Protein AF-0000000083541085 (afdb_homodimer)

Structure (mmCIF, N/CA/C/O backbone):
data_AF-0000000083541085-model_v1
#
loop_
_entity.id
_entity.type
_entity.pdbx_description
1 polymer 'Alpha/beta hydrolase fold-3 domain-containing protein'
#
loop_
_atom_site.group_PDB
_atom_site.id
_atom_site.type_symbol
_atom_site.label_atom_id
_atom_site.label_alt_id
_atom_site.label_comp_id
_atom_site.label_asym_id
_atom_site.label_entity_id
_atom_site.label_seq_id
_atom_site.pdbx_PDB_ins_code
_atom_site.Cartn_x
_atom_site.Cartn_y
_atom_site.Cartn_z
_atom_site.occupancy
_atom_site.B_iso_or_equiv
_atom_site.auth_seq_id
_atom_site.auth_comp_id
_atom_site.auth_asym_id
_atom_site.auth_atom_id
_atom_site.pdbx_PDB_model_num
ATOM 1 N N . MET A 1 1 ? -13.891 -35.125 28.703 1 17.34 1 MET A N 1
ATOM 2 C CA . MET A 1 1 ? -14.336 -33.781 28.344 1 17.34 1 MET A CA 1
ATOM 3 C C . MET A 1 1 ? -13.164 -32.938 27.859 1 17.34 1 MET A C 1
ATOM 5 O O . MET A 1 1 ? -12.391 -32.438 28.672 1 17.34 1 MET A O 1
ATOM 9 N N . ILE A 1 2 ? -12.5 -33.25 26.844 1 19.81 2 ILE A N 1
ATOM 10 C CA . ILE A 1 2 ? -11.094 -33.062 26.484 1 19.81 2 ILE A CA 1
ATOM 11 C C . ILE A 1 2 ? -10.859 -31.641 26.031 1 19.81 2 ILE A C 1
ATOM 13 O O . ILE A 1 2 ? -11.484 -31.188 25.062 1 19.81 2 ILE A O 1
ATOM 17 N N . GLN A 1 3 ? -10.734 -30.719 27 1 18.05 3 GLN A N 1
ATOM 18 C CA . GLN A 1 3 ? -10.609 -29.266 26.891 1 18.05 3 GLN A CA 1
ATOM 19 C C . GLN A 1 3 ? -9.516 -28.891 25.891 1 18.05 3 GLN A C 1
ATOM 21 O O . GLN A 1 3 ? -8.328 -29.031 26.188 1 18.05 3 GLN A O 1
ATOM 26 N N . GLU A 1 4 ? -9.602 -29.312 24.719 1 18.52 4 GLU A N 1
ATOM 27 C CA . GLU A 1 4 ? -8.531 -29.281 23.734 1 18.52 4 GLU A CA 1
ATOM 28 C C . GLU A 1 4 ? -8.094 -27.844 23.438 1 18.52 4 GLU A C 1
ATOM 30 O O . GLU A 1 4 ? -8.93 -27 23.109 1 18.52 4 GLU A O 1
ATOM 35 N N . SER A 1 5 ? -7.203 -27.391 24.281 1 18.72 5 SER A N 1
ATOM 36 C CA . SER A 1 5 ? -6.629 -26.047 24.359 1 18.72 5 SER A CA 1
ATOM 37 C C . SER A 1 5 ? -6.066 -25.609 23.016 1 18.72 5 SER A C 1
ATOM 39 O O . SER A 1 5 ? -5.273 -26.328 22.406 1 18.72 5 SER A O 1
ATOM 41 N N . PHE A 1 6 ? -6.887 -25.156 22.234 1 18.64 6 PHE A N 1
ATOM 42 C CA . PHE A 1 6 ? -6.629 -24.656 20.891 1 18.64 6 PHE A CA 1
ATOM 43 C C . PHE A 1 6 ? -5.449 -23.688 20.891 1 18.64 6 PHE A C 1
ATOM 45 O O . PHE A 1 6 ? -5.402 -22.75 21.688 1 18.64 6 PHE A O 1
ATOM 52 N N . SER A 1 7 ? -4.371 -24.391 20.734 1 18.97 7 SER A N 1
ATOM 53 C CA . SER A 1 7 ? -3.104 -23.672 20.844 1 18.97 7 SER A CA 1
ATOM 54 C C . SER A 1 7 ? -3.082 -22.453 19.922 1 18.97 7 SER A C 1
ATOM 56 O O . SER A 1 7 ? -3.572 -22.516 18.781 1 18.97 7 SER A O 1
ATOM 58 N N . PRO A 1 8 ? -3.066 -21.359 20.484 1 20.25 8 PRO A N 1
ATOM 59 C CA . PRO A 1 8 ? -3.211 -20.031 19.859 1 20.25 8 PRO A CA 1
ATOM 60 C C . PRO A 1 8 ? -2.258 -19.828 18.688 1 20.25 8 PRO A C 1
ATOM 62 O O . PRO A 1 8 ? -1.129 -20.328 18.703 1 20.25 8 PRO A O 1
ATOM 65 N N . VAL A 1 9 ? -2.736 -20.25 17.594 1 19.66 9 VAL A N 1
ATOM 66 C CA . VAL A 1 9 ? -1.996 -20.125 16.344 1 19.66 9 VAL A CA 1
ATOM 67 C C . VAL A 1 9 ? -1.29 -18.766 16.297 1 19.66 9 VAL A C 1
ATOM 69 O O . VAL A 1 9 ? -1.914 -17.719 16.516 1 19.66 9 VAL A O 1
ATOM 72 N N . ASN A 1 10 ? -0.115 -18.781 16.812 1 21.42 10 ASN A N 1
ATOM 73 C CA . ASN A 1 10 ? 0.763 -17.625 16.875 1 21.42 10 ASN A CA 1
ATOM 74 C C . ASN A 1 10 ? 0.983 -17.016 15.492 1 21.42 10 ASN A C 1
ATOM 76 O O . ASN A 1 10 ? 1.406 -17.703 14.562 1 21.42 10 ASN A O 1
ATOM 80 N N . VAL A 1 11 ? 0.049 -16.484 15.008 1 18.8 11 VAL A N 1
ATOM 81 C CA . VAL A 1 11 ? 0.308 -15.68 13.82 1 18.8 11 VAL A CA 1
ATOM 82 C C . VAL A 1 11 ? 1.625 -14.922 13.984 1 18.8 11 VAL A C 1
ATOM 84 O O . VAL A 1 11 ? 1.751 -14.062 14.859 1 18.8 11 VAL A O 1
ATOM 87 N N . ARG A 1 12 ? 2.66 -15.711 13.922 1 19.42 12 ARG A N 1
ATOM 88 C CA . ARG A 1 12 ? 4.02 -15.305 14.258 1 19.42 12 ARG A CA 1
ATOM 89 C C . ARG A 1 12 ? 4.512 -14.211 13.328 1 19.42 12 ARG A C 1
ATOM 91 O O . ARG A 1 12 ? 4.449 -14.352 12.102 1 19.42 12 ARG A O 1
ATOM 98 N N . CYS A 1 13 ? 4.34 -12.938 13.609 1 20.34 13 CYS A N 1
ATOM 99 C CA . CYS A 1 13 ? 5.48 -12.125 13.195 1 20.34 13 CYS A CA 1
ATOM 100 C C . CYS A 1 13 ? 6.793 -12.781 13.594 1 20.34 13 CYS A C 1
ATOM 102 O O . CYS A 1 13 ? 6.961 -13.203 14.742 1 20.34 13 CYS A O 1
ATOM 104 N N . CYS A 1 14 ? 7.461 -13.523 12.766 1 22.31 14 CYS A N 1
ATOM 105 C CA . CYS A 1 14 ? 8.32 -14.664 13.07 1 22.31 14 CYS A CA 1
ATOM 106 C C . CYS A 1 14 ? 9.203 -14.375 14.273 1 22.31 14 CYS A C 1
ATOM 108 O O . CYS A 1 14 ? 10.227 -15.031 14.461 1 22.31 14 CYS A O 1
ATOM 110 N N . ARG A 1 15 ? 9.055 -13.391 15.242 1 21.97 15 ARG A N 1
ATOM 111 C CA . ARG A 1 15 ? 10.016 -13.609 16.312 1 21.97 15 ARG A CA 1
ATOM 112 C C . ARG A 1 15 ? 9.641 -14.836 17.141 1 21.97 15 ARG A C 1
ATOM 114 O O . ARG A 1 15 ? 8.461 -15.188 17.25 1 21.97 15 ARG A O 1
ATOM 121 N N . GLU A 1 16 ? 10.445 -15.922 17.562 1 22.19 16 GLU A N 1
ATOM 122 C CA . GLU A 1 16 ? 10.234 -17.188 18.25 1 22.19 16 GLU A CA 1
ATOM 123 C C . GLU A 1 16 ? 9.172 -17.047 19.344 1 22.19 16 GLU A C 1
ATOM 125 O O . GLU A 1 16 ? 8.305 -17.922 19.484 1 22.19 16 GLU A O 1
ATOM 130 N N . ASP A 1 17 ? 9.406 -16.547 20.562 1 23.3 17 ASP A N 1
ATOM 131 C CA . ASP A 1 17 ? 8.844 -17.016 21.828 1 23.3 17 ASP A CA 1
ATOM 132 C C . ASP A 1 17 ? 7.359 -16.688 21.938 1 23.3 17 ASP A C 1
ATOM 134 O O . ASP A 1 17 ? 6.539 -17.562 22.219 1 23.3 17 ASP A O 1
ATOM 138 N N . GLY A 1 18 ? 7 -15.68 22.797 1 20.7 18 GLY A N 1
ATOM 139 C CA . GLY A 1 18 ? 5.902 -15.516 23.75 1 20.7 18 GLY A CA 1
ATOM 140 C C . GLY A 1 18 ? 4.566 -15.289 23.062 1 20.7 18 GLY A C 1
ATOM 141 O O . GLY A 1 18 ? 4.488 -14.594 22.047 1 20.7 18 GLY A O 1
ATOM 142 N N . ILE A 1 19 ? 3.711 -16.266 23.125 1 20.47 19 ILE A N 1
ATOM 143 C CA . ILE A 1 19 ? 2.312 -16.422 22.75 1 20.47 19 ILE A CA 1
ATOM 144 C C . ILE A 1 19 ? 1.516 -15.195 23.203 1 20.47 19 ILE A C 1
ATOM 146 O O . ILE A 1 19 ? 1.457 -14.891 24.391 1 20.47 19 ILE A O 1
ATOM 150 N N . LEU A 1 20 ? 1.649 -14.102 22.531 1 19.83 20 LEU A N 1
ATOM 151 C CA . LEU A 1 20 ? 0.754 -13.055 23.016 1 19.83 20 LEU A CA 1
ATOM 152 C C . LEU A 1 20 ? -0.697 -13.523 22.984 1 19.83 20 LEU A C 1
ATOM 154 O O . LEU A 1 20 ? -1.221 -13.859 21.922 1 19.83 20 LEU A O 1
ATOM 158 N N . ASN A 1 21 ? -1.055 -14.359 23.891 1 20.27 21 ASN A N 1
ATOM 159 C CA . ASN A 1 21 ? -2.443 -14.758 24.109 1 20.27 21 ASN A CA 1
ATOM 160 C C . ASN A 1 21 ? -3.375 -13.547 24.109 1 20.27 21 ASN A C 1
ATOM 162 O O . ASN A 1 21 ? -3.279 -12.68 24.984 1 20.27 21 ASN A O 1
ATOM 166 N N . MET A 1 22 ? -3.527 -12.961 23.031 1 20.11 22 MET A N 1
ATOM 167 C CA . MET A 1 22 ? -4.477 -11.859 22.938 1 20.11 22 MET A CA 1
ATOM 168 C C . MET A 1 22 ? -5.875 -12.312 23.344 1 20.11 22 MET A C 1
ATOM 170 O O . MET A 1 22 ? -6.398 -13.281 22.797 1 20.11 22 MET A O 1
ATOM 174 N N . GLU A 1 23 ? -6.172 -12.242 24.516 1 21.72 23 GLU A N 1
ATOM 175 C CA . GLU A 1 23 ? -7.547 -12.492 24.938 1 21.72 23 GLU A CA 1
ATOM 176 C C . GLU A 1 23 ? -8.539 -11.812 24 1 21.72 23 GLU A C 1
ATOM 178 O O . GLU A 1 23 ? -8.289 -10.703 23.516 1 21.72 23 GLU A O 1
ATOM 183 N N . THR A 1 24 ? -9.414 -12.523 23.375 1 20.44 24 THR A N 1
ATOM 184 C CA . THR A 1 24 ? -10.555 -12.445 22.484 1 20.44 24 THR A CA 1
ATOM 185 C C . THR A 1 24 ? -11.555 -11.398 22.969 1 20.44 24 THR A C 1
ATOM 187 O O . THR A 1 24 ? -12.344 -11.672 23.875 1 20.44 24 THR A O 1
ATOM 190 N N . GLU A 1 25 ? -11.141 -10.25 23.516 1 22.39 25 GLU A N 1
ATOM 191 C CA . GLU A 1 25 ? -12.336 -9.508 23.922 1 22.39 25 GLU A CA 1
ATOM 192 C C . GLU A 1 25 ? -13.258 -9.266 22.734 1 22.39 25 GLU A C 1
ATOM 194 O O . GLU A 1 25 ? -12.797 -9.172 21.594 1 22.39 25 GLU A O 1
ATOM 199 N N . GLN A 1 26 ? -14.539 -9.5 22.906 1 20.27 26 GLN A N 1
ATOM 200 C CA . GLN A 1 26 ? -15.766 -9.438 22.125 1 20.27 26 GLN A CA 1
ATOM 201 C C . GLN A 1 26 ? -15.883 -8.102 21.391 1 20.27 26 GLN A C 1
ATOM 203 O O . GLN A 1 26 ? -15.922 -7.043 22.016 1 20.27 26 GLN A O 1
ATOM 208 N N . ILE A 1 27 ? -15.273 -8.039 20.422 1 21.59 27 ILE A N 1
ATOM 209 C CA . ILE A 1 27 ? -15.383 -6.832 19.609 1 21.59 27 ILE A CA 1
ATOM 210 C C . ILE A 1 27 ? -16.844 -6.617 19.188 1 21.59 27 ILE A C 1
ATOM 212 O O . ILE A 1 27 ? -17.406 -7.43 18.453 1 21.59 27 ILE A O 1
ATOM 216 N N . GLN A 1 28 ? -17.641 -6.105 20.125 1 22.05 28 GLN A N 1
ATOM 217 C CA . GLN A 1 28 ? -19.031 -5.746 19.828 1 22.05 28 GLN A CA 1
ATOM 218 C C . GLN A 1 28 ? -19.109 -4.809 18.625 1 22.05 28 GLN A C 1
ATOM 220 O O . GLN A 1 28 ? -18.359 -3.834 18.547 1 22.05 28 GLN A O 1
ATOM 225 N N . MET A 1 29 ? -19.625 -5.332 17.625 1 21.52 29 MET A N 1
ATOM 226 C CA . MET A 1 29 ? -19.984 -4.773 16.328 1 21.52 29 MET A CA 1
ATOM 227 C C . MET A 1 29 ? -20.906 -3.566 16.5 1 21.52 29 MET A C 1
ATOM 229 O O . MET A 1 29 ? -22.047 -3.709 16.938 1 21.52 29 MET A O 1
ATOM 233 N N . TYR A 1 30 ? -20.422 -2.447 17.109 1 23.97 30 TYR A N 1
ATOM 234 C CA . TYR A 1 30 ? -21.406 -1.396 17.328 1 23.97 30 TYR A CA 1
ATOM 235 C C . TYR A 1 30 ? -21.828 -0.752 16 1 23.97 30 TYR A C 1
ATOM 237 O O . TYR A 1 30 ? -21.062 -0.764 15.039 1 23.97 30 TYR A O 1
ATOM 245 N N . SER A 1 31 ? -23.125 -0.451 15.883 1 22.8 31 SER A N 1
ATOM 246 C CA . SER A 1 31 ? -23.812 0.315 14.844 1 22.8 31 SER A CA 1
ATOM 247 C C . SER A 1 31 ? -23.078 1.615 14.539 1 22.8 31 SER A C 1
ATOM 249 O O . SER A 1 31 ? -22.297 2.102 15.352 1 22.8 31 SER A O 1
ATOM 251 N N . SER A 1 32 ? -23.344 2.262 13.359 1 24.14 32 SER A N 1
ATOM 252 C CA . SER A 1 32 ? -22.688 3.416 12.742 1 24.14 32 SER A CA 1
ATOM 253 C C . SER A 1 32 ? -22.531 4.559 13.742 1 24.14 32 SER A C 1
ATOM 255 O O . SER A 1 32 ? -21.5 5.227 13.766 1 24.14 32 SER A O 1
ATOM 257 N N . LYS A 1 33 ? -23.641 5.035 14.5 1 27.3 33 LYS A N 1
ATOM 258 C CA . LYS A 1 33 ? -23.719 6.02 15.57 1 27.3 33 LYS A CA 1
ATOM 259 C C . LYS A 1 33 ? -22.844 5.621 16.75 1 27.3 33 LYS A C 1
ATOM 261 O O . LYS A 1 33 ? -22.203 6.469 17.375 1 27.3 33 LYS A O 1
ATOM 266 N N . ASP A 1 34 ? -22.875 4.289 17.172 1 27.17 34 ASP A N 1
ATOM 267 C CA . ASP A 1 34 ? -22.219 3.734 18.359 1 27.17 34 ASP A CA 1
ATOM 268 C C . ASP A 1 34 ? -20.719 3.566 18.125 1 27.17 34 ASP A C 1
ATOM 270 O O . ASP A 1 34 ? -19.953 3.416 19.078 1 27.17 34 ASP A O 1
ATOM 274 N N . LEU A 1 35 ? -20.312 3.324 16.953 1 25.73 35 LEU A N 1
ATOM 275 C CA . LEU A 1 35 ? -18.875 3.236 16.703 1 25.73 35 LEU A CA 1
ATOM 276 C C . LEU A 1 35 ? -18.203 4.57 16.969 1 25.73 35 LEU A C 1
ATOM 278 O O . LEU A 1 35 ? -17.109 4.602 17.547 1 25.73 35 LEU A O 1
ATOM 282 N N . LEU A 1 36 ? -18.812 5.699 16.688 1 24.56 36 LEU A N 1
ATOM 283 C CA . LEU A 1 36 ? -18.266 6.992 17.062 1 24.56 36 LEU A CA 1
ATOM 284 C C . LEU A 1 36 ? -18.078 7.09 18.562 1 24.56 36 LEU A C 1
ATOM 286 O O . LEU A 1 36 ? -17.031 7.547 19.047 1 24.56 36 LEU A O 1
ATOM 290 N N . GLU A 1 37 ? -19.109 6.789 19.344 1 26.28 37 GLU A N 1
ATOM 291 C CA . GLU A 1 37 ? -19.016 6.82 20.797 1 26.28 37 GLU A CA 1
ATOM 292 C C . GLU A 1 37 ? -18.016 5.793 21.312 1 26.28 37 GLU A C 1
ATOM 294 O O . GLU A 1 37 ? -17.297 6.051 22.281 1 26.28 37 GLU A O 1
ATOM 299 N N . ASN A 1 38 ? -18.016 4.656 20.781 1 27.22 38 ASN A N 1
ATOM 300 C CA . ASN A 1 38 ? -17.141 3.615 21.312 1 27.22 38 ASN A CA 1
ATOM 301 C C . ASN A 1 38 ? -15.68 3.855 20.938 1 27.22 38 ASN A C 1
ATOM 303 O O . ASN A 1 38 ? -14.773 3.383 21.625 1 27.22 38 ASN A O 1
ATOM 307 N N . VAL A 1 39 ? -15.43 4.242 19.75 1 26.88 39 VAL A N 1
ATOM 308 C CA . VAL A 1 39 ? -14.031 4.59 19.5 1 26.88 39 VAL A CA 1
ATOM 309 C C . VAL A 1 39 ? -13.594 5.691 20.469 1 26.88 39 VAL A C 1
ATOM 311 O O . VAL A 1 39 ? -12.414 5.777 20.828 1 26.88 39 VAL A O 1
ATOM 314 N N . LEU A 1 40 ? -14.547 6.602 20.906 1 24.44 40 LEU A N 1
ATOM 315 C CA . LEU A 1 40 ? -14.195 7.578 21.922 1 24.44 40 LEU A CA 1
ATOM 316 C C . LEU A 1 40 ? -13.922 6.898 23.266 1 24.44 40 LEU A C 1
ATOM 318 O O . LEU A 1 40 ? -13.102 7.371 24.047 1 24.44 40 LEU A O 1
ATOM 322 N N . ARG A 1 41 ? -14.75 5.969 23.641 1 22.73 41 ARG A N 1
ATOM 323 C CA . ARG A 1 41 ? -14.602 5.418 24.984 1 22.73 41 ARG A CA 1
ATOM 324 C C . ARG A 1 41 ? -13.414 4.461 25.062 1 22.73 41 ARG A C 1
ATOM 326 O O . ARG A 1 41 ? -13.102 3.938 26.141 1 22.73 41 ARG A O 1
ATOM 333 N N . LYS A 1 42 ? -13.242 3.768 24.031 1 27.06 42 LYS A N 1
ATOM 334 C CA . LYS A 1 42 ? -12.227 2.783 24.375 1 27.06 42 LYS A CA 1
ATOM 335 C C . LYS A 1 42 ? -10.922 3.467 24.797 1 27.06 42 LYS A C 1
ATOM 337 O O . LYS A 1 42 ? -10.359 4.254 24.031 1 27.06 42 LYS A O 1
ATOM 342 N N . GLU A 1 43 ? -10.719 3.592 26.141 1 22.06 43 GLU A N 1
ATOM 343 C CA . GLU A 1 43 ? -9.688 4.051 27.062 1 22.06 43 GLU A CA 1
ATOM 344 C C . GLU A 1 43 ? -8.328 3.465 26.703 1 22.06 43 GLU A C 1
ATOM 346 O O . GLU A 1 43 ? -8.125 2.252 26.797 1 22.06 43 GLU A O 1
ATOM 351 N N . LEU A 1 44 ? -7.863 3.795 25.625 1 21.75 44 LEU A N 1
ATOM 352 C CA . LEU A 1 44 ? -6.461 3.4 25.516 1 21.75 44 LEU A CA 1
ATOM 353 C C . LEU A 1 44 ? -5.703 3.748 26.797 1 21.75 44 LEU A C 1
ATOM 355 O O . LEU A 1 44 ? -5.637 4.914 27.188 1 21.75 44 LEU A O 1
ATOM 359 N N . LYS A 1 45 ? -5.711 2.9 27.703 1 22.39 45 LYS A N 1
ATOM 360 C CA . LYS A 1 45 ? -4.828 3.014 28.859 1 22.39 45 LYS A CA 1
ATOM 361 C C . LYS A 1 45 ? -3.389 3.277 28.438 1 22.39 45 LYS A C 1
ATOM 363 O O . LYS A 1 45 ? -2.691 2.363 27.984 1 22.39 45 LYS A O 1
ATOM 368 N N . VAL A 1 46 ? -3.191 4.324 27.734 1 22.2 46 VAL A N 1
ATOM 369 C CA . VAL A 1 46 ? -1.837 4.848 27.594 1 22.2 46 VAL A CA 1
ATOM 370 C C . VAL A 1 46 ? -1.112 4.773 28.938 1 22.2 46 VAL A C 1
ATOM 372 O O . VAL A 1 46 ? -1.593 5.309 29.938 1 22.2 46 VAL A O 1
ATOM 375 N N . HIS A 1 47 ? -0.444 3.701 29.125 1 22.81 47 HIS A N 1
ATOM 376 C CA . HIS A 1 47 ? 0.428 3.736 30.297 1 22.81 47 HIS A CA 1
ATOM 377 C C . HIS A 1 47 ? 1.13 5.082 30.422 1 22.81 47 HIS A C 1
ATOM 379 O O . HIS A 1 47 ? 1.388 5.75 29.422 1 22.81 47 HIS A O 1
ATOM 385 N N . ASP A 1 48 ? 1.042 5.672 31.516 1 22.23 48 ASP A N 1
ATOM 386 C CA . ASP A 1 48 ? 1.566 6.875 32.156 1 22.23 48 ASP A CA 1
ATOM 387 C C . ASP A 1 48 ? 3.059 7.039 31.875 1 22.23 48 ASP A C 1
ATOM 389 O O . ASP A 1 48 ? 3.893 6.445 32.562 1 22.23 48 ASP A O 1
ATOM 393 N N . ALA A 1 49 ? 3.545 6.895 30.719 1 26.02 49 ALA A N 1
ATOM 394 C CA . ALA A 1 49 ? 4.945 7.301 30.672 1 26.02 49 ALA A CA 1
ATOM 395 C C . ALA A 1 49 ? 5.121 8.742 31.141 1 26.02 49 ALA A C 1
ATOM 397 O O . ALA A 1 49 ? 4.965 9.68 30.359 1 26.02 49 ALA A O 1
ATOM 398 N N . ASN A 1 50 ? 4.562 9.203 32.156 1 25.08 50 ASN A N 1
ATOM 399 C CA . ASN A 1 50 ? 4.582 10.508 32.812 1 25.08 50 ASN A CA 1
ATOM 400 C C . ASN A 1 50 ? 5.969 11.148 32.75 1 25.08 50 ASN A C 1
ATOM 402 O O . ASN A 1 50 ? 6.098 12.344 32.5 1 25.08 50 ASN A O 1
ATOM 406 N N . ALA A 1 51 ? 7.082 10.711 33.5 1 23.7 51 ALA A N 1
ATOM 407 C CA . ALA A 1 51 ? 7.773 11.656 34.375 1 23.7 51 ALA A CA 1
ATOM 408 C C . ALA A 1 51 ? 8.672 12.586 33.594 1 23.7 51 ALA A C 1
ATOM 410 O O . ALA A 1 51 ? 8.57 13.812 33.688 1 23.7 51 ALA A O 1
ATOM 411 N N . ASP A 1 52 ? 10.172 12.266 33.5 1 25.34 52 ASP A N 1
ATOM 412 C CA . ASP A 1 52 ? 11.266 13.227 33.625 1 25.34 52 ASP A CA 1
ATOM 413 C C . ASP A 1 52 ? 11.734 13.695 32.25 1 25.34 52 ASP A C 1
ATOM 415 O O . ASP A 1 52 ? 12.828 13.344 31.797 1 25.34 52 ASP A O 1
ATOM 419 N N . TYR A 1 53 ? 11 13.586 31.312 1 24.92 53 TYR A N 1
ATOM 420 C CA . TYR A 1 53 ? 11.641 14.078 30.109 1 24.92 53 TYR A CA 1
ATOM 421 C C . TYR A 1 53 ? 11.883 15.578 30.172 1 24.92 53 TYR A C 1
ATOM 423 O O . TYR A 1 53 ? 10.93 16.375 30.141 1 24.92 53 TYR A O 1
ATOM 431 N N . LYS A 1 54 ? 12.875 15.93 30.953 1 27.78 54 LYS A N 1
ATOM 432 C CA . LYS A 1 54 ? 13.344 17.312 30.859 1 27.78 54 LYS A CA 1
ATOM 433 C C . LYS A 1 54 ? 13.891 17.625 29.469 1 27.78 54 LYS A C 1
ATOM 435 O O . LYS A 1 54 ? 14.82 16.953 29 1 27.78 54 LYS A O 1
ATOM 440 N N . PRO A 1 55 ? 13.258 18.141 28.641 1 26.09 55 PRO A N 1
ATOM 441 C CA . PRO A 1 55 ? 13.805 18.547 27.344 1 26.09 55 PRO A CA 1
ATOM 442 C C . PRO A 1 55 ? 15.164 19.234 27.469 1 26.09 55 PRO A C 1
ATOM 444 O O . PRO A 1 55 ? 15.312 20.188 28.219 1 26.09 55 PRO A O 1
ATOM 447 N N . ARG A 1 56 ? 16.172 18.578 27.516 1 30.8 56 ARG A N 1
ATOM 448 C CA . ARG A 1 56 ? 17.375 19.406 27.438 1 30.8 56 ARG A CA 1
ATOM 449 C C . ARG A 1 56 ? 17.344 20.297 26.203 1 30.8 56 ARG A C 1
ATOM 451 O O . ARG A 1 56 ? 17.609 19.844 25.094 1 30.8 56 ARG A O 1
ATOM 458 N N . THR A 1 57 ? 16.344 21.141 26.031 1 27.58 57 THR A N 1
ATOM 459 C CA . THR A 1 57 ? 16.156 22.078 24.938 1 27.58 57 THR A CA 1
ATOM 460 C C . THR A 1 57 ? 17.406 22.953 24.766 1 27.58 57 THR A C 1
ATOM 462 O O . THR A 1 57 ? 17.75 23.75 25.656 1 27.58 57 THR A O 1
ATOM 465 N N . LYS A 1 58 ? 18.547 22.422 24.453 1 29.61 58 LYS A N 1
ATOM 466 C CA . LYS A 1 58 ? 19.422 23.5 24.016 1 29.61 58 LYS A CA 1
ATOM 467 C C . LYS A 1 58 ? 18.672 24.469 23.109 1 29.61 58 LYS A C 1
ATOM 469 O O . LYS A 1 58 ? 18.094 24.062 22.094 1 29.61 58 LYS A O 1
ATOM 474 N N . PHE A 1 59 ? 18.172 25.531 23.594 1 28.33 59 PHE A N 1
ATOM 475 C CA . PHE A 1 59 ? 17.578 26.672 22.891 1 28.33 59 PHE A CA 1
ATOM 476 C C . PHE A 1 59 ? 18.422 27.062 21.688 1 28.33 59 PHE A C 1
ATOM 478 O O . PHE A 1 59 ? 19.562 27.516 21.844 1 28.33 59 PHE A O 1
ATOM 485 N N . LEU A 1 60 ? 18.469 26.266 20.625 1 31.72 60 LEU A N 1
ATOM 486 C CA . LEU A 1 60 ? 19.016 26.891 19.422 1 31.72 60 LEU A CA 1
ATOM 487 C C . LEU A 1 60 ? 18.422 28.281 19.219 1 31.72 60 LEU A C 1
ATOM 489 O O . LEU A 1 60 ? 17.297 28.547 19.656 1 31.72 60 LEU A O 1
ATOM 493 N N . SER A 1 61 ? 19.219 29.25 19 1 29.06 61 SER A N 1
ATOM 494 C CA . SER A 1 61 ? 18.891 30.625 18.656 1 29.06 61 SER A CA 1
ATOM 495 C C . SER A 1 61 ? 17.781 30.688 17.609 1 29.06 61 SER A C 1
ATOM 497 O O . SER A 1 61 ? 17.953 30.203 16.5 1 29.06 61 SER A O 1
ATOM 499 N N . VAL A 1 62 ? 16.562 30.391 18 1 33.75 62 VAL A N 1
ATOM 500 C CA . VAL A 1 62 ? 15.383 30.656 17.188 1 33.75 62 VAL A CA 1
ATOM 501 C C . VAL A 1 62 ? 15.453 32.062 16.641 1 33.75 62 VAL A C 1
ATOM 503 O O . VAL A 1 62 ? 15.531 33.031 17.406 1 33.75 62 VAL A O 1
ATOM 506 N N . THR A 1 63 ? 16.109 32.312 15.617 1 33.41 63 THR A N 1
ATOM 507 C CA . THR A 1 63 ? 15.891 33.625 14.992 1 33.41 63 THR A CA 1
ATOM 508 C C . THR A 1 63 ? 14.406 33.906 14.844 1 33.41 63 THR A C 1
ATOM 510 O O . THR A 1 63 ? 13.695 33.188 14.133 1 33.41 63 THR A O 1
ATOM 513 N N . LEU A 1 64 ? 13.844 34.438 15.844 1 34.41 64 LEU A N 1
ATOM 514 C CA . LEU A 1 64 ? 12.477 34.938 15.75 1 34.41 64 LEU A CA 1
ATOM 515 C C . LEU A 1 64 ? 12.281 35.75 14.461 1 34.41 64 LEU A C 1
ATOM 517 O O . LEU A 1 64 ? 12.891 36.812 14.281 1 34.41 64 LEU A O 1
ATOM 521 N N . ILE A 1 65 ? 12.188 35.125 13.398 1 34.84 65 ILE A N 1
ATOM 522 C CA . ILE A 1 65 ? 11.75 35.906 12.25 1 34.84 65 ILE A CA 1
ATOM 523 C C . ILE A 1 65 ? 10.547 36.781 12.633 1 34.84 65 ILE A C 1
ATOM 525 O O . ILE A 1 65 ? 9.477 36.25 12.93 1 34.84 65 ILE A O 1
ATOM 529 N N . THR A 1 66 ? 10.82 37.781 13.43 1 35.81 66 THR A N 1
ATOM 530 C CA . THR A 1 66 ? 9.844 38.812 13.734 1 35.81 66 THR A CA 1
ATOM 531 C C . THR A 1 66 ? 9.133 39.281 12.461 1 35.81 66 THR A C 1
ATOM 533 O O . THR A 1 66 ? 9.633 40.156 11.75 1 35.81 66 THR A O 1
ATOM 536 N N . GLY A 1 67 ? 8.828 38.469 11.531 1 36.19 67 GLY A N 1
ATOM 537 C CA . GLY A 1 67 ? 8.023 39.125 10.516 1 36.19 67 GLY A CA 1
ATOM 538 C C . GLY A 1 67 ? 6.973 40.031 11.102 1 36.19 67 GLY A C 1
ATOM 539 O O . GLY A 1 67 ? 6.785 40.094 12.32 1 36.19 67 GLY A O 1
ATOM 540 N N . SER A 1 68 ? 6.117 40.719 10.219 1 40.69 68 SER A N 1
ATOM 541 C CA . SER A 1 68 ? 5.059 41.688 10.438 1 40.69 68 SER A CA 1
ATOM 542 C C . SER A 1 68 ? 4.129 41.281 11.57 1 40.69 68 SER A C 1
ATOM 544 O O . SER A 1 68 ? 3.971 40.094 11.828 1 40.69 68 SER A O 1
ATOM 546 N N . MET A 1 69 ? 3.932 41.969 12.656 1 46.62 69 MET A N 1
ATOM 547 C CA . MET A 1 69 ? 2.84 41.844 13.617 1 46.62 69 MET A CA 1
ATOM 548 C C . MET A 1 69 ? 1.688 41.031 13.039 1 46.62 69 MET A C 1
ATOM 550 O O . MET A 1 69 ? 1.095 41.406 12.031 1 46.62 69 MET A O 1
ATOM 554 N N . SER A 1 70 ? 1.682 39.625 13.203 1 62.53 70 SER A N 1
ATOM 555 C CA . SER A 1 70 ? 0.773 38.625 12.672 1 62.53 70 SER A CA 1
ATOM 556 C C . SER A 1 70 ? -0.665 39.125 12.648 1 62.53 70 SER A C 1
ATOM 558 O O . SER A 1 70 ? -1.153 39.688 13.641 1 62.53 70 SER A O 1
ATOM 560 N N . SER A 1 71 ? -1.215 39.625 11.562 1 77.81 71 SER A N 1
ATOM 561 C CA . SER A 1 71 ? -2.543 40.125 11.219 1 77.81 71 SER A CA 1
ATOM 562 C C . SER A 1 71 ? -3.623 39.438 12.039 1 77.81 71 SER A C 1
ATOM 564 O O . SER A 1 71 ? -4.656 40.031 12.352 1 77.81 71 SER A O 1
ATOM 566 N N . TRP A 1 72 ? -3.25 38.281 12.664 1 86.5 72 TRP A N 1
ATOM 567 C CA . TRP A 1 72 ? -4.293 37.594 13.414 1 86.5 72 TRP A CA 1
ATOM 568 C C . TRP A 1 72 ? -4.504 38.219 14.781 1 86.5 72 TRP A C 1
ATOM 570 O O . TRP A 1 72 ? -5.59 38.156 15.352 1 86.5 72 TRP A O 1
ATOM 580 N N . LYS A 1 73 ? -3.492 38.906 15.336 1 87.44 73 LYS A N 1
ATOM 581 C CA . LYS A 1 73 ? -3.6 39.562 16.641 1 87.44 73 LYS A CA 1
ATOM 582 C C . LYS A 1 73 ? -4.609 40.719 16.609 1 87.44 73 LYS A C 1
ATOM 584 O O . LYS A 1 73 ? -5.133 41.125 17.656 1 87.44 73 LYS A O 1
ATOM 589 N N . LYS A 1 74 ? -4.867 41.219 15.414 1 87.75 74 LYS A N 1
ATOM 590 C CA . LYS A 1 74 ? -5.797 42.344 15.242 1 87.75 74 LYS A CA 1
ATOM 591 C C . LYS A 1 74 ? -7.223 41.844 15.039 1 87.75 74 LYS A C 1
ATOM 593 O O . LYS A 1 74 ? -8.172 42.625 15.047 1 87.75 74 LYS A O 1
ATOM 598 N N . MET A 1 75 ? -7.367 40.562 14.914 1 90.75 75 MET A N 1
ATOM 599 C CA . MET A 1 75 ? -8.688 40 14.672 1 90.75 75 MET A CA 1
ATOM 600 C C . MET A 1 75 ? -9.453 39.812 15.977 1 90.75 75 MET A C 1
ATOM 602 O O . MET A 1 75 ? -8.859 39.5 17.016 1 90.75 75 MET A O 1
ATOM 606 N N . ASN A 1 76 ? -10.773 40.062 15.93 1 91.81 76 ASN A N 1
ATOM 607 C CA . ASN A 1 76 ? -11.57 39.719 17.094 1 91.81 76 ASN A CA 1
ATOM 608 C C . ASN A 1 76 ? -11.695 38.219 17.266 1 91.81 76 ASN A C 1
ATOM 610 O O . ASN A 1 76 ? -11.398 37.469 16.344 1 91.81 76 ASN A O 1
ATOM 614 N N . LYS A 1 77 ? -12.133 37.844 18.375 1 91.38 77 LYS A N 1
ATOM 615 C CA . LYS A 1 77 ? -12.164 36.438 18.75 1 91.38 77 LYS A CA 1
ATOM 616 C C . LYS A 1 77 ? -13.055 35.625 17.812 1 91.38 77 LYS A C 1
ATOM 618 O O . LYS A 1 77 ? -12.711 34.5 17.422 1 91.38 77 LYS A O 1
ATOM 623 N N . GLU A 1 78 ? -14.18 36.156 17.422 1 92.56 78 GLU A N 1
ATOM 624 C CA . GLU A 1 78 ? -15.117 35.469 16.547 1 92.56 78 GLU A CA 1
ATOM 625 C C . GLU A 1 78 ? -14.531 35.25 15.164 1 92.56 78 GLU A C 1
ATOM 627 O O . GLU A 1 78 ? -14.648 34.156 14.594 1 92.56 78 GLU A O 1
ATOM 632 N N . GLU A 1 79 ? -13.938 36.312 14.68 1 94 79 GLU A N 1
ATOM 633 C CA . GLU A 1 79 ? -13.328 36.188 13.352 1 94 79 GLU A CA 1
ATOM 634 C C . GLU A 1 79 ? -12.141 35.219 13.375 1 94 79 GLU A C 1
ATOM 636 O O . GLU A 1 79 ? -11.969 34.438 12.438 1 94 79 GLU A O 1
ATOM 641 N N . LEU A 1 80 ? -11.336 35.281 14.453 1 94.5 80 LEU A N 1
ATOM 642 C CA . LEU A 1 80 ? -10.211 34.375 14.578 1 94.5 80 LEU A CA 1
ATOM 643 C C . LEU A 1 80 ? -10.688 32.906 14.633 1 94.5 80 LEU A C 1
ATOM 645 O O . LEU A 1 80 ? -10.125 32.062 13.961 1 94.5 80 LEU A O 1
ATOM 649 N N . GLU A 1 81 ? -11.766 32.688 15.359 1 93.69 81 GLU A N 1
ATOM 650 C CA . GLU A 1 81 ? -12.375 31.359 15.422 1 93.69 81 GLU A CA 1
ATOM 651 C C . GLU A 1 81 ? -12.82 30.891 14.039 1 93.69 81 GLU A C 1
ATOM 653 O O . GLU A 1 81 ? -12.562 29.734 13.664 1 93.69 81 GLU A O 1
ATOM 658 N N . LYS A 1 82 ? -13.461 31.766 13.336 1 93.69 82 LYS A N 1
ATOM 659 C CA . LYS A 1 82 ? -13.969 31.422 12.008 1 93.69 82 LYS A CA 1
ATOM 660 C C . LYS A 1 82 ? -12.82 31.078 11.055 1 93.69 82 LYS A C 1
ATOM 662 O O . LYS A 1 82 ? -12.906 30.109 10.305 1 93.69 82 LYS A O 1
ATOM 667 N N . GLN A 1 83 ? -11.742 31.812 11.109 1 94.25 83 GLN A N 1
ATOM 668 C CA . GLN A 1 83 ? -10.602 31.641 10.219 1 94.25 83 GLN A CA 1
ATOM 669 C C . GLN A 1 83 ? -9.906 30.297 10.461 1 94.25 83 GLN A C 1
ATOM 671 O O . GLN A 1 83 ? -9.328 29.719 9.539 1 94.25 83 GLN A O 1
ATOM 676 N N . TYR A 1 84 ? -10 29.766 11.602 1 95.12 84 TYR A N 1
ATOM 677 C CA . TYR A 1 84 ? -9.328 28.516 11.93 1 95.12 84 TYR A CA 1
ATOM 678 C C . TYR A 1 84 ? -10.336 27.391 12.133 1 95.12 84 TYR A C 1
ATOM 680 O O . TYR A 1 84 ? -10.047 26.406 12.82 1 95.12 84 TYR A O 1
ATOM 688 N N . SER A 1 85 ? -11.531 27.578 11.547 1 92.31 85 SER A N 1
ATOM 689 C CA . SER A 1 85 ? -12.539 26.547 11.438 1 92.31 85 SER A CA 1
ATOM 690 C C . SER A 1 85 ? -12.75 26.125 9.984 1 92.31 85 SER A C 1
ATOM 692 O O . SER A 1 85 ? -13.695 26.594 9.336 1 92.31 85 SER A O 1
ATOM 694 N N . PRO A 1 86 ? -11.961 25.281 9.484 1 92.44 86 PRO A N 1
ATOM 695 C CA . PRO A 1 86 ? -11.977 24.922 8.062 1 92.44 86 PRO A CA 1
ATOM 696 C C . PRO A 1 86 ? -13.367 24.547 7.559 1 92.44 86 PRO A C 1
ATOM 698 O O . PRO A 1 86 ? -13.727 24.859 6.418 1 92.44 86 PRO A O 1
ATOM 701 N N . SER A 1 87 ? -14.164 23.875 8.359 1 90.06 87 SER A N 1
ATOM 702 C CA . SER A 1 87 ? -15.477 23.406 7.922 1 90.06 87 SER A CA 1
ATOM 703 C C . SER A 1 87 ? -16.375 24.562 7.512 1 90.06 87 SER A C 1
ATOM 705 O O . SER A 1 87 ? -17.328 24.375 6.746 1 90.06 87 SER A O 1
ATOM 707 N N . ARG A 1 88 ? -16.141 25.766 8.008 1 93.5 88 ARG A N 1
ATOM 708 C CA . ARG A 1 88 ? -16.969 26.938 7.73 1 93.5 88 ARG A CA 1
ATOM 709 C C . ARG A 1 88 ? -16.656 27.516 6.359 1 93.5 88 ARG A C 1
ATOM 711 O O . ARG A 1 88 ? -17.344 28.438 5.902 1 93.5 88 ARG A O 1
ATOM 718 N N . TRP A 1 89 ? -15.688 27.031 5.684 1 92.81 89 TRP A N 1
ATOM 719 C CA . TRP A 1 89 ? -15.234 27.641 4.438 1 92.81 89 TRP A CA 1
ATOM 720 C C . TRP A 1 89 ? -15.438 26.703 3.26 1 92.81 89 TRP A C 1
ATOM 722 O O . TRP A 1 89 ? -15.016 27 2.139 1 92.81 89 TRP A O 1
ATOM 732 N N . SER A 1 90 ? -16.016 25.484 3.5 1 91.38 90 SER A N 1
ATOM 733 C CA . SER A 1 90 ? -16.328 24.562 2.406 1 91.38 90 SER A CA 1
ATOM 734 C C . SER A 1 90 ? -17.359 25.156 1.458 1 91.38 90 SER A C 1
ATOM 736 O O . SER A 1 90 ? -18.375 25.703 1.902 1 91.38 90 SER A O 1
ATOM 738 N N . HIS A 1 91 ? -17.125 25.141 0.18 1 91.94 91 HIS A N 1
ATOM 739 C CA . HIS A 1 91 ? -18.078 25.641 -0.814 1 91.94 91 HIS A CA 1
ATOM 740 C C . HIS A 1 91 ? -19.016 24.531 -1.283 1 91.94 91 HIS A C 1
ATOM 742 O O . HIS A 1 91 ? -19.984 24.797 -1.992 1 91.94 91 HIS A O 1
ATOM 748 N N . ARG A 1 92 ? -18.781 23.328 -0.936 1 90.88 92 ARG A N 1
ATOM 749 C CA . ARG A 1 92 ? -19.5 22.156 -1.447 1 90.88 92 ARG A CA 1
ATOM 750 C C . ARG A 1 92 ? -20.75 21.875 -0.608 1 90.88 92 ARG A C 1
ATOM 752 O O . ARG A 1 92 ? -21.781 21.469 -1.139 1 90.88 92 ARG A O 1
ATOM 759 N N . MET A 1 93 ? -20.641 22.062 0.714 1 90.38 93 MET A N 1
ATOM 760 C CA . MET A 1 93 ? -21.734 21.703 1.608 1 90.38 93 MET A CA 1
ATOM 761 C C . MET A 1 93 ? -21.609 22.422 2.945 1 90.38 93 MET A C 1
ATOM 763 O O . MET A 1 93 ? -20.641 23.141 3.182 1 90.38 93 MET A O 1
ATOM 767 N N . ASP A 1 94 ? -22.625 22.266 3.783 1 90.38 94 ASP A N 1
ATOM 768 C CA . ASP A 1 94 ? -22.641 22.922 5.086 1 90.38 94 ASP A CA 1
ATOM 769 C C . ASP A 1 94 ? -21.531 22.375 5.992 1 90.38 94 ASP A C 1
ATOM 771 O O . ASP A 1 94 ? -21.016 21.297 5.75 1 90.38 94 ASP A O 1
ATOM 775 N N . LYS A 1 95 ? -21.25 23.203 6.977 1 88.56 95 LYS A N 1
ATOM 776 C CA . LYS A 1 95 ? -20.109 22.953 7.848 1 88.56 95 LYS A CA 1
ATOM 777 C C . LYS A 1 95 ? -20.188 21.562 8.477 1 88.56 95 LYS A C 1
ATOM 779 O O . LYS A 1 95 ? -19.188 20.844 8.523 1 88.56 95 LYS A O 1
ATOM 784 N N . ASP A 1 96 ? -21.297 21.094 8.93 1 86.31 96 ASP A N 1
ATOM 785 C CA . ASP A 1 96 ? -21.422 19.797 9.57 1 86.31 96 ASP A CA 1
ATOM 786 C C . ASP A 1 96 ? -21.438 18.672 8.531 1 86.31 96 ASP A C 1
ATOM 788 O O . ASP A 1 96 ? -20.828 17.609 8.75 1 86.31 96 ASP A O 1
ATOM 792 N N . ALA A 1 97 ? -22.031 18.922 7.496 1 89.75 97 ALA A N 1
ATOM 793 C CA . ALA A 1 97 ? -22.156 17.922 6.434 1 89.75 97 ALA A CA 1
ATOM 794 C C . ALA A 1 97 ? -20.797 17.609 5.816 1 89.75 97 ALA A C 1
ATOM 796 O O . ALA A 1 97 ? -20.516 16.469 5.461 1 89.75 97 ALA A O 1
ATOM 797 N N . VAL A 1 98 ? -19.969 18.578 5.715 1 90.12 98 VAL A N 1
ATOM 798 C CA . VAL A 1 98 ? -18.672 18.375 5.074 1 90.12 98 VAL A CA 1
ATOM 799 C C . VAL A 1 98 ? -17.781 17.516 5.961 1 90.12 98 VAL A C 1
ATOM 801 O O . VAL A 1 98 ? -17 16.703 5.465 1 90.12 98 VAL A O 1
ATOM 804 N N . ILE A 1 99 ? -17.859 17.734 7.273 1 87.19 99 ILE A N 1
ATOM 805 C CA . ILE A 1 99 ? -17.094 16.922 8.211 1 87.19 99 ILE A CA 1
ATOM 806 C C . ILE A 1 99 ? -17.531 15.461 8.125 1 87.19 99 ILE A C 1
ATOM 808 O O . ILE A 1 99 ? -16.703 14.555 8.023 1 87.19 99 ILE A O 1
ATOM 812 N N . GLU A 1 100 ? -18.875 15.242 8.109 1 83.31 100 GLU A N 1
ATOM 813 C CA . GLU A 1 100 ? -19.422 13.891 8 1 83.31 100 GLU A CA 1
ATOM 814 C C . GLU A 1 100 ? -19.016 13.234 6.684 1 83.31 100 GLU A C 1
ATOM 816 O O . GLU A 1 100 ? -18.641 12.062 6.656 1 83.31 100 GLU A O 1
ATOM 821 N N . ALA A 1 101 ? -19.109 14 5.656 1 83.19 101 ALA A N 1
ATOM 822 C CA . ALA A 1 101 ? -18.734 13.5 4.344 1 83.19 101 ALA A CA 1
ATOM 823 C C . ALA A 1 101 ? -17.25 13.141 4.301 1 83.19 101 ALA A C 1
ATOM 825 O O . ALA A 1 101 ? -16.859 12.141 3.695 1 83.19 101 ALA A O 1
ATOM 826 N N . HIS A 1 102 ? -16.453 13.938 4.949 1 83.62 102 HIS A N 1
ATOM 827 C CA . HIS A 1 102 ? -15.016 13.688 5.004 1 83.62 102 HIS A CA 1
ATOM 828 C C . HIS A 1 102 ? -14.711 12.406 5.766 1 83.62 102 HIS A C 1
ATOM 830 O O . HIS A 1 102 ? -13.906 11.586 5.309 1 83.62 102 HIS A O 1
ATOM 836 N N . ILE A 1 103 ? -15.32 12.227 6.879 1 76.75 103 ILE A N 1
ATOM 837 C CA . ILE A 1 103 ? -15.125 11.031 7.691 1 76.75 103 ILE A CA 1
ATOM 838 C C . ILE A 1 103 ? -15.578 9.797 6.914 1 76.75 103 ILE A C 1
ATOM 840 O O . ILE A 1 103 ? -14.891 8.773 6.91 1 76.75 103 ILE A O 1
ATOM 844 N N . ARG A 1 104 ? -16.703 9.938 6.188 1 75.38 104 ARG A N 1
ATOM 845 C CA . ARG A 1 104 ? -17.203 8.844 5.367 1 75.38 104 ARG A CA 1
ATOM 846 C C . ARG A 1 104 ? -16.219 8.477 4.273 1 75.38 104 ARG A C 1
ATOM 848 O O . ARG A 1 104 ? -15.992 7.293 4 1 75.38 104 ARG A O 1
ATOM 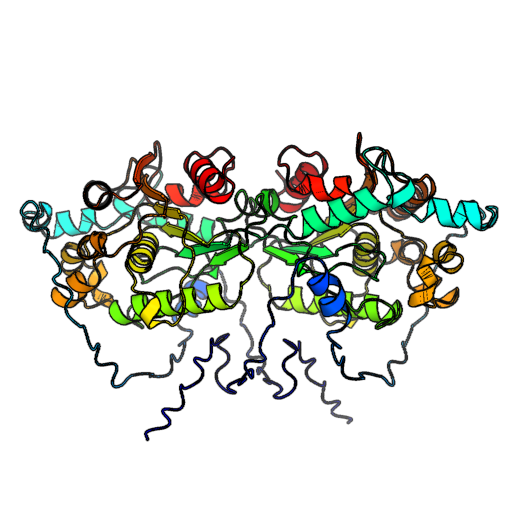855 N N . GLU A 1 105 ? -15.703 9.508 3.701 1 73.56 105 GLU A N 1
ATOM 856 C CA . GLU A 1 105 ? -14.734 9.273 2.635 1 73.56 105 GLU A CA 1
ATOM 857 C C . GLU A 1 105 ? -13.484 8.578 3.166 1 73.56 105 GLU A C 1
ATOM 859 O O . GLU A 1 105 ? -12.93 7.699 2.502 1 73.56 105 GLU A O 1
ATOM 864 N N . LEU A 1 106 ? -13.086 8.922 4.391 1 69.06 106 LEU A N 1
ATOM 865 C CA . LEU A 1 106 ? -11.852 8.391 4.965 1 69.06 106 LEU A CA 1
ATOM 866 C C . LEU A 1 106 ? -12.078 6.988 5.523 1 69.06 106 LEU A C 1
ATOM 868 O O . LEU A 1 106 ? -11.117 6.25 5.762 1 69.06 106 LEU A O 1
ATOM 872 N N . THR A 1 107 ? -13.344 6.633 5.801 1 64.81 107 THR A N 1
ATOM 873 C CA . THR A 1 107 ? -13.625 5.371 6.473 1 64.81 107 THR A CA 1
ATOM 874 C C . THR A 1 107 ? -14.109 4.324 5.473 1 64.81 107 THR A C 1
ATOM 876 O O . THR A 1 107 ? -14.578 3.254 5.863 1 64.81 107 THR A O 1
ATOM 879 N N . LYS A 1 108 ? -14.141 4.605 4.199 1 68.25 108 LYS A N 1
ATOM 880 C CA . LYS A 1 108 ? -14.523 3.584 3.232 1 68.25 108 LYS A CA 1
ATOM 881 C C . LYS A 1 108 ? -13.664 2.332 3.385 1 68.25 108 LYS A C 1
ATOM 883 O O . LYS A 1 108 ? -12.445 2.424 3.551 1 68.25 108 LYS A O 1
ATOM 888 N N . ALA A 1 109 ? -14.336 1.154 3.611 1 66.75 109 ALA A N 1
ATOM 889 C CA . ALA A 1 109 ? -13.641 -0.117 3.801 1 66.75 109 ALA A CA 1
ATOM 890 C C . ALA A 1 109 ? -12.719 -0.419 2.623 1 66.75 109 ALA A C 1
ATOM 892 O O . ALA A 1 109 ? -13.141 -0.368 1.466 1 66.75 109 ALA A O 1
ATOM 893 N N . PRO A 1 110 ? -11.492 -0.602 2.959 1 71.25 110 PRO A N 1
ATOM 894 C CA . PRO A 1 110 ? -10.562 -0.883 1.864 1 71.25 110 PRO A CA 1
ATOM 895 C C . PRO A 1 110 ? -10.711 -2.299 1.311 1 71.25 110 PRO A C 1
ATOM 897 O O . PRO A 1 110 ? -11.195 -3.191 2.012 1 71.25 110 PRO A O 1
ATOM 900 N N . ALA A 1 111 ? -10.484 -2.402 0.034 1 79.19 111 ALA A N 1
ATOM 901 C CA . ALA A 1 111 ? -10.281 -3.73 -0.538 1 79.19 111 ALA A CA 1
ATOM 902 C C . ALA A 1 111 ? -8.914 -4.289 -0.148 1 79.19 111 ALA A C 1
ATOM 904 O O . ALA A 1 111 ? -7.957 -3.537 0.027 1 79.19 111 ALA A O 1
ATOM 905 N N . LEU A 1 112 ? -8.852 -5.559 0.089 1 81.25 112 LEU A N 1
ATOM 906 C CA . LEU A 1 112 ? -7.598 -6.234 0.414 1 81.25 112 LEU A CA 1
ATOM 907 C C . LEU A 1 112 ? -7.121 -7.09 -0.755 1 81.25 112 LEU A C 1
ATOM 909 O O . LEU A 1 112 ? -7.871 -7.938 -1.255 1 81.25 112 LEU A O 1
ATOM 913 N N . LEU A 1 113 ? -5.938 -6.789 -1.239 1 84.38 113 LEU A N 1
ATOM 914 C CA . LEU A 1 113 ? -5.309 -7.629 -2.254 1 84.38 113 LEU A CA 1
ATOM 915 C C . LEU A 1 113 ? -4.188 -8.469 -1.649 1 84.38 113 LEU A C 1
ATOM 917 O O . LEU A 1 113 ? -3.236 -7.918 -1.083 1 84.38 113 LEU A O 1
ATOM 921 N N . ILE A 1 114 ? -4.328 -9.766 -1.692 1 85.69 114 ILE A N 1
ATOM 922 C CA . ILE A 1 114 ? -3.277 -10.688 -1.264 1 85.69 114 ILE A CA 1
ATOM 923 C C . ILE A 1 114 ? -2.492 -11.172 -2.479 1 85.69 114 ILE A C 1
ATOM 925 O O . ILE A 1 114 ? -3.074 -11.695 -3.434 1 85.69 114 ILE A O 1
ATOM 929 N N . TYR A 1 115 ? -1.154 -10.984 -2.414 1 86.94 115 TYR A N 1
ATOM 930 C CA . TYR A 1 115 ? -0.3 -11.336 -3.545 1 86.94 115 TYR A CA 1
ATOM 931 C C . TYR A 1 115 ? 0.571 -12.539 -3.217 1 86.94 115 TYR A C 1
ATOM 933 O O . TYR A 1 115 ? 1.18 -12.602 -2.145 1 86.94 115 TYR A O 1
ATOM 941 N N . PHE A 1 116 ? 0.634 -13.492 -4.172 1 89.81 116 PHE A N 1
ATOM 942 C CA . PHE A 1 116 ? 1.498 -14.664 -4.086 1 89.81 116 PHE A CA 1
ATOM 943 C C . PHE A 1 116 ? 2.568 -14.633 -5.172 1 89.81 116 PHE A C 1
ATOM 945 O O . PHE A 1 116 ? 2.256 -14.719 -6.359 1 89.81 116 PHE A O 1
ATOM 952 N N . HIS A 1 117 ? 3.787 -14.57 -4.762 1 86.31 117 HIS A N 1
ATOM 953 C CA . HIS A 1 117 ? 4.883 -14.414 -5.711 1 86.31 117 HIS A CA 1
ATOM 954 C C . HIS A 1 117 ? 5.203 -15.734 -6.402 1 86.31 117 HIS A C 1
ATOM 956 O O . HIS A 1 117 ? 4.898 -16.812 -5.871 1 86.31 117 HIS A O 1
ATOM 962 N N . GLY A 1 118 ? 5.832 -15.578 -7.5 1 90.75 118 GLY A N 1
ATOM 963 C CA . GLY A 1 118 ? 6.27 -16.734 -8.25 1 90.75 118 GLY A CA 1
ATOM 964 C C . GLY A 1 118 ? 7.621 -17.266 -7.801 1 90.75 118 GLY A C 1
ATOM 965 O O . GLY A 1 118 ? 7.965 -17.188 -6.621 1 90.75 118 GLY A O 1
ATOM 966 N N . GLY A 1 119 ? 8.258 -18.062 -8.727 1 88.81 119 GLY A N 1
ATOM 967 C CA . GLY A 1 119 ? 9.594 -18.547 -8.422 1 88.81 119 GLY A CA 1
ATOM 968 C C . GLY A 1 119 ? 9.656 -20.062 -8.281 1 88.81 119 GLY A C 1
ATOM 969 O O . GLY A 1 119 ? 10.547 -20.578 -7.602 1 88.81 119 GLY A O 1
ATOM 970 N N . TYR A 1 120 ? 8.672 -20.781 -8.812 1 90.44 120 TYR A N 1
ATOM 971 C CA . TYR A 1 120 ? 8.633 -22.234 -8.773 1 90.44 120 TYR A CA 1
ATOM 972 C C . TYR A 1 120 ? 8.773 -22.75 -7.344 1 90.44 120 TYR A C 1
ATOM 974 O O . TYR A 1 120 ? 9.516 -23.703 -7.086 1 90.44 120 TYR A O 1
ATOM 982 N N . TRP A 1 121 ? 8.148 -22.094 -6.414 1 92.25 121 TRP A N 1
ATOM 983 C CA . TRP A 1 121 ? 8.109 -22.438 -4.996 1 92.25 121 TRP A CA 1
ATOM 984 C C . TRP A 1 121 ? 9.523 -22.562 -4.43 1 92.25 121 TRP A C 1
ATOM 986 O O . TRP A 1 121 ? 9.734 -23.219 -3.412 1 92.25 121 TRP A O 1
ATOM 996 N N . GLN A 1 122 ? 10.492 -22.047 -5.141 1 82.44 122 GLN A N 1
ATOM 997 C CA . GLN A 1 122 ? 11.883 -22.281 -4.738 1 82.44 122 GLN A CA 1
ATOM 998 C C . GLN A 1 122 ? 12.617 -20.953 -4.547 1 82.44 122 GLN A C 1
ATOM 1000 O O . GLN A 1 122 ? 13.656 -20.906 -3.887 1 82.44 122 GLN A O 1
ATOM 1005 N N . LEU A 1 123 ? 12.039 -19.922 -5.289 1 76.31 123 LEU A N 1
ATOM 1006 C CA . LEU A 1 123 ? 12.758 -18.641 -5.25 1 76.31 123 LEU A CA 1
ATOM 1007 C C . LEU A 1 123 ? 11.812 -17.5 -4.941 1 76.31 123 LEU A C 1
ATOM 1009 O O . LEU A 1 123 ? 10.609 -17.703 -4.766 1 76.31 123 LEU A O 1
ATOM 1013 N N . LEU A 1 124 ? 12.391 -16.297 -4.742 1 71.31 124 LEU A N 1
ATOM 1014 C CA . LEU A 1 124 ? 11.711 -15.023 -4.512 1 71.31 124 LEU A CA 1
ATOM 1015 C C . LEU A 1 124 ? 11.141 -14.961 -3.1 1 71.31 124 LEU A C 1
ATOM 1017 O O . LEU A 1 124 ? 11.344 -15.875 -2.303 1 71.31 124 LEU A O 1
ATOM 1021 N N . SER A 1 125 ? 10.758 -13.836 -2.697 1 62.09 125 SER A N 1
ATOM 1022 C CA . SER A 1 125 ? 10.188 -13.531 -1.388 1 62.09 125 SER A CA 1
ATOM 1023 C C . SER A 1 125 ? 9.18 -12.398 -1.47 1 62.09 125 SER A C 1
ATOM 1025 O O . SER A 1 125 ? 9.094 -11.711 -2.488 1 62.09 125 SER A O 1
ATOM 1027 N N . LYS A 1 126 ? 8.469 -12.344 -0.419 1 56.28 126 LYS A N 1
ATOM 1028 C CA . LYS A 1 126 ? 7.492 -11.258 -0.32 1 56.28 126 LYS A CA 1
ATOM 1029 C C . LYS A 1 126 ? 8.164 -9.898 -0.481 1 56.28 126 LYS A C 1
ATOM 1031 O O . LYS A 1 126 ? 7.539 -8.938 -0.932 1 56.28 126 LYS A O 1
ATOM 1036 N N . ASP A 1 127 ? 9.375 -9.891 -0.076 1 52 127 ASP A N 1
ATOM 1037 C CA . ASP A 1 127 ? 10.094 -8.617 -0.1 1 52 127 ASP A CA 1
ATOM 1038 C C . ASP A 1 127 ? 10.383 -8.172 -1.533 1 52 127 ASP A C 1
ATOM 1040 O O . ASP A 1 127 ? 10.602 -6.988 -1.791 1 52 127 ASP A O 1
ATOM 1044 N N . LEU A 1 128 ? 10.352 -9.211 -2.441 1 47 128 LEU A N 1
ATOM 1045 C CA . LEU A 1 128 ? 10.633 -8.93 -3.844 1 47 128 LEU A CA 1
ATOM 1046 C C . LEU A 1 128 ? 9.336 -8.672 -4.613 1 47 128 LEU A C 1
ATOM 1048 O O . LEU A 1 128 ? 9.367 -8.414 -5.82 1 47 128 LEU A O 1
ATOM 1052 N N . SER A 1 129 ? 8.211 -8.641 -3.963 1 50.62 129 SER A N 1
ATOM 1053 C CA . SER A 1 129 ? 6.938 -8.492 -4.656 1 50.62 129 SER A CA 1
ATOM 1054 C C . SER A 1 129 ? 6.309 -7.133 -4.367 1 50.62 129 SER A C 1
ATOM 1056 O O . SER A 1 129 ? 5.117 -6.93 -4.617 1 50.62 129 SER A O 1
ATOM 1058 N N . GLY A 1 130 ? 6.949 -6.211 -3.898 1 49.22 130 GLY A N 1
ATOM 1059 C CA . GLY A 1 130 ? 6.418 -4.914 -3.514 1 49.22 130 GLY A CA 1
ATOM 1060 C C . GLY A 1 130 ? 5.945 -4.09 -4.695 1 49.22 130 GLY A C 1
ATOM 1061 O O . GLY A 1 130 ? 5.461 -2.969 -4.523 1 49.22 130 GLY A O 1
ATOM 1062 N N . PHE A 1 131 ? 5.977 -4.695 -5.973 1 45.56 131 PHE A N 1
ATOM 1063 C CA . PHE A 1 131 ? 5.773 -3.871 -7.156 1 45.56 131 PHE A CA 1
ATOM 1064 C C . PHE A 1 131 ? 4.289 -3.619 -7.395 1 45.56 131 PHE A C 1
ATOM 1066 O O . PHE A 1 131 ? 3.916 -2.625 -8.023 1 45.56 131 PHE A O 1
ATOM 1073 N N . MET A 1 132 ? 3.467 -4.562 -7.008 1 47.38 132 MET A N 1
ATOM 1074 C CA . MET A 1 132 ? 2.145 -4.648 -7.621 1 47.38 132 MET A CA 1
ATOM 1075 C C . MET A 1 132 ? 1.254 -3.5 -7.156 1 47.38 132 MET A C 1
ATOM 1077 O O . MET A 1 132 ? 0.178 -3.277 -7.715 1 47.38 132 MET A O 1
ATOM 1081 N N . VAL A 1 133 ? 1.703 -2.605 -6.594 1 49.53 133 VAL A N 1
ATOM 1082 C CA . VAL A 1 133 ? 0.698 -2.01 -5.719 1 49.53 133 VAL A CA 1
ATOM 1083 C C . VAL A 1 133 ? 0.277 -0.648 -6.266 1 49.53 133 VAL A C 1
ATOM 1085 O O . VAL A 1 133 ? -0.773 -0.119 -5.895 1 49.53 133 VAL A O 1
ATOM 1088 N N . PRO A 1 134 ? 0.862 -0.185 -7.453 1 47.03 134 PRO A N 1
ATOM 1089 C CA . PRO A 1 134 ? 0.589 1.253 -7.496 1 47.03 134 PRO A CA 1
ATOM 1090 C C . PRO A 1 134 ? -0.866 1.567 -7.836 1 47.03 134 PRO A C 1
ATOM 1092 O O . PRO A 1 134 ? -1.516 2.342 -7.129 1 47.03 134 PRO A O 1
ATOM 1095 N N . PRO A 1 135 ? -1.326 1.077 -8.992 1 46.44 135 PRO A N 1
ATOM 1096 C CA . PRO A 1 135 ? -2.693 1.444 -9.367 1 46.44 135 PRO A CA 1
ATOM 1097 C C . PRO A 1 135 ? -3.74 0.868 -8.422 1 46.44 135 PRO A C 1
ATOM 1099 O O . PRO A 1 135 ? -4.82 1.444 -8.258 1 46.44 135 PRO A O 1
ATOM 1102 N N . LEU A 1 136 ? -3.375 -0.177 -7.742 1 51.5 136 LEU A N 1
ATOM 1103 C CA . LEU A 1 136 ? -4.348 -0.854 -6.891 1 51.5 136 LEU A CA 1
ATOM 1104 C C . LEU A 1 136 ? -4.57 -0.08 -5.598 1 51.5 136 LEU A C 1
ATOM 1106 O O . LEU A 1 136 ? -5.688 -0.043 -5.078 1 51.5 136 LEU A O 1
ATOM 1110 N N . VAL A 1 137 ? -3.559 0.437 -5.188 1 49.03 137 VAL A N 1
ATOM 1111 C CA . VAL A 1 137 ? -3.645 1.162 -3.924 1 49.03 137 VAL A CA 1
ATOM 1112 C C . VAL A 1 137 ? -4.465 2.436 -4.113 1 49.03 137 VAL A C 1
ATOM 1114 O O . VAL A 1 137 ? -5.188 2.857 -3.207 1 49.03 137 VAL A O 1
ATOM 1117 N N . ASN A 1 138 ? -4.488 2.879 -5.434 1 46.66 138 ASN A N 1
ATOM 1118 C CA . ASN A 1 138 ? -5.32 4.023 -5.789 1 46.66 138 ASN A CA 1
ATOM 1119 C C . ASN A 1 138 ? -6.77 3.822 -5.355 1 46.66 138 ASN A C 1
ATOM 1121 O O . ASN A 1 138 ? -7.477 4.789 -5.07 1 46.66 138 ASN A O 1
ATOM 1125 N N . SER A 1 139 ? -7.027 2.654 -5.09 1 49.31 139 SER A N 1
ATOM 1126 C CA . SER A 1 139 ? -8.422 2.326 -4.809 1 49.31 139 SER A CA 1
ATOM 1127 C C . SER A 1 139 ? -8.664 2.164 -3.312 1 49.31 139 SER A C 1
ATOM 1129 O O . SER A 1 139 ? -9.781 1.869 -2.887 1 49.31 139 SER A O 1
ATOM 1131 N N . GLY A 1 140 ? -7.574 2.662 -2.443 1 57.75 140 GLY A N 1
ATOM 1132 C CA . GLY A 1 140 ? -7.711 2.43 -1.015 1 57.75 140 GLY A CA 1
ATOM 1133 C C . GLY A 1 140 ? -7.543 0.972 -0.629 1 57.75 140 GLY A C 1
ATOM 1134 O O . GLY A 1 140 ? -7.938 0.562 0.464 1 57.75 140 GLY A O 1
ATOM 1135 N N . ALA A 1 141 ? -6.883 0.328 -1.544 1 65.5 141 ALA A N 1
ATOM 1136 C CA . ALA A 1 141 ? -6.754 -1.104 -1.284 1 65.5 141 ALA A CA 1
ATOM 1137 C C . ALA A 1 141 ? -5.535 -1.396 -0.417 1 65.5 141 ALA A C 1
ATOM 1139 O O . ALA A 1 141 ? -4.531 -0.682 -0.487 1 65.5 141 ALA A O 1
ATOM 1140 N N . ILE A 1 142 ? -5.625 -2.303 0.489 1 70.38 142 ILE A N 1
ATOM 1141 C CA . ILE A 1 142 ? -4.508 -2.879 1.23 1 70.38 142 ILE A CA 1
ATOM 1142 C C . ILE A 1 142 ? -3.896 -4.027 0.432 1 70.38 142 ILE A C 1
ATOM 1144 O O . ILE A 1 142 ? -4.617 -4.891 -0.077 1 70.38 142 ILE A O 1
ATOM 1148 N N . VAL A 1 143 ? -2.57 -3.871 0.142 1 76.19 143 VAL A N 1
ATOM 1149 C CA . VAL A 1 143 ? -1.884 -4.957 -0.551 1 76.19 143 VAL A CA 1
ATOM 1150 C C . VAL A 1 143 ? -0.971 -5.695 0.424 1 76.19 143 VAL A C 1
ATOM 1152 O O . VAL A 1 143 ? -0.143 -5.082 1.1 1 76.19 143 VAL A O 1
ATOM 1155 N N . VAL A 1 144 ? -1.149 -6.996 0.543 1 75.25 144 VAL A N 1
ATOM 1156 C CA . VAL A 1 144 ? -0.321 -7.836 1.403 1 75.25 144 VAL A CA 1
ATOM 1157 C C . VAL A 1 144 ? 0.341 -8.93 0.573 1 75.25 144 VAL A C 1
ATOM 1159 O O . VAL A 1 144 ? -0.343 -9.703 -0.103 1 75.25 144 VAL A O 1
ATOM 1162 N N . ALA A 1 145 ? 1.642 -8.961 0.527 1 79.12 145 ALA A N 1
ATOM 1163 C CA . ALA A 1 145 ? 2.377 -10.055 -0.099 1 79.12 145 ALA A CA 1
ATOM 1164 C C . ALA A 1 145 ? 2.633 -11.188 0.897 1 79.12 145 ALA A C 1
ATOM 1166 O O . ALA A 1 145 ? 3.02 -10.938 2.041 1 79.12 145 ALA A O 1
ATOM 1167 N N . VAL A 1 146 ? 2.439 -12.414 0.527 1 81.12 146 VAL A N 1
ATOM 1168 C CA . VAL A 1 146 ? 2.557 -13.57 1.411 1 81.12 146 VAL A CA 1
ATOM 1169 C C . VAL A 1 146 ? 3.807 -14.367 1.051 1 81.12 146 VAL A C 1
ATOM 1171 O O . VAL A 1 146 ? 4.047 -14.656 -0.124 1 81.12 146 VAL A O 1
ATOM 1174 N N . ASP A 1 147 ? 4.578 -14.625 2.082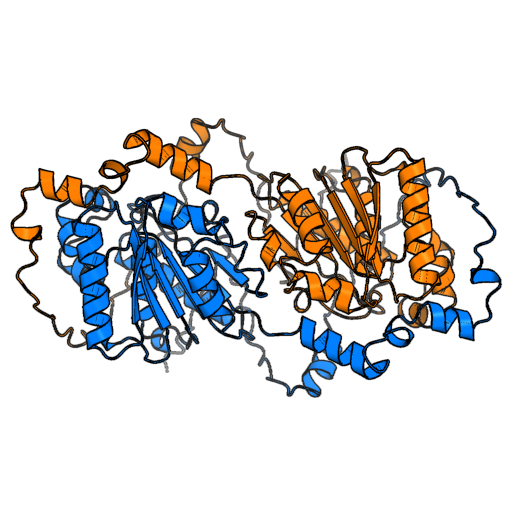 1 81.31 147 ASP A N 1
ATOM 1175 C CA . ASP A 1 147 ? 5.695 -15.555 1.921 1 81.31 147 ASP A CA 1
ATOM 1176 C C . ASP A 1 147 ? 5.289 -16.969 2.316 1 81.31 147 ASP A C 1
ATOM 1178 O O . ASP A 1 147 ? 4.285 -17.172 3.002 1 81.31 147 ASP A O 1
ATOM 1182 N N . TYR A 1 148 ? 6.059 -17.875 1.795 1 86 148 TYR A N 1
ATOM 1183 C CA . TYR A 1 148 ? 5.91 -19.281 2.131 1 86 148 TYR A CA 1
ATOM 1184 C C . TYR A 1 148 ? 7.262 -19.984 2.109 1 86 148 TYR A C 1
ATOM 1186 O O . TYR A 1 148 ? 8.242 -19.453 1.581 1 86 148 TYR A O 1
ATOM 1194 N N . ALA A 1 149 ? 7.281 -21.141 2.783 1 84.88 149 ALA A N 1
ATOM 1195 C CA . ALA A 1 149 ? 8.516 -21.922 2.766 1 84.88 149 ALA A CA 1
ATOM 1196 C C . ALA A 1 149 ? 8.906 -22.297 1.339 1 84.88 149 ALA A C 1
ATOM 1198 O O . ALA A 1 149 ? 8.047 -22.672 0.529 1 84.88 149 ALA A O 1
ATOM 1199 N N . LEU A 1 150 ? 10.164 -22.203 1.077 1 85 150 LEU A N 1
ATOM 1200 C CA . LEU A 1 150 ? 10.672 -22.547 -0.245 1 85 150 LEU A CA 1
ATOM 1201 C C . LEU A 1 150 ? 11.273 -23.953 -0.241 1 85 150 LEU A C 1
ATOM 1203 O O . LEU A 1 150 ? 11.891 -24.375 0.743 1 85 150 LEU A O 1
ATOM 1207 N N . ALA A 1 151 ? 11.07 -24.609 -1.281 1 89.38 151 ALA A N 1
ATOM 1208 C CA . ALA A 1 151 ? 11.742 -25.891 -1.441 1 89.38 151 ALA A CA 1
ATOM 1209 C C . ALA A 1 151 ? 13.258 -25.719 -1.526 1 89.38 151 ALA A C 1
ATOM 1211 O O . ALA A 1 151 ? 13.742 -24.75 -2.113 1 89.38 151 ALA A O 1
ATOM 1212 N N . PRO A 1 152 ? 13.938 -26.641 -0.884 1 90.81 152 PRO A N 1
ATOM 1213 C CA . PRO A 1 152 ? 13.508 -27.906 -0.272 1 90.81 152 PRO A CA 1
ATOM 1214 C C . PRO A 1 152 ? 13.156 -27.75 1.206 1 90.81 152 PRO A C 1
ATOM 1216 O O . PRO A 1 152 ? 12.82 -28.734 1.87 1 90.81 152 PRO A O 1
ATOM 1219 N N . LYS A 1 153 ? 13.242 -26.562 1.738 1 88.06 153 LYS A N 1
ATOM 1220 C CA . LYS A 1 153 ? 12.891 -26.359 3.145 1 88.06 153 LYS A CA 1
ATOM 1221 C C . LYS A 1 153 ? 11.438 -26.734 3.406 1 88.06 153 LYS A C 1
ATOM 1223 O O . LYS A 1 153 ? 11.094 -27.172 4.508 1 88.06 153 LYS A O 1
ATOM 1228 N N . GLY A 1 154 ? 10.602 -26.609 2.439 1 91.38 154 GLY A N 1
ATOM 1229 C CA . GLY A 1 154 ? 9.203 -27.031 2.504 1 91.38 154 GLY A CA 1
ATOM 1230 C C . GLY A 1 154 ? 8.758 -27.812 1.286 1 91.38 154 GLY A C 1
ATOM 1231 O O . GLY A 1 154 ? 9.125 -27.484 0.157 1 91.38 154 GLY A O 1
ATOM 1232 N N . ASN A 1 155 ? 8.023 -28.844 1.581 1 94.25 155 ASN A N 1
ATOM 1233 C CA . ASN A 1 155 ? 7.406 -29.562 0.466 1 94.25 155 ASN A CA 1
ATOM 1234 C C . ASN A 1 155 ? 6.086 -28.922 0.053 1 94.25 155 ASN A C 1
ATOM 1236 O O . ASN A 1 155 ? 5.629 -27.953 0.686 1 94.25 155 ASN A O 1
ATOM 1240 N N . MET A 1 156 ? 5.48 -29.406 -0.922 1 96.88 156 MET A N 1
ATOM 1241 C CA . MET A 1 156 ? 4.324 -28.766 -1.531 1 96.88 156 MET A CA 1
ATOM 1242 C C . MET A 1 156 ? 3.146 -28.719 -0.562 1 96.88 156 MET A C 1
ATOM 1244 O O . MET A 1 156 ? 2.447 -27.719 -0.466 1 96.88 156 MET A O 1
ATOM 1248 N N . ASP A 1 157 ? 2.898 -29.828 0.158 1 95.44 157 ASP A N 1
ATOM 1249 C CA . ASP A 1 157 ? 1.818 -29.859 1.141 1 95.44 157 ASP A CA 1
ATOM 1250 C C . ASP A 1 157 ? 2.004 -28.75 2.188 1 95.44 157 ASP A C 1
ATOM 1252 O O . ASP A 1 157 ? 1.054 -28.047 2.527 1 95.44 157 ASP A O 1
ATOM 1256 N N . LEU A 1 158 ? 3.148 -28.625 2.662 1 94.06 158 LEU A N 1
ATOM 1257 C CA . LEU A 1 158 ? 3.449 -27.609 3.664 1 94.06 158 LEU A CA 1
ATOM 1258 C C . LEU A 1 158 ? 3.27 -26.203 3.09 1 94.06 158 LEU A C 1
ATOM 1260 O O . LEU A 1 158 ? 2.691 -25.328 3.74 1 94.06 158 LEU A O 1
ATOM 1264 N N . ILE A 1 159 ? 3.768 -26.016 1.91 1 94.94 159 ILE A N 1
ATOM 1265 C CA . ILE A 1 159 ? 3.691 -24.703 1.258 1 94.94 159 ILE A CA 1
ATOM 1266 C C . ILE A 1 159 ? 2.23 -24.281 1.117 1 94.94 159 ILE A C 1
ATOM 1268 O O . ILE A 1 159 ? 1.856 -23.172 1.521 1 94.94 159 ILE A O 1
ATOM 1272 N N . VAL A 1 160 ? 1.401 -25.156 0.637 1 96.38 160 VAL A N 1
ATOM 1273 C CA . VAL A 1 160 ? -0.011 -24.844 0.427 1 96.38 160 VAL A CA 1
ATOM 1274 C C . VAL A 1 160 ? -0.689 -24.594 1.771 1 96.38 160 VAL A C 1
ATOM 1276 O O . VAL A 1 160 ? -1.458 -23.641 1.908 1 96.38 160 VAL A O 1
ATOM 1279 N N . SER A 1 161 ? -0.377 -25.359 2.75 1 93.94 161 SER A N 1
ATOM 1280 C CA . SER A 1 161 ? -0.951 -25.188 4.082 1 93.94 161 SER A CA 1
ATOM 1281 C C . SER A 1 161 ? -0.562 -23.844 4.68 1 93.94 161 SER A C 1
ATOM 1283 O O . SER A 1 161 ? -1.397 -23.156 5.273 1 93.94 161 SER A O 1
ATOM 1285 N N . GLN A 1 162 ? 0.648 -23.531 4.508 1 92.06 162 GLN A N 1
ATOM 1286 C CA . GLN A 1 162 ? 1.14 -22.266 5.039 1 92.06 162 GLN A CA 1
ATOM 1287 C C . GLN A 1 162 ? 0.439 -21.078 4.379 1 92.06 162 GLN A C 1
ATOM 1289 O O . GLN A 1 162 ? 0.082 -20.109 5.051 1 92.06 162 GLN A O 1
ATOM 1294 N N . VAL A 1 163 ? 0.295 -21.125 3.131 1 94.69 163 VAL A N 1
ATOM 1295 C CA . VAL A 1 163 ? -0.368 -20.062 2.402 1 94.69 163 VAL A CA 1
ATOM 1296 C C . VAL A 1 163 ? -1.812 -19.922 2.879 1 94.69 163 VAL A C 1
ATOM 1298 O O . VAL A 1 163 ? -2.289 -18.812 3.133 1 94.69 163 VAL A O 1
ATOM 1301 N N . ARG A 1 164 ? -2.502 -21.047 3.092 1 94.69 164 ARG A N 1
ATOM 1302 C CA . ARG A 1 164 ? -3.873 -21.031 3.59 1 94.69 164 ARG A CA 1
ATOM 1303 C C . ARG A 1 164 ? -3.939 -20.406 4.98 1 94.69 164 ARG A C 1
ATOM 1305 O O . ARG A 1 164 ? -4.801 -19.562 5.25 1 94.69 164 ARG A O 1
ATOM 1312 N N . ARG A 1 165 ? -3.072 -20.75 5.797 1 92.06 165 ARG A N 1
ATOM 1313 C CA . ARG A 1 165 ? -3.033 -20.203 7.148 1 92.06 165 ARG A CA 1
ATOM 1314 C C . ARG A 1 165 ? -2.748 -18.703 7.129 1 92.06 165 ARG A C 1
ATOM 1316 O O . ARG A 1 165 ? -3.318 -17.953 7.918 1 92.06 165 ARG A O 1
ATOM 1323 N N . SER A 1 166 ? -1.854 -18.391 6.242 1 90 166 SER A N 1
ATOM 1324 C CA . SER A 1 166 ? -1.542 -16.969 6.105 1 90 166 SER A CA 1
ATOM 1325 C C . SER A 1 166 ? -2.771 -16.172 5.68 1 90 166 SER A C 1
ATOM 1327 O O . SER A 1 166 ? -3.059 -15.109 6.246 1 90 166 SER A O 1
ATOM 1329 N N . VAL A 1 167 ? -3.477 -16.641 4.723 1 92.25 167 VAL A N 1
ATOM 1330 C CA . VAL A 1 167 ? -4.68 -15.969 4.25 1 92.25 167 VAL A CA 1
ATOM 1331 C C . VAL A 1 167 ? -5.691 -15.852 5.387 1 92.25 167 VAL A C 1
ATOM 1333 O O . VAL A 1 167 ? -6.27 -14.789 5.605 1 92.25 167 VAL A O 1
ATOM 1336 N N . ALA A 1 168 ? -5.914 -16.906 6.137 1 91.06 168 ALA A N 1
ATOM 1337 C CA . ALA A 1 168 ? -6.836 -16.891 7.273 1 91.06 168 ALA A CA 1
ATOM 1338 C C . ALA A 1 168 ? -6.434 -15.828 8.289 1 91.06 168 ALA A C 1
ATOM 1340 O O . ALA A 1 168 ? -7.273 -15.055 8.758 1 91.06 168 ALA A O 1
ATOM 1341 N N . SER A 1 169 ? -5.184 -15.82 8.578 1 85.44 169 SER A N 1
ATOM 1342 C CA . SER A 1 169 ? -4.668 -14.859 9.547 1 85.44 169 SER A CA 1
ATOM 1343 C C . SER A 1 169 ? -4.875 -13.422 9.07 1 85.44 169 SER A C 1
ATOM 1345 O O . SER A 1 169 ? -5.27 -12.555 9.844 1 85.44 169 SER A O 1
ATOM 1347 N N . ILE A 1 170 ? -4.621 -13.156 7.781 1 81.62 170 ILE A N 1
ATOM 1348 C CA . ILE A 1 170 ? -4.727 -11.828 7.199 1 81.62 170 ILE A CA 1
ATOM 1349 C C . ILE A 1 170 ? -6.18 -11.359 7.242 1 81.62 170 ILE A C 1
ATOM 1351 O O . ILE A 1 170 ? -6.461 -10.219 7.629 1 81.62 170 ILE A O 1
ATOM 1355 N N . VAL A 1 171 ? -7.07 -12.188 6.902 1 86.31 171 VAL A N 1
ATOM 1356 C CA . VAL A 1 171 ? -8.477 -11.812 6.848 1 86.31 171 VAL A CA 1
ATOM 1357 C C . VAL A 1 171 ? -9 -11.539 8.258 1 86.31 171 VAL A C 1
ATOM 1359 O O . VAL A 1 171 ? -9.852 -10.672 8.453 1 86.31 171 VAL A O 1
ATOM 1362 N N . GLN A 1 172 ? -8.516 -12.289 9.18 1 81.69 172 GLN A N 1
ATOM 1363 C CA . GLN A 1 172 ? -8.906 -12.07 10.562 1 81.69 172 GLN A CA 1
ATOM 1364 C C . GLN A 1 172 ? -8.367 -10.734 11.078 1 81.69 172 GLN A C 1
ATOM 1366 O O . GLN A 1 172 ? -8.992 -10.086 11.914 1 81.69 172 GLN A O 1
ATOM 1371 N N . GLN A 1 173 ? -7.285 -10.414 10.57 1 72.88 173 GLN A N 1
ATOM 1372 C CA . GLN A 1 173 ? -6.633 -9.188 11 1 72.88 173 GLN A CA 1
ATOM 1373 C C . GLN A 1 173 ? -7.375 -7.957 10.477 1 72.88 173 GLN A C 1
ATOM 1375 O O . GLN A 1 173 ? -7.438 -6.93 11.148 1 72.88 173 GLN A O 1
ATOM 1380 N N . TYR A 1 174 ? -7.895 -8.07 9.25 1 68.25 174 TYR A N 1
ATOM 1381 C CA . TYR A 1 174 ? -8.578 -6.941 8.633 1 68.25 174 TYR A CA 1
ATOM 1382 C C . TYR A 1 174 ? -10.086 -7.168 8.594 1 68.25 174 TYR A C 1
ATOM 1384 O O . TYR A 1 174 ? -10.586 -7.941 7.77 1 68.25 174 TYR A O 1
ATOM 1392 N N . SER A 1 175 ? -10.828 -6.773 9.5 1 61.41 175 SER A N 1
ATOM 1393 C CA . SER A 1 175 ? -12.234 -7.16 9.625 1 61.41 175 SER A CA 1
ATOM 1394 C C . SER A 1 175 ? -13.141 -6.184 8.891 1 61.41 175 SER A C 1
ATOM 1396 O O . SER A 1 175 ? -14.281 -6.523 8.555 1 61.41 175 SER A O 1
ATOM 1398 N N . ALA A 1 176 ? -12.789 -5.051 8.578 1 68.88 176 ALA A N 1
ATOM 1399 C CA . ALA A 1 176 ? -13.672 -4.121 7.879 1 68.88 176 ALA A CA 1
ATOM 1400 C C . ALA A 1 176 ? -13.211 -3.91 6.438 1 68.88 176 ALA A C 1
ATOM 1402 O O . ALA A 1 176 ? -12.891 -2.787 6.043 1 68.88 176 ALA A O 1
ATOM 1403 N N . LEU A 1 177 ? -13.297 -5.094 5.715 1 74.69 177 LEU A N 1
ATOM 1404 C CA . LEU A 1 177 ? -12.859 -5.066 4.324 1 74.69 177 LEU A CA 1
ATOM 1405 C C . LEU A 1 177 ? -14.055 -5.043 3.381 1 74.69 177 LEU A C 1
ATOM 1407 O O . LEU A 1 177 ? -15.102 -5.629 3.684 1 74.69 177 LEU A O 1
ATOM 1411 N N . SER A 1 178 ? -13.914 -4.305 2.33 1 77.62 178 SER A N 1
ATOM 1412 C CA . SER A 1 178 ? -14.969 -4.32 1.322 1 77.62 178 SER A CA 1
ATOM 1413 C C . SER A 1 178 ? -14.922 -5.598 0.491 1 77.62 178 SER A C 1
ATOM 1415 O O . SER A 1 178 ? -15.891 -5.938 -0.191 1 77.62 178 SER A O 1
ATOM 1417 N N . GLY A 1 179 ? -13.797 -6.297 0.564 1 87.44 179 GLY A N 1
ATOM 1418 C CA . GLY A 1 179 ? -13.586 -7.531 -0.176 1 87.44 179 GLY A CA 1
ATOM 1419 C C . GLY A 1 179 ? -12.141 -7.992 -0.174 1 87.44 179 GLY A C 1
ATOM 1420 O O . GLY A 1 179 ? -11.234 -7.195 0.066 1 87.44 179 GLY A O 1
ATOM 1421 N N . VAL A 1 180 ? -12 -9.266 -0.38 1 90.19 180 VAL A N 1
ATOM 1422 C CA . VAL A 1 180 ? -10.672 -9.859 -0.499 1 90.19 180 VAL A CA 1
ATOM 1423 C C . VAL A 1 180 ? -10.406 -10.258 -1.951 1 90.19 180 VAL A C 1
ATOM 1425 O O . VAL A 1 180 ? -11.273 -10.844 -2.607 1 90.19 180 VAL A O 1
ATOM 1428 N N . TYR A 1 181 ? -9.297 -9.836 -2.422 1 90.38 181 TYR A N 1
ATOM 1429 C CA . TYR A 1 181 ? -8.875 -10.156 -3.781 1 90.38 181 TYR A CA 1
ATOM 1430 C C . TYR A 1 181 ? -7.512 -10.844 -3.783 1 90.38 181 TYR A C 1
ATOM 1432 O O . TYR A 1 181 ? -6.68 -10.586 -2.91 1 90.38 181 TYR A O 1
ATOM 1440 N N . LEU A 1 182 ? -7.301 -11.742 -4.738 1 93.06 182 LEU A N 1
ATOM 1441 C CA . LEU A 1 182 ? -6.059 -12.492 -4.859 1 93.06 182 LEU A CA 1
ATOM 1442 C C . LEU A 1 182 ? -5.363 -12.188 -6.184 1 93.06 182 LEU A C 1
ATOM 1444 O O . LEU A 1 182 ? -6.027 -12 -7.207 1 93.06 182 LEU A O 1
ATOM 1448 N N . CYS A 1 183 ? -4.09 -12.133 -6.117 1 91.81 183 CYS A N 1
ATOM 1449 C CA . CYS A 1 183 ? -3.262 -12.07 -7.312 1 91.81 183 CYS A CA 1
ATOM 1450 C C . CYS A 1 183 ? -2.029 -12.953 -7.172 1 91.81 183 CYS A C 1
ATOM 1452 O O . CYS A 1 183 ? -1.347 -12.914 -6.145 1 91.81 183 CYS A O 1
ATOM 1454 N N . GLY A 1 184 ? -1.795 -13.781 -8.117 1 93.31 184 GLY A N 1
ATOM 1455 C CA . GLY A 1 184 ? -0.636 -14.656 -8.078 1 93.31 184 GLY A CA 1
ATOM 1456 C C . GLY A 1 184 ? 0.022 -14.828 -9.438 1 93.31 184 GLY A C 1
ATOM 1457 O O . GLY A 1 184 ? -0.658 -14.844 -10.469 1 93.31 184 GLY A O 1
ATOM 1458 N N . HIS A 1 185 ? 1.331 -14.992 -9.398 1 92.94 185 HIS A N 1
ATOM 1459 C CA . HIS A 1 185 ? 2.117 -15.18 -10.609 1 92.94 185 HIS A CA 1
ATOM 1460 C C . HIS A 1 185 ? 2.834 -16.531 -10.602 1 92.94 185 HIS A C 1
ATOM 1462 O O . HIS A 1 185 ? 3.521 -16.859 -9.633 1 92.94 185 HIS A O 1
ATOM 1468 N N . SER A 1 186 ? 2.711 -17.266 -11.766 1 96 186 SER A N 1
ATOM 1469 C CA . SER A 1 186 ? 3.418 -18.531 -11.93 1 96 186 SER A CA 1
ATOM 1470 C C . SER A 1 186 ? 3.105 -19.5 -10.781 1 96 186 SER A C 1
ATOM 1472 O O . SER A 1 186 ? 1.947 -19.859 -10.57 1 96 186 SER A O 1
ATOM 1474 N N . ALA A 1 187 ? 4.145 -19.844 -9.875 1 96.19 187 ALA A N 1
ATOM 1475 C CA . ALA A 1 187 ? 3.906 -20.656 -8.688 1 96.19 187 ALA A CA 1
ATOM 1476 C C . ALA A 1 187 ? 2.895 -19.984 -7.762 1 96.19 187 ALA A C 1
ATOM 1478 O O . ALA A 1 187 ? 2.1 -20.672 -7.109 1 96.19 187 ALA A O 1
ATOM 1479 N N . GLY A 1 188 ? 2.893 -18.719 -7.742 1 95.5 188 GLY A N 1
ATOM 1480 C CA . GLY A 1 188 ? 1.928 -17.969 -6.945 1 95.5 188 GLY A CA 1
ATOM 1481 C C . GLY A 1 188 ? 0.508 -18.094 -7.465 1 95.5 188 GLY A C 1
ATOM 1482 O O . GLY A 1 188 ? -0.448 -18.094 -6.688 1 95.5 188 GLY A O 1
ATOM 1483 N N . ALA A 1 189 ? 0.384 -18.094 -8.797 1 97.69 189 ALA A N 1
ATOM 1484 C CA . ALA A 1 189 ? -0.939 -18.328 -9.375 1 97.69 189 ALA A CA 1
ATOM 1485 C C . ALA A 1 189 ? -1.491 -19.688 -8.945 1 97.69 189 ALA A C 1
ATOM 1487 O O . ALA A 1 189 ? -2.688 -19.812 -8.68 1 97.69 189 ALA A O 1
ATOM 1488 N N . HIS A 1 190 ? -0.629 -20.672 -8.906 1 98.31 190 HIS A N 1
ATOM 1489 C CA . HIS A 1 190 ? -0.994 -21.969 -8.359 1 98.31 190 HIS A CA 1
ATOM 1490 C C . HIS A 1 190 ? -1.508 -21.844 -6.926 1 98.31 190 HIS A C 1
ATOM 1492 O O . HIS A 1 190 ? -2.572 -22.375 -6.598 1 98.31 190 HIS A O 1
ATOM 1498 N N . LEU A 1 191 ? -0.768 -21.156 -6.109 1 97.75 191 LEU A N 1
ATOM 1499 C CA . LEU A 1 191 ? -1.136 -21 -4.707 1 97.75 191 LEU A CA 1
ATOM 1500 C C . LEU A 1 191 ? -2.455 -20.25 -4.574 1 97.75 191 LEU A C 1
ATOM 1502 O O . LEU A 1 191 ? -3.295 -20.609 -3.744 1 97.75 191 LEU A O 1
ATOM 1506 N N . GLY A 1 192 ? -2.627 -19.203 -5.363 1 97.62 192 GLY A N 1
ATOM 1507 C CA . GLY A 1 192 ? -3.902 -18.5 -5.383 1 97.62 192 GLY A CA 1
ATOM 1508 C C . GLY A 1 192 ? -5.07 -19.406 -5.73 1 97.62 192 GLY A C 1
ATOM 1509 O O . GLY A 1 192 ? -6.129 -19.344 -5.102 1 97.62 192 GLY A O 1
ATOM 1510 N N . ALA A 1 193 ? -4.883 -20.234 -6.723 1 98.06 193 ALA A N 1
ATOM 1511 C CA . ALA A 1 193 ? -5.926 -21.172 -7.125 1 98.06 193 ALA A CA 1
ATOM 1512 C C . ALA A 1 193 ? -6.215 -22.188 -6.016 1 98.06 193 ALA A C 1
ATOM 1514 O O . ALA A 1 193 ? -7.371 -22.562 -5.801 1 98.06 193 ALA A O 1
ATOM 1515 N N . MET A 1 194 ? -5.172 -22.625 -5.332 1 97.69 194 MET A N 1
ATOM 1516 C CA . MET A 1 194 ? -5.371 -23.531 -4.199 1 97.69 194 MET A CA 1
ATOM 1517 C C . MET A 1 194 ? -6.18 -22.844 -3.1 1 97.69 194 MET A C 1
ATOM 1519 O O . MET A 1 194 ? -7.023 -23.484 -2.463 1 97.69 194 MET A O 1
ATOM 1523 N N . VAL A 1 195 ? -5.914 -21.594 -2.879 1 97.06 195 VAL A N 1
ATOM 1524 C CA . VAL A 1 195 ? -6.652 -20.812 -1.891 1 97.06 195 VAL A CA 1
ATOM 1525 C C . VAL A 1 195 ? -8.133 -20.766 -2.275 1 97.06 195 VAL A C 1
ATOM 1527 O O . VAL A 1 195 ? -9.008 -20.922 -1.421 1 97.06 195 VAL A O 1
ATOM 1530 N N . LEU A 1 196 ? -8.43 -20.578 -3.566 1 96.75 196 LEU A N 1
ATOM 1531 C CA . LEU A 1 196 ? -9.805 -20.5 -4.047 1 96.75 196 LEU A CA 1
ATOM 1532 C C . LEU A 1 196 ? -10.539 -21.812 -3.793 1 96.75 196 LEU A C 1
ATOM 1534 O O . LEU A 1 196 ? -11.766 -21.812 -3.635 1 96.75 196 LEU A O 1
ATOM 1538 N N . CYS A 1 197 ? -9.789 -22.906 -3.725 1 94.5 197 CYS A N 1
ATOM 1539 C CA . CYS A 1 197 ? -10.391 -24.234 -3.551 1 94.5 197 CYS A CA 1
ATOM 1540 C C . CYS A 1 197 ? -10.25 -24.703 -2.109 1 94.5 197 CYS A C 1
ATOM 1542 O O . CYS A 1 197 ? -10.117 -25.906 -1.855 1 94.5 197 CYS A O 1
ATOM 1544 N N . THR A 1 198 ? -10.289 -23.875 -1.216 1 94.38 198 THR A N 1
ATOM 1545 C CA . THR A 1 198 ? -10.094 -24.203 0.193 1 94.38 198 THR A CA 1
ATOM 1546 C C . THR A 1 198 ? -11.43 -24.203 0.932 1 94.38 198 THR A C 1
ATOM 1548 O O . THR A 1 198 ? -12.266 -23.328 0.715 1 94.38 198 THR A O 1
ATOM 1551 N N . ASP A 1 199 ? -11.656 -25.203 1.728 1 90.81 199 ASP A N 1
ATOM 1552 C CA . ASP A 1 199 ? -12.75 -25.188 2.693 1 90.81 199 ASP A CA 1
ATOM 1553 C C . ASP A 1 199 ? -12.383 -24.359 3.924 1 90.81 199 ASP A C 1
ATOM 1555 O O . ASP A 1 199 ? -11.789 -24.875 4.871 1 90.81 199 ASP A O 1
ATOM 1559 N N . TRP A 1 200 ? -12.82 -23.203 3.934 1 92.31 200 TRP A N 1
ATOM 1560 C CA . TRP A 1 200 ? -12.367 -22.234 4.926 1 92.31 200 TRP A CA 1
ATOM 1561 C C . TRP A 1 200 ? -13 -22.5 6.281 1 92.31 200 TRP A C 1
ATOM 1563 O O . TRP A 1 200 ? -12.539 -21.984 7.305 1 92.31 200 TRP A O 1
ATOM 1573 N N . ALA A 1 201 ? -14.031 -23.281 6.289 1 89.62 201 ALA A N 1
ATOM 1574 C CA . ALA A 1 201 ? -14.602 -23.688 7.57 1 89.62 201 ALA A CA 1
ATOM 1575 C C . ALA A 1 201 ? -13.562 -24.391 8.43 1 89.62 201 ALA A C 1
ATOM 1577 O O . ALA A 1 201 ? -13.57 -24.266 9.656 1 89.62 201 ALA A O 1
ATOM 1578 N N . GLU A 1 202 ? -12.641 -25.047 7.789 1 88.81 202 GLU A N 1
ATOM 1579 C CA . GLU A 1 202 ? -11.578 -25.75 8.492 1 88.81 202 GLU A CA 1
ATOM 1580 C C . GLU A 1 202 ? -10.617 -24.781 9.172 1 88.81 202 GLU A C 1
ATOM 1582 O O . GLU A 1 202 ? -9.875 -25.172 10.07 1 88.81 202 GLU A O 1
ATOM 1587 N N . TYR A 1 203 ? -10.625 -23.578 8.789 1 90.88 203 TYR A N 1
ATOM 1588 C CA . TYR A 1 203 ? -9.695 -22.578 9.312 1 90.88 203 TYR A CA 1
ATOM 1589 C C . TYR A 1 203 ? -10.422 -21.578 10.219 1 90.88 203 TYR A C 1
ATOM 1591 O O . TYR A 1 203 ? -9.828 -20.609 10.68 1 90.88 203 TYR A O 1
ATOM 1599 N N . GLY A 1 204 ? -11.711 -21.734 10.344 1 90.12 204 GLY A N 1
ATOM 1600 C CA . GLY A 1 204 ? -12.5 -20.906 11.25 1 90.12 204 GLY A CA 1
ATOM 1601 C C . GLY A 1 204 ? -12.789 -19.531 10.695 1 90.12 204 GLY A C 1
ATOM 1602 O O . GLY A 1 204 ? -13.062 -18.594 11.461 1 90.12 204 GLY A O 1
ATOM 1603 N N . VAL A 1 205 ? -12.57 -19.391 9.391 1 89.69 205 VAL A N 1
ATOM 1604 C CA . VAL A 1 205 ? -12.859 -18.109 8.758 1 89.69 205 VAL A CA 1
ATOM 1605 C C . VAL A 1 205 ? -13.68 -18.328 7.484 1 89.69 205 VAL A C 1
ATOM 1607 O O . VAL A 1 205 ? -13.789 -19.469 7.004 1 89.69 205 VAL A O 1
ATOM 1610 N N . LEU A 1 206 ? -14.328 -17.312 7.027 1 89.25 206 LEU A N 1
ATOM 1611 C CA . LEU A 1 206 ? -15 -17.297 5.734 1 89.25 206 LEU A CA 1
ATOM 1612 C C . LEU A 1 206 ? -14.633 -16.047 4.941 1 89.25 206 LEU A C 1
ATOM 1614 O O . LEU A 1 206 ? -15.406 -15.094 4.902 1 89.25 206 LEU A O 1
ATOM 1618 N N . PRO A 1 207 ? -13.445 -16.125 4.359 1 91.06 207 PRO A N 1
ATOM 1619 C CA . PRO A 1 207 ? -13.039 -14.93 3.605 1 91.06 207 PRO A CA 1
ATOM 1620 C C . PRO A 1 207 ? -14.008 -14.594 2.471 1 91.06 207 PRO A C 1
ATOM 1622 O O . PRO A 1 207 ? -14.492 -15.5 1.78 1 91.06 207 PRO A O 1
ATOM 1625 N N . ASP A 1 208 ? -14.375 -13.32 2.352 1 92.25 208 ASP A N 1
ATOM 1626 C CA . ASP A 1 208 ? -15.188 -12.852 1.235 1 92.25 208 ASP A CA 1
ATOM 1627 C C . ASP A 1 208 ? -14.328 -12.586 0.001 1 92.25 208 ASP A C 1
ATOM 1629 O O . ASP A 1 208 ? -14.125 -11.43 -0.381 1 92.25 208 ASP A O 1
ATOM 1633 N N . ILE A 1 209 ? -13.844 -13.664 -0.605 1 94.5 209 ILE A N 1
ATOM 1634 C CA . ILE A 1 209 ? -13.008 -13.539 -1.792 1 94.5 209 ILE A CA 1
ATOM 1635 C C . ILE A 1 209 ? -13.867 -13.188 -3 1 94.5 209 ILE A C 1
ATOM 1637 O O . ILE A 1 209 ? -14.648 -14.016 -3.477 1 94.5 209 ILE A O 1
ATOM 1641 N N . LYS A 1 210 ? -13.672 -11.992 -3.484 1 93.81 210 LYS A N 1
ATOM 1642 C CA . LYS A 1 210 ? -14.555 -11.461 -4.523 1 93.81 210 LYS A CA 1
ATOM 1643 C C . LYS A 1 210 ? -13.922 -11.594 -5.902 1 93.81 210 LYS A C 1
ATOM 1645 O O . LYS A 1 210 ? -14.609 -11.516 -6.922 1 93.81 210 LYS A O 1
ATOM 1650 N N . GLY A 1 211 ? -12.617 -11.742 -5.902 1 94.44 211 GLY A N 1
ATOM 1651 C CA . GLY A 1 211 ? -11.945 -11.836 -7.188 1 94.44 211 GLY A CA 1
ATOM 1652 C C . GLY A 1 211 ? -10.539 -12.398 -7.086 1 94.44 211 GLY A C 1
ATOM 1653 O O . GLY A 1 211 ? -9.93 -12.367 -6.02 1 94.44 211 GLY A O 1
ATOM 1654 N N . ALA A 1 212 ? -10.031 -12.945 -8.188 1 96.19 212 ALA A N 1
ATOM 1655 C CA . ALA A 1 212 ? -8.68 -13.477 -8.273 1 96.19 212 ALA A CA 1
ATOM 1656 C C . ALA A 1 212 ? -8.102 -13.289 -9.672 1 96.19 212 ALA A C 1
ATOM 1658 O O . ALA A 1 212 ? -8.781 -13.539 -10.672 1 96.19 212 ALA A O 1
ATOM 1659 N N . LEU A 1 213 ? -6.934 -12.75 -9.742 1 95.44 213 LEU A N 1
ATOM 1660 C CA . LEU A 1 213 ? -6.148 -12.672 -10.969 1 95.44 213 LEU A CA 1
ATOM 1661 C C . LEU A 1 213 ? -5 -13.68 -10.945 1 95.44 213 LEU A C 1
ATOM 1663 O O . LEU A 1 213 ? -4.027 -13.5 -10.203 1 95.44 213 LEU A O 1
ATOM 1667 N N . LEU A 1 214 ? -5.117 -14.727 -11.703 1 97.94 214 LEU A N 1
ATOM 1668 C CA . LEU A 1 214 ? -4.129 -15.797 -11.781 1 97.94 214 LEU A CA 1
ATOM 1669 C C . LEU A 1 214 ? -3.305 -15.688 -13.055 1 97.94 214 LEU A C 1
ATOM 1671 O O . LEU A 1 214 ? -3.826 -15.883 -14.156 1 97.94 214 LEU A O 1
ATOM 1675 N N . VAL A 1 215 ? -1.977 -15.414 -12.891 1 97 215 VAL A N 1
ATOM 1676 C CA . VAL A 1 215 ? -1.156 -15.008 -14.031 1 97 215 VAL A CA 1
ATOM 1677 C C . VAL A 1 215 ? -0.116 -16.094 -14.328 1 97 215 VAL A C 1
ATOM 1679 O O . VAL A 1 215 ? 0.75 -16.375 -13.492 1 97 215 VAL A O 1
ATOM 1682 N N . SER A 1 216 ? -0.202 -16.688 -15.5 1 98.06 216 SER A N 1
ATOM 1683 C CA . SER A 1 216 ? 0.778 -17.641 -16 1 98.06 216 SER A CA 1
ATOM 1684 C C . SER A 1 216 ? 1.046 -18.75 -14.992 1 98.06 216 SER A C 1
ATOM 1686 O O . SER A 1 216 ? 2.201 -19.062 -14.695 1 98.06 216 SER A O 1
ATOM 1688 N N . GLY A 1 217 ? 0.043 -19.375 -14.508 1 98.12 217 GLY A N 1
ATOM 1689 C CA . GLY A 1 217 ? 0.15 -20.344 -13.438 1 98.12 217 GLY A CA 1
ATOM 1690 C C . GLY A 1 217 ? 0.228 -21.766 -13.93 1 98.12 217 GLY A C 1
ATOM 1691 O O . GLY A 1 217 ? 0.131 -22.031 -15.133 1 98.12 217 GLY A O 1
ATOM 1692 N N . ILE A 1 218 ? 0.46 -22.703 -12.992 1 97.94 218 ILE A N 1
ATOM 1693 C CA . ILE A 1 218 ? 0.38 -24.141 -13.148 1 97.94 218 ILE A CA 1
ATOM 1694 C C . ILE A 1 218 ? -0.746 -24.703 -12.273 1 97.94 218 ILE A C 1
ATOM 1696 O O . ILE A 1 218 ? -0.783 -24.453 -11.07 1 97.94 218 ILE A O 1
ATOM 1700 N N . TYR A 1 219 ? -1.652 -25.438 -12.938 1 98.44 219 TYR A N 1
ATOM 1701 C CA . TYR A 1 219 ? -2.861 -25.844 -12.219 1 98.44 219 TYR A CA 1
ATOM 1702 C C . TYR A 1 219 ? -2.998 -27.359 -12.172 1 98.44 219 TYR A C 1
ATOM 1704 O O . TYR A 1 219 ? -3.875 -27.891 -11.484 1 98.44 219 TYR A O 1
ATOM 1712 N N . ASP A 1 220 ? -2.236 -28.047 -12.953 1 97.19 220 ASP A N 1
ATOM 1713 C CA . ASP A 1 220 ? -1.92 -29.484 -12.875 1 97.19 220 ASP A CA 1
ATOM 1714 C C . ASP A 1 220 ? -0.427 -29.688 -12.641 1 97.19 220 ASP A C 1
ATOM 1716 O O . ASP A 1 220 ? 0.391 -29.438 -13.523 1 97.19 220 ASP A O 1
ATOM 1720 N N . LEU A 1 221 ? -0.107 -30.266 -11.43 1 97.62 221 LEU A N 1
ATOM 1721 C CA . LEU A 1 221 ? 1.3 -30.375 -11.055 1 97.62 221 LEU A CA 1
ATOM 1722 C C . LEU A 1 221 ? 1.895 -31.688 -11.547 1 97.62 221 LEU A C 1
ATOM 1724 O O . LEU A 1 221 ? 3.109 -31.891 -11.477 1 97.62 221 LEU A O 1
ATOM 1728 N N . CYS A 1 222 ? 1.18 -32.531 -12.148 1 94.81 222 CYS A N 1
ATOM 1729 C CA . CYS A 1 222 ? 1.632 -33.875 -12.508 1 94.81 222 CYS A CA 1
ATOM 1730 C C . CYS A 1 222 ? 2.811 -33.812 -13.469 1 94.81 222 CYS A C 1
ATOM 1732 O O . CYS A 1 222 ? 3.807 -34.531 -13.281 1 94.81 222 CYS A O 1
ATOM 1734 N N . PRO A 1 223 ? 2.732 -33 -14.531 1 95.62 223 PRO A N 1
ATOM 1735 C CA . PRO A 1 223 ? 3.893 -32.969 -15.422 1 95.62 223 PRO A CA 1
ATOM 1736 C C . PRO A 1 223 ? 5.16 -32.5 -14.719 1 95.62 223 PRO A C 1
ATOM 1738 O O . PRO A 1 223 ? 6.266 -32.875 -15.094 1 95.62 223 PRO A O 1
ATOM 1741 N N . ILE A 1 224 ? 5.004 -31.641 -13.68 1 96.06 224 ILE A N 1
ATOM 1742 C CA . ILE A 1 224 ? 6.141 -31.047 -12.969 1 96.06 224 ILE A CA 1
ATOM 1743 C C . ILE A 1 224 ? 6.949 -32.156 -12.297 1 96.06 224 ILE A C 1
ATOM 1745 O O . ILE A 1 224 ? 8.172 -32.062 -12.188 1 96.06 224 ILE A O 1
ATOM 1749 N N . VAL A 1 225 ? 6.34 -33.25 -11.859 1 95.31 225 VAL A N 1
ATOM 1750 C CA . VAL A 1 225 ? 6.977 -34.375 -11.18 1 95.31 225 VAL A CA 1
ATOM 1751 C C . VAL A 1 225 ? 8.086 -34.938 -12.062 1 95.31 225 VAL A C 1
ATOM 1753 O O . VAL A 1 225 ? 9.07 -35.5 -11.555 1 95.31 225 VAL A O 1
ATOM 1756 N N . HIS A 1 226 ? 7.98 -34.781 -13.383 1 93.94 226 HIS A N 1
ATOM 1757 C CA . HIS A 1 226 ? 8.898 -35.406 -14.336 1 93.94 226 HIS A CA 1
ATOM 1758 C C . HIS A 1 226 ? 9.906 -34.375 -14.867 1 93.94 226 HIS A C 1
ATOM 1760 O O . HIS A 1 226 ? 10.539 -34.625 -15.898 1 93.94 226 HIS A O 1
ATOM 1766 N N . THR A 1 227 ? 9.977 -33.25 -14.258 1 94.12 227 THR A N 1
ATOM 1767 C CA . THR A 1 227 ? 10.945 -32.188 -14.625 1 94.12 227 THR A CA 1
ATOM 1768 C C . THR A 1 227 ? 11.922 -31.938 -13.484 1 94.12 227 THR A C 1
ATOM 1770 O O . THR A 1 227 ? 11.703 -32.406 -12.359 1 94.12 227 THR A O 1
ATOM 1773 N N . SER A 1 228 ? 12.984 -31.172 -13.773 1 92.81 228 SER A N 1
ATOM 1774 C CA . SER A 1 228 ? 13.992 -30.828 -12.773 1 92.81 228 SER A CA 1
ATOM 1775 C C . SER A 1 228 ? 13.43 -29.875 -11.719 1 92.81 228 SER A C 1
ATOM 1777 O O . SER A 1 228 ? 14.008 -29.719 -10.641 1 92.81 228 SER A O 1
ATOM 1779 N N . VAL A 1 229 ? 12.32 -29.234 -12.031 1 93.25 229 VAL A N 1
ATOM 1780 C CA . VAL A 1 229 ? 11.672 -28.344 -11.07 1 93.25 229 VAL A CA 1
ATOM 1781 C C . VAL A 1 229 ? 11.312 -29.125 -9.812 1 93.25 229 VAL A C 1
ATOM 1783 O O . VAL A 1 229 ? 11.305 -28.578 -8.711 1 93.25 229 VAL A O 1
ATOM 1786 N N . ASN A 1 230 ? 11.109 -30.422 -9.906 1 95.62 230 ASN A N 1
ATOM 1787 C CA . ASN A 1 230 ? 10.641 -31.25 -8.805 1 95.62 230 ASN A CA 1
ATOM 1788 C C . ASN A 1 230 ? 11.789 -31.703 -7.914 1 95.62 230 ASN A C 1
ATOM 1790 O O . ASN A 1 230 ? 11.562 -32.281 -6.852 1 95.62 230 ASN A O 1
ATOM 1794 N N . ASP A 1 231 ? 13.008 -31.516 -8.32 1 93.38 231 ASP A N 1
ATOM 1795 C CA . ASP A 1 231 ? 14.156 -32.031 -7.574 1 93.38 231 ASP A CA 1
ATOM 1796 C C . ASP A 1 231 ? 14.125 -31.547 -6.125 1 93.38 231 ASP A C 1
ATOM 1798 O O . ASP A 1 231 ? 14.188 -32.344 -5.195 1 93.38 231 ASP A O 1
ATOM 1802 N N . PRO A 1 232 ? 13.914 -30.25 -5.934 1 92.94 232 PRO A N 1
ATOM 1803 C CA . PRO A 1 232 ? 13.867 -29.812 -4.539 1 92.94 232 PRO A CA 1
ATOM 1804 C C . PRO A 1 232 ? 12.516 -30.078 -3.877 1 92.94 232 PRO A C 1
ATOM 1806 O O . PRO A 1 232 ? 12.438 -30.172 -2.65 1 92.94 232 PRO A O 1
ATOM 1809 N N . LEU A 1 233 ? 11.453 -30.219 -4.625 1 94.94 233 LEU A N 1
ATOM 1810 C CA . LEU A 1 233 ? 10.109 -30.406 -4.09 1 94.94 233 LEU A CA 1
ATOM 1811 C C . LEU A 1 233 ? 9.867 -31.859 -3.705 1 94.94 233 LEU A C 1
ATOM 1813 O O . LEU A 1 233 ? 9.117 -32.156 -2.77 1 94.94 233 LEU A O 1
ATOM 1817 N N . GLN A 1 234 ? 10.445 -32.781 -4.531 1 96.12 234 GLN A N 1
ATOM 1818 C CA . GLN A 1 234 ? 10.359 -34.219 -4.332 1 96.12 234 GLN A CA 1
ATOM 1819 C C . GLN A 1 234 ? 8.914 -34.688 -4.223 1 96.12 234 GLN A C 1
ATOM 1821 O O . GLN A 1 234 ? 8.562 -35.469 -3.328 1 96.12 234 GLN A O 1
ATOM 1826 N N . MET A 1 235 ? 8.133 -34.188 -5.105 1 96.38 235 MET A N 1
ATOM 1827 C CA . MET A 1 235 ? 6.73 -34.594 -5.121 1 96.38 235 MET A CA 1
ATOM 1828 C C . MET A 1 235 ? 6.578 -35.969 -5.719 1 96.38 235 MET A C 1
ATOM 1830 O O . MET A 1 235 ? 7.242 -36.312 -6.707 1 96.38 235 MET A O 1
ATOM 1834 N N . THR A 1 236 ? 5.746 -36.719 -5.113 1 95.88 236 THR A N 1
ATOM 1835 C CA . THR A 1 236 ? 5.203 -37.906 -5.773 1 95.88 236 THR A CA 1
ATOM 1836 C C . THR A 1 236 ? 4.004 -37.562 -6.641 1 95.88 236 THR A C 1
ATOM 1838 O O . THR A 1 236 ? 3.527 -36.406 -6.602 1 95.88 236 THR A O 1
ATOM 1841 N N . GLU A 1 237 ? 3.564 -38.469 -7.445 1 91.94 237 GLU A N 1
ATOM 1842 C CA . GLU A 1 237 ? 2.359 -38.25 -8.234 1 91.94 237 GLU A CA 1
ATOM 1843 C C . GLU A 1 237 ? 1.158 -37.938 -7.34 1 91.94 237 GLU A C 1
ATOM 1845 O O . GLU A 1 237 ? 0.305 -37.125 -7.68 1 91.94 237 GLU A O 1
ATOM 1850 N N . GLY A 1 238 ? 1.065 -38.656 -6.219 1 93.25 238 GLY A N 1
ATOM 1851 C CA . GLY A 1 238 ? -0.001 -38.406 -5.262 1 93.25 238 GLY A CA 1
ATOM 1852 C C . GLY A 1 238 ? 0.039 -37 -4.684 1 93.25 238 GLY A C 1
ATOM 1853 O O . GLY A 1 238 ? -0.996 -36.344 -4.574 1 93.25 238 GLY A O 1
ATOM 1854 N N . ASP A 1 239 ? 1.253 -36.5 -4.305 1 95.75 239 ASP A N 1
ATOM 1855 C CA . ASP A 1 239 ? 1.423 -35.125 -3.84 1 95.75 239 ASP A CA 1
ATOM 1856 C C . ASP A 1 239 ? 0.947 -34.125 -4.891 1 95.75 239 ASP A C 1
ATOM 1858 O O . ASP A 1 239 ? 0.233 -33.188 -4.57 1 95.75 239 ASP A O 1
ATOM 1862 N N . ALA A 1 240 ? 1.411 -34.375 -6.129 1 95.94 240 ALA A N 1
ATOM 1863 C CA . ALA A 1 240 ? 1.072 -33.5 -7.234 1 95.94 240 ALA A CA 1
ATOM 1864 C C . ALA A 1 240 ? -0.437 -33.438 -7.453 1 95.94 240 ALA A C 1
ATOM 1866 O O . ALA A 1 240 ? -1.008 -32.344 -7.605 1 95.94 240 ALA A O 1
ATOM 1867 N N . LEU A 1 241 ? -1.064 -34.562 -7.414 1 93.81 241 LEU A N 1
ATOM 1868 C CA . LEU A 1 241 ? -2.502 -34.625 -7.656 1 93.81 241 LEU A CA 1
ATOM 1869 C C . LEU A 1 241 ? -3.273 -33.875 -6.578 1 93.81 241 LEU A C 1
ATOM 1871 O O . LEU A 1 241 ? -4.172 -33.094 -6.887 1 93.81 241 LEU A O 1
ATOM 1875 N N . ARG A 1 242 ? -2.963 -34.031 -5.344 1 93.81 242 ARG A N 1
ATOM 1876 C CA . ARG A 1 242 ? -3.74 -33.438 -4.273 1 93.81 242 ARG A CA 1
ATOM 1877 C C . ARG A 1 242 ? -3.42 -31.938 -4.141 1 93.81 242 ARG A C 1
ATOM 1879 O O . ARG A 1 242 ? -4.113 -31.203 -3.43 1 93.81 242 ARG A O 1
ATOM 1886 N N . ASN A 1 243 ? -2.367 -31.516 -4.805 1 97.31 243 ASN A N 1
ATOM 1887 C CA . ASN A 1 243 ? -2.039 -30.094 -4.82 1 97.31 243 ASN A CA 1
ATOM 1888 C C . ASN A 1 243 ? -2.254 -29.484 -6.203 1 97.31 243 ASN A C 1
ATOM 1890 O O . ASN A 1 243 ? -1.628 -28.484 -6.551 1 97.31 243 ASN A O 1
ATOM 1894 N N . SER A 1 244 ? -3.041 -30.078 -7.031 1 97.25 244 SER A N 1
ATOM 1895 C CA . SER A 1 244 ? -3.438 -29.547 -8.328 1 97.25 244 SER A CA 1
ATOM 1896 C C . SER A 1 244 ? -4.832 -28.938 -8.273 1 97.25 244 SER A C 1
ATOM 1898 O O . SER A 1 244 ? -5.832 -29.656 -8.234 1 97.25 244 SER A O 1
ATOM 1900 N N . PRO A 1 245 ? -4.898 -27.609 -8.352 1 97.56 245 PRO A N 1
ATOM 1901 C CA . PRO A 1 245 ? -6.203 -26.969 -8.211 1 97.56 245 PRO A CA 1
ATOM 1902 C C . PRO A 1 245 ? -7.211 -27.422 -9.266 1 97.56 245 PRO A C 1
ATOM 1904 O O . PRO A 1 245 ? -8.422 -27.375 -9.031 1 97.56 245 PRO A O 1
ATOM 1907 N N . LEU A 1 246 ? -6.734 -27.875 -10.391 1 95.56 246 LEU A N 1
ATOM 1908 C CA . LEU A 1 246 ? -7.609 -28.391 -11.445 1 95.56 246 LEU A CA 1
ATOM 1909 C C . LEU A 1 246 ? -8.531 -29.484 -10.906 1 95.56 246 LEU A C 1
ATOM 1911 O O . LEU A 1 246 ? -9.656 -29.641 -11.375 1 95.56 246 LEU A O 1
ATOM 1915 N N . GLN A 1 247 ? -8.086 -30.188 -9.891 1 93 247 GLN A N 1
ATOM 1916 C CA . GLN A 1 247 ? -8.828 -31.312 -9.328 1 93 247 GLN A CA 1
ATOM 1917 C C . GLN A 1 247 ? -9.953 -30.812 -8.422 1 93 247 GLN A C 1
ATOM 1919 O O . GLN A 1 247 ? -10.844 -31.594 -8.062 1 93 247 GLN A O 1
ATOM 1924 N N . PHE A 1 248 ? -10 -29.531 -8.141 1 94.06 248 PHE A N 1
ATOM 1925 C CA . PHE A 1 248 ? -10.859 -29.078 -7.051 1 94.06 248 PHE A CA 1
ATOM 1926 C C . PHE A 1 248 ? -11.727 -27.906 -7.492 1 94.06 248 PHE A C 1
ATOM 1928 O O . PHE A 1 248 ? -12.234 -27.156 -6.66 1 94.06 248 PHE A O 1
ATOM 1935 N N . VAL A 1 249 ? -11.945 -27.688 -8.734 1 92.38 249 VAL A N 1
ATOM 1936 C CA . VAL A 1 249 ? -12.688 -26.547 -9.25 1 92.38 249 VAL A CA 1
ATOM 1937 C C . VAL A 1 249 ? -14.117 -26.578 -8.727 1 92.38 249 VAL A C 1
ATOM 1939 O O . VAL A 1 249 ? -14.742 -25.516 -8.547 1 92.38 249 VAL A O 1
ATOM 1942 N N . ASN A 1 250 ? -14.617 -27.688 -8.383 1 86.88 250 ASN A N 1
ATOM 1943 C CA . ASN A 1 250 ? -16.016 -27.844 -7.992 1 86.88 250 ASN A CA 1
ATOM 1944 C C . ASN A 1 250 ? -16.25 -27.391 -6.559 1 86.88 250 ASN A C 1
ATOM 1946 O O . ASN A 1 250 ? -17.391 -27.188 -6.148 1 86.88 250 ASN A O 1
ATOM 1950 N N . ILE A 1 251 ? -15.195 -27.234 -5.812 1 84.94 251 ILE A N 1
ATOM 1951 C CA . ILE A 1 251 ? -15.328 -26.828 -4.418 1 84.94 251 ILE A CA 1
ATOM 1952 C C . ILE A 1 251 ? -15.312 -25.297 -4.32 1 84.94 251 ILE A C 1
ATOM 1954 O O . ILE A 1 251 ? -15.648 -24.734 -3.279 1 84.94 251 ILE A O 1
ATOM 1958 N N . MET A 1 252 ? -15 -24.625 -5.344 1 88.25 252 MET A N 1
ATOM 1959 C CA . MET A 1 252 ? -14.867 -23.172 -5.328 1 88.25 252 MET A CA 1
ATOM 1960 C C . MET A 1 252 ? -16.219 -22.484 -5.152 1 88.25 252 MET A C 1
ATOM 1962 O O . MET A 1 252 ? -17.234 -23 -5.629 1 88.25 252 MET A O 1
ATOM 1966 N N . LYS A 1 253 ? -16.125 -21.344 -4.535 1 82.38 253 LYS A N 1
ATOM 1967 C CA . LYS A 1 253 ? -17.344 -20.578 -4.301 1 82.38 253 LYS A CA 1
ATOM 1968 C C . LYS A 1 253 ? -17.766 -19.812 -5.551 1 82.38 253 LYS A C 1
ATOM 1970 O O . LYS A 1 253 ? -16.906 -19.344 -6.309 1 82.38 253 LYS A O 1
ATOM 1975 N N . ARG A 1 254 ? -19.047 -19.469 -5.629 1 76.44 254 ARG A N 1
ATOM 1976 C CA . ARG A 1 254 ? -19.641 -18.953 -6.855 1 76.44 254 ARG A CA 1
ATOM 1977 C C . ARG A 1 254 ? -19.5 -17.438 -6.934 1 76.44 254 ARG A C 1
ATOM 1979 O O . ARG A 1 254 ? -19.469 -16.875 -8.031 1 76.44 254 ARG A O 1
ATOM 1986 N N . HIS A 1 255 ? -19.297 -16.688 -5.918 1 85 255 HIS A N 1
ATOM 1987 C CA . HIS A 1 255 ? -19.375 -15.242 -5.984 1 85 255 HIS A CA 1
ATOM 1988 C C . HIS A 1 255 ? -18 -14.617 -6.215 1 85 255 HIS A C 1
ATOM 1990 O O . HIS A 1 255 ? -17.844 -13.398 -6.074 1 85 255 HIS A O 1
ATOM 1996 N N . CYS A 1 256 ? -17.078 -15.344 -6.746 1 91.88 256 CYS A N 1
ATOM 1997 C CA . CYS A 1 256 ? -15.719 -14.867 -6.984 1 91.88 256 CYS A CA 1
ATOM 1998 C C . CYS A 1 256 ? -15.453 -14.711 -8.477 1 91.88 256 CYS A C 1
ATOM 2000 O O . CYS A 1 256 ? -15.68 -15.641 -9.25 1 91.88 256 CYS A O 1
ATOM 2002 N N . GLU A 1 257 ? -15.086 -13.477 -8.93 1 95 257 GLU A N 1
ATOM 2003 C CA . GLU A 1 257 ? -14.648 -13.25 -10.305 1 95 257 GLU A CA 1
ATOM 2004 C C . GLU A 1 257 ? -13.219 -13.734 -10.516 1 95 257 GLU A C 1
ATOM 2006 O O . GLU A 1 257 ? -12.289 -13.242 -9.875 1 95 257 GLU A O 1
ATOM 2011 N N . ILE A 1 258 ? -13.039 -14.672 -11.422 1 97.19 258 ILE A N 1
ATOM 2012 C CA . ILE A 1 258 ? -11.719 -15.25 -11.641 1 97.19 258 ILE A CA 1
ATOM 2013 C C . ILE A 1 258 ? -11.195 -14.852 -13.016 1 97.19 258 ILE A C 1
ATOM 2015 O O . ILE A 1 258 ? -11.914 -14.961 -14.016 1 97.19 258 ILE A O 1
ATOM 2019 N N . VAL A 1 259 ? -10.023 -14.297 -13.102 1 97.38 259 VAL A N 1
ATOM 2020 C CA . VAL A 1 259 ? -9.344 -14 -14.359 1 97.38 259 VAL A CA 1
ATOM 2021 C C . VAL A 1 259 ? -8.102 -14.875 -14.492 1 97.38 259 VAL A C 1
ATOM 2023 O O . VAL A 1 259 ? -7.191 -14.805 -13.664 1 97.38 259 VAL A O 1
ATOM 2026 N N . VAL A 1 260 ? -8.086 -15.719 -15.453 1 98.25 260 VAL A N 1
ATOM 2027 C CA . VAL A 1 260 ? -6.918 -16.531 -15.797 1 98.25 260 VAL A CA 1
ATOM 2028 C C . VAL A 1 260 ? -6.176 -15.891 -16.969 1 98.25 260 VAL A C 1
ATOM 2030 O O . VAL A 1 260 ? -6.754 -15.68 -18.031 1 98.25 260 VAL A O 1
ATOM 2033 N N . SER A 1 261 ? -4.934 -15.547 -16.766 1 98.06 261 SER A N 1
ATOM 2034 C CA . SER A 1 261 ? -4.168 -14.891 -17.812 1 98.06 261 SER A CA 1
ATOM 2035 C C . SER A 1 261 ? -2.857 -15.617 -18.094 1 98.06 261 SER A C 1
ATOM 2037 O O . SER A 1 261 ? -2.332 -16.312 -17.219 1 98.06 261 SER A O 1
ATOM 2039 N N . VAL A 1 262 ? -2.406 -15.508 -19.266 1 98.19 262 VAL A N 1
ATOM 2040 C CA . VAL A 1 262 ? -1.145 -16.109 -19.688 1 98.19 262 VAL A CA 1
ATOM 2041 C C . VAL A 1 262 ? -0.439 -15.172 -20.672 1 98.19 262 VAL A C 1
ATOM 2043 O O . VAL A 1 262 ? -1.09 -14.406 -21.391 1 98.19 262 VAL A O 1
ATOM 2046 N N . ALA A 1 263 ? 0.887 -15.188 -20.672 1 97.56 263 ALA A N 1
ATOM 2047 C CA . ALA A 1 263 ? 1.662 -14.359 -21.594 1 97.56 263 ALA A CA 1
ATOM 2048 C C . ALA A 1 263 ? 1.633 -14.93 -23 1 97.56 263 ALA A C 1
ATOM 2050 O O . ALA A 1 263 ? 1.709 -16.156 -23.188 1 97.56 263 ALA A O 1
ATOM 2051 N N . GLN A 1 264 ? 1.593 -14.055 -23.938 1 96.5 264 GLN A N 1
ATOM 2052 C CA . GLN A 1 264 ? 1.612 -14.461 -25.328 1 96.5 264 GLN A CA 1
ATOM 2053 C C . GLN A 1 264 ? 2.826 -15.344 -25.625 1 96.5 264 GLN A C 1
ATOM 2055 O O . GLN A 1 264 ? 2.734 -16.297 -26.406 1 96.5 264 GLN A O 1
ATOM 2060 N N . HIS A 1 265 ? 3.91 -15.094 -24.953 1 95.75 265 HIS A N 1
ATOM 2061 C CA . HIS A 1 265 ? 5.137 -15.812 -25.281 1 95.75 265 HIS A CA 1
ATOM 2062 C C . HIS A 1 265 ? 5.523 -16.781 -24.172 1 95.75 265 HIS A C 1
ATOM 2064 O O . HIS A 1 265 ? 6.695 -17.125 -24.031 1 95.75 265 HIS A O 1
ATOM 2070 N N . ASP A 1 266 ? 4.582 -17.156 -23.359 1 97.19 266 ASP A N 1
ATOM 2071 C CA . ASP A 1 266 ? 4.77 -18.328 -22.516 1 97.19 266 ASP A CA 1
ATOM 2072 C C . ASP A 1 266 ? 4.906 -19.594 -23.359 1 97.19 266 ASP A C 1
ATOM 2074 O O . ASP A 1 266 ? 4.602 -19.578 -24.547 1 97.19 266 ASP A O 1
ATOM 2078 N N . SER A 1 267 ? 5.453 -20.625 -22.75 1 96.06 267 SER A N 1
ATOM 2079 C CA . SER A 1 267 ? 5.516 -21.891 -23.469 1 96.06 267 SER A CA 1
ATOM 2080 C C . SER A 1 267 ? 4.117 -22.406 -23.797 1 96.06 267 SER A C 1
ATOM 2082 O O . SER A 1 267 ? 3.131 -21.953 -23.219 1 96.06 267 SER A O 1
ATOM 2084 N N . ASP A 1 268 ? 4.031 -23.281 -24.656 1 95.44 268 ASP A N 1
ATOM 2085 C CA . ASP A 1 268 ? 2.76 -23.891 -25.016 1 95.44 268 ASP A CA 1
ATOM 2086 C C . ASP A 1 268 ? 2.137 -24.609 -23.812 1 95.44 268 ASP A C 1
ATOM 2088 O O . ASP A 1 268 ? 0.917 -24.578 -23.641 1 95.44 268 ASP A O 1
ATOM 2092 N N . GLU A 1 269 ? 2.943 -25.234 -23.031 1 95.19 269 GLU A N 1
ATOM 2093 C CA . GLU A 1 269 ? 2.408 -25.953 -21.891 1 95.19 269 GLU A CA 1
ATOM 2094 C C . GLU A 1 269 ? 1.832 -25 -20.844 1 95.19 269 GLU A C 1
ATOM 2096 O O . GLU A 1 269 ? 0.837 -25.312 -20.188 1 95.19 269 GLU A O 1
ATOM 2101 N N . PHE A 1 270 ? 2.443 -23.859 -20.641 1 96.69 270 PHE A N 1
ATOM 2102 C CA . PHE A 1 270 ? 1.852 -22.875 -19.75 1 96.69 270 PHE A CA 1
ATOM 2103 C C . PHE A 1 270 ? 0.524 -22.375 -20.297 1 96.69 270 PHE A C 1
ATOM 2105 O O . PHE A 1 270 ? -0.429 -22.156 -19.547 1 96.69 270 PHE A O 1
ATOM 2112 N N . LYS A 1 271 ? 0.474 -22.125 -21.578 1 96.94 271 LYS A N 1
ATOM 2113 C CA . LYS A 1 271 ? -0.781 -21.734 -22.203 1 96.94 271 LYS A CA 1
ATOM 2114 C C . LYS A 1 271 ? -1.846 -22.812 -22.047 1 96.94 271 LYS A C 1
ATOM 2116 O O . LYS A 1 271 ? -3.004 -22.5 -21.75 1 96.94 271 LYS A O 1
ATOM 2121 N N . LYS A 1 272 ? -1.43 -24 -22.219 1 96.25 272 LYS A N 1
ATOM 2122 C CA . LYS A 1 272 ? -2.35 -25.125 -22.062 1 96.25 272 LYS A CA 1
ATOM 2123 C C . LYS A 1 272 ? -2.85 -25.219 -20.625 1 96.25 272 LYS A C 1
ATOM 2125 O O . LYS A 1 272 ? -4.043 -25.422 -20.391 1 96.25 272 LYS A O 1
ATOM 2130 N N . GLN A 1 273 ? -1.925 -25.125 -19.625 1 97.06 273 GLN A N 1
ATOM 2131 C CA . GLN A 1 273 ? -2.295 -25.094 -18.219 1 97.06 273 GLN A CA 1
ATOM 2132 C C . GLN A 1 273 ? -3.381 -24.062 -17.969 1 97.06 273 GLN A C 1
ATOM 2134 O O . GLN A 1 273 ? -4.395 -24.359 -17.328 1 97.06 273 GLN A O 1
ATOM 2139 N N . SER A 1 274 ? -3.166 -22.859 -18.453 1 97.88 274 SER A N 1
ATOM 2140 C CA . SER A 1 274 ? -4.086 -21.75 -18.234 1 97.88 274 SER A CA 1
ATOM 2141 C C . SER A 1 274 ? -5.426 -22 -18.922 1 97.88 274 SER A C 1
ATOM 2143 O O . SER A 1 274 ? -6.484 -21.766 -18.344 1 97.88 274 SER A O 1
ATOM 2145 N N . GLN A 1 275 ? -5.375 -22.484 -20.125 1 96.12 275 GLN A N 1
ATOM 2146 C CA . GLN A 1 275 ? -6.59 -22.734 -20.891 1 96.12 275 GLN A CA 1
ATOM 2147 C C . GLN A 1 275 ? -7.41 -23.859 -20.266 1 96.12 275 GLN A C 1
ATOM 2149 O O . GLN A 1 275 ? -8.633 -23.75 -20.156 1 96.12 275 GLN A O 1
ATOM 2154 N N . GLU A 1 276 ? -6.742 -24.953 -19.891 1 96.06 276 GLU A N 1
ATOM 2155 C CA . GLU A 1 276 ? -7.438 -26.078 -19.281 1 96.06 276 GLU A CA 1
ATOM 2156 C C . GLU A 1 276 ? -8.086 -25.672 -17.953 1 96.06 276 GLU A C 1
ATOM 2158 O O . GLU A 1 276 ? -9.211 -26.062 -17.656 1 96.06 276 GLU A O 1
ATOM 2163 N N . TYR A 1 277 ? -7.387 -24.938 -17.188 1 97.44 277 TYR A N 1
ATOM 2164 C CA . TYR A 1 277 ? -7.957 -24.469 -15.922 1 97.44 277 TYR A CA 1
ATOM 2165 C C . TYR A 1 277 ? -9.156 -23.562 -16.172 1 97.44 277 TYR A C 1
ATOM 2167 O O . TYR A 1 277 ? -10.195 -23.703 -15.523 1 97.44 277 TYR A O 1
ATOM 2175 N N . TYR A 1 278 ? -9.031 -22.609 -17.078 1 97.25 278 TYR A N 1
ATOM 2176 C CA . TYR A 1 278 ? -10.133 -21.734 -17.469 1 97.25 278 TYR A CA 1
ATOM 2177 C C . TYR A 1 278 ? -11.367 -22.531 -17.844 1 97.25 278 TYR A C 1
ATOM 2179 O O . TYR A 1 278 ? -12.469 -22.266 -17.344 1 97.25 278 TYR A O 1
ATOM 2187 N N . GLN A 1 279 ? -11.188 -23.5 -18.672 1 96.06 279 GLN A N 1
ATOM 2188 C CA . GLN A 1 279 ? -12.297 -24.297 -19.156 1 96.06 279 GLN A CA 1
ATOM 2189 C C . GLN A 1 279 ? -12.953 -25.078 -18.016 1 96.06 279 GLN A C 1
ATOM 2191 O O . GLN A 1 279 ? -14.172 -25.188 -17.953 1 96.06 279 GLN A O 1
ATOM 2196 N N . ALA A 1 280 ? -12.109 -25.641 -17.156 1 95.31 280 ALA A N 1
ATOM 2197 C CA . ALA A 1 280 ? -12.633 -26.391 -16.016 1 95.31 280 ALA A CA 1
ATOM 2198 C C . ALA A 1 280 ? -13.461 -25.5 -15.102 1 95.31 280 ALA A C 1
ATOM 2200 O O . ALA A 1 280 ? -14.547 -25.891 -14.656 1 95.31 280 ALA A O 1
ATOM 2201 N N . VAL A 1 281 ? -12.945 -24.328 -14.82 1 96.12 281 VAL A N 1
ATOM 2202 C CA . VAL A 1 281 ? -13.641 -23.375 -13.953 1 96.12 281 VAL A CA 1
ATOM 2203 C C . VAL A 1 281 ? -14.945 -22.938 -14.609 1 96.12 281 VAL A C 1
ATOM 2205 O O . VAL A 1 281 ? -15.984 -22.875 -13.953 1 96.12 281 VAL A O 1
ATOM 2208 N N . LYS A 1 282 ? -14.898 -22.625 -15.859 1 94.44 282 LYS A N 1
ATOM 2209 C CA . LYS A 1 282 ? -16.094 -22.25 -16.625 1 94.44 282 LYS A CA 1
ATOM 2210 C C . LYS A 1 282 ? -17.141 -23.359 -16.594 1 94.44 282 LYS A C 1
ATOM 2212 O O . LYS A 1 282 ? -18.328 -23.094 -16.375 1 94.44 282 LYS A O 1
ATOM 2217 N N . ALA A 1 283 ? -16.688 -24.547 -16.797 1 93.25 283 ALA A N 1
ATOM 2218 C CA . ALA A 1 283 ? -17.594 -25.688 -16.812 1 93.25 283 ALA A CA 1
ATOM 2219 C C . ALA A 1 283 ? -18.25 -25.906 -15.461 1 93.25 283 ALA A C 1
ATOM 2221 O O . ALA A 1 283 ? -19.375 -26.422 -15.383 1 93.25 283 ALA A O 1
ATOM 2222 N N . ALA A 1 284 ? -17.594 -25.484 -14.438 1 92.06 284 ALA A N 1
ATOM 2223 C CA . ALA A 1 284 ? -18.125 -25.594 -13.086 1 92.06 284 ALA A CA 1
ATOM 2224 C C . ALA A 1 284 ? -19.156 -24.5 -12.812 1 92.06 284 ALA A C 1
ATOM 2226 O O . ALA A 1 284 ? -19.766 -24.453 -11.742 1 92.06 284 ALA A O 1
ATOM 2227 N N . GLY A 1 285 ? -19.391 -23.547 -13.773 1 91.31 285 GLY A N 1
ATOM 2228 C CA . GLY A 1 285 ? -20.406 -22.516 -13.656 1 91.31 285 GLY A CA 1
ATOM 2229 C C . GLY A 1 285 ? -19.906 -21.281 -12.922 1 91.31 285 GLY A C 1
ATOM 2230 O O . GLY A 1 285 ? -20.719 -20.484 -12.445 1 91.31 285 GLY A O 1
ATOM 2231 N N . LEU A 1 286 ? -18.672 -21.188 -12.773 1 93.5 286 LEU A N 1
ATOM 2232 C CA . LEU A 1 286 ? -18.094 -20.062 -12.062 1 93.5 286 LEU A CA 1
ATOM 2233 C C . LEU A 1 286 ? -17.828 -18.891 -13.016 1 93.5 286 LEU A C 1
ATOM 2235 O O . LEU A 1 286 ? -17.781 -19.078 -14.234 1 93.5 286 LEU A O 1
ATOM 2239 N N . ASN A 1 287 ? -17.797 -17.656 -12.492 1 94.31 287 ASN A N 1
ATOM 2240 C CA . ASN A 1 287 ? -17.469 -16.469 -13.258 1 94.31 287 ASN A CA 1
ATOM 2241 C C . ASN A 1 287 ? -15.984 -16.375 -13.57 1 94.31 287 ASN A C 1
ATOM 2243 O O . ASN A 1 287 ? -15.172 -16.078 -12.695 1 94.31 287 ASN A O 1
ATOM 2247 N N . VAL A 1 288 ? -15.648 -16.688 -14.812 1 96.31 288 VAL A N 1
ATOM 2248 C CA . VAL A 1 288 ? -14.234 -16.734 -15.164 1 96.31 288 VAL A CA 1
ATOM 2249 C C . VAL A 1 288 ? -14.031 -16.125 -16.547 1 96.31 288 VAL A C 1
ATOM 2251 O O . VAL A 1 288 ? -14.898 -16.234 -17.422 1 96.31 288 VAL A O 1
ATOM 2254 N N . CYS A 1 289 ? -12.953 -15.398 -16.75 1 96.5 289 CYS A N 1
ATOM 2255 C CA . CYS A 1 289 ? -12.508 -14.898 -18.047 1 96.5 289 CYS A CA 1
ATOM 2256 C C . CYS A 1 289 ? -11.062 -15.305 -18.328 1 96.5 289 CYS A C 1
ATOM 2258 O O . CYS A 1 289 ? -10.305 -15.57 -17.391 1 96.5 289 CYS A O 1
ATOM 2260 N N . PHE A 1 290 ? -10.766 -15.438 -19.578 1 97.06 290 PHE A N 1
ATOM 2261 C CA . PHE A 1 290 ? -9.438 -15.836 -20.031 1 97.06 290 PHE A CA 1
ATOM 2262 C C . PHE A 1 290 ? -8.781 -14.719 -20.828 1 97.06 290 PHE A C 1
ATOM 2264 O O . PHE A 1 290 ? -9.422 -14.094 -21.672 1 97.06 290 PHE A O 1
ATOM 2271 N N . GLN A 1 291 ? -7.508 -14.445 -20.516 1 96.31 291 GLN A N 1
ATOM 2272 C CA . GLN A 1 291 ? -6.789 -13.406 -21.234 1 96.31 291 GLN A CA 1
ATOM 2273 C C . GLN A 1 291 ? -5.41 -13.891 -21.672 1 96.31 291 GLN A C 1
ATOM 2275 O O . GLN A 1 291 ? -4.605 -14.328 -20.844 1 96.31 291 GLN A O 1
ATOM 2280 N N . ASN A 1 292 ? -5.176 -13.891 -22.969 1 97.25 292 ASN A N 1
ATOM 2281 C CA . ASN A 1 292 ? -3.836 -14 -23.531 1 97.25 292 ASN A CA 1
ATOM 2282 C C . ASN A 1 292 ? -3.211 -12.617 -23.75 1 97.25 292 ASN A C 1
ATOM 2284 O O . ASN A 1 292 ? -3.582 -11.906 -24.688 1 97.25 292 ASN A O 1
ATOM 2288 N N . VAL A 1 293 ? -2.254 -12.25 -22.969 1 96.62 293 VAL A N 1
ATOM 2289 C CA . VAL A 1 293 ? -1.782 -10.867 -22.906 1 96.62 293 VAL A CA 1
ATOM 2290 C C . VAL A 1 293 ? -0.702 -10.641 -23.953 1 96.62 293 VAL A C 1
ATOM 2292 O O . VAL A 1 293 ? 0.364 -11.258 -23.906 1 96.62 293 VAL A O 1
ATOM 2295 N N . PRO A 1 294 ? -0.935 -9.758 -24.875 1 95.56 294 PRO A N 1
ATOM 2296 C CA . PRO A 1 294 ? -0.022 -9.586 -26 1 95.56 294 PRO A CA 1
ATOM 2297 C C . PRO A 1 294 ? 1.333 -9.016 -25.594 1 95.56 294 PRO A C 1
ATOM 2299 O O . PRO A 1 294 ? 1.417 -8.25 -24.625 1 95.56 294 PRO A O 1
ATOM 2302 N N . ASN A 1 295 ? 2.32 -9.383 -26.312 1 95 295 ASN A N 1
ATOM 2303 C CA . ASN A 1 295 ? 3.668 -8.828 -26.234 1 95 295 ASN A CA 1
ATOM 2304 C C . ASN A 1 295 ? 4.246 -8.945 -24.828 1 95 295 ASN A C 1
ATOM 2306 O O . ASN A 1 295 ? 4.801 -7.984 -24.297 1 95 295 ASN A O 1
ATOM 2310 N N . THR A 1 296 ? 3.963 -10.031 -24.203 1 95.75 296 THR A N 1
ATOM 2311 C CA . THR A 1 296 ? 4.539 -10.305 -22.891 1 95.75 296 THR A CA 1
ATOM 2312 C C . THR A 1 296 ? 5.133 -11.711 -22.844 1 95.75 296 THR A C 1
ATOM 2314 O O . THR A 1 296 ? 4.707 -12.594 -23.594 1 95.75 296 THR A O 1
ATOM 2317 N N . ASP A 1 297 ? 6.125 -11.836 -22.062 1 95.81 297 ASP A N 1
ATOM 2318 C CA . ASP A 1 297 ? 6.633 -13.156 -21.672 1 95.81 297 ASP A CA 1
ATOM 2319 C C . ASP A 1 297 ? 6.289 -13.477 -20.219 1 95.81 297 ASP A C 1
ATOM 2321 O O . ASP A 1 297 ? 5.562 -12.719 -19.578 1 95.81 297 ASP A O 1
ATOM 2325 N N . HIS A 1 298 ? 6.816 -14.625 -19.75 1 94.88 298 HIS A N 1
ATOM 2326 C CA . HIS A 1 298 ? 6.457 -15.148 -18.453 1 94.88 298 HIS A CA 1
ATOM 2327 C C . HIS A 1 298 ? 6.809 -14.164 -17.344 1 94.88 298 HIS A C 1
ATOM 2329 O O . HIS A 1 298 ? 6.23 -14.219 -16.25 1 94.88 298 HIS A O 1
ATOM 2335 N N . PHE A 1 299 ? 7.703 -13.242 -17.625 1 89.44 299 PHE A N 1
ATOM 2336 C CA . PHE A 1 299 ? 8.25 -12.391 -16.562 1 89.44 299 PHE A CA 1
ATOM 2337 C C . PHE A 1 299 ? 7.645 -10.992 -16.625 1 89.44 299 PHE A C 1
ATOM 2339 O O . PHE A 1 299 ? 7.117 -10.492 -15.633 1 89.44 299 PHE A O 1
ATOM 2346 N N . ASP A 1 300 ? 7.637 -10.391 -17.75 1 89.38 300 ASP A N 1
ATOM 2347 C CA . ASP A 1 300 ? 7.203 -9 -17.812 1 89.38 300 ASP A CA 1
ATOM 2348 C C . ASP A 1 300 ? 5.68 -8.898 -17.766 1 89.38 300 ASP A C 1
ATOM 2350 O O . ASP A 1 300 ? 5.137 -7.809 -17.562 1 89.38 300 ASP A O 1
ATOM 2354 N N . ILE A 1 301 ? 4.973 -10.039 -17.906 1 92.44 301 ILE A N 1
ATOM 2355 C CA . ILE A 1 301 ? 3.521 -10.008 -17.766 1 92.44 301 ILE A CA 1
ATOM 2356 C C . ILE A 1 301 ? 3.143 -9.531 -16.375 1 92.44 301 ILE A C 1
ATOM 2358 O O . ILE A 1 301 ? 2.129 -8.852 -16.188 1 92.44 301 ILE A O 1
ATOM 2362 N N . ILE A 1 302 ? 3.924 -9.867 -15.398 1 88.31 302 ILE A N 1
ATOM 2363 C CA . ILE A 1 302 ? 3.613 -9.469 -14.031 1 88.31 302 ILE A CA 1
ATOM 2364 C C . ILE A 1 302 ? 4.328 -8.156 -13.703 1 88.31 302 ILE A C 1
ATOM 2366 O O . ILE A 1 302 ? 3.816 -7.34 -12.938 1 88.31 302 ILE A O 1
ATOM 2370 N N . GLU A 1 303 ? 5.469 -7.895 -14.297 1 81.06 303 GLU A N 1
ATOM 2371 C CA . GLU A 1 303 ? 6.234 -6.676 -14.047 1 81.06 303 GLU A CA 1
ATOM 2372 C C . GLU A 1 303 ? 5.457 -5.438 -14.484 1 81.06 303 GLU A C 1
ATOM 2374 O O . GLU A 1 303 ? 5.523 -4.395 -13.828 1 81.06 303 GLU A O 1
ATOM 2379 N N . LYS A 1 304 ? 4.688 -5.57 -15.523 1 82.69 304 LYS A N 1
ATOM 2380 C CA . LYS A 1 304 ? 4.004 -4.445 -16.141 1 82.69 304 LYS A CA 1
ATOM 2381 C C . LYS A 1 304 ? 2.791 -4.016 -15.328 1 82.69 304 LYS A C 1
ATOM 2383 O O . LYS A 1 304 ? 2.184 -2.977 -15.602 1 82.69 304 LYS A O 1
ATOM 2388 N N . LEU A 1 305 ? 2.479 -4.691 -14.258 1 81.44 305 LEU A N 1
ATOM 2389 C CA . LEU A 1 305 ? 1.388 -4.281 -13.383 1 81.44 305 LEU A CA 1
ATOM 2390 C C . LEU A 1 305 ? 1.659 -2.902 -12.789 1 81.44 305 LEU A C 1
ATOM 2392 O O . LEU A 1 305 ? 0.735 -2.227 -12.328 1 81.44 305 LEU A O 1
ATOM 2396 N N . MET A 1 306 ? 2.846 -2.496 -12.828 1 73.5 306 MET A N 1
ATOM 2397 C CA . MET A 1 306 ? 3.199 -1.179 -12.305 1 73.5 306 MET A CA 1
ATOM 2398 C C . MET A 1 306 ? 2.732 -0.078 -13.25 1 73.5 306 MET A C 1
ATOM 2400 O O . MET A 1 306 ? 2.68 1.093 -12.875 1 73.5 306 MET A O 1
ATOM 2404 N N . GLU A 1 307 ? 2.449 -0.477 -14.523 1 75.38 307 GLU A N 1
ATOM 2405 C CA . GLU A 1 307 ? 1.973 0.48 -15.516 1 75.38 307 GLU A CA 1
ATOM 2406 C C . GLU A 1 307 ? 0.46 0.661 -15.422 1 75.38 307 GLU A C 1
ATOM 2408 O O . GLU A 1 307 ? -0.295 -0.305 -15.555 1 75.38 307 GLU A O 1
ATOM 2413 N N . GLU A 1 308 ? -0.049 1.822 -15.305 1 71.38 308 GLU A N 1
ATOM 2414 C CA . GLU A 1 308 ? -1.455 2.131 -15.062 1 71.38 308 GLU A CA 1
ATOM 2415 C C . GLU A 1 308 ? -2.326 1.694 -16.234 1 71.38 308 GLU A C 1
ATOM 2417 O O . GLU A 1 308 ? -3.438 1.198 -16.047 1 71.38 308 GLU A O 1
ATOM 2422 N N . ASN A 1 309 ? -1.811 1.913 -17.391 1 76.38 309 ASN A N 1
ATOM 2423 C CA . ASN A 1 309 ? -2.639 1.65 -18.562 1 76.38 309 ASN A CA 1
ATOM 2424 C C . ASN A 1 309 ? -2.467 0.218 -19.062 1 76.38 309 ASN A C 1
ATOM 2426 O O . ASN A 1 309 ? -3.059 -0.167 -20.062 1 76.38 309 ASN A O 1
ATOM 2430 N N . TYR A 1 310 ? -1.689 -0.499 -18.344 1 85.25 310 TYR A N 1
ATOM 2431 C CA . TYR A 1 310 ? -1.485 -1.905 -18.672 1 85.25 310 TYR A CA 1
ATOM 2432 C C . TYR A 1 310 ? -2.781 -2.693 -18.516 1 85.25 310 TYR A C 1
ATOM 2434 O O . TYR A 1 310 ? -3.533 -2.49 -17.562 1 85.25 310 TYR A O 1
ATOM 2442 N N . GLU A 1 311 ? -3.061 -3.492 -19.453 1 88.12 311 GLU A N 1
ATOM 2443 C CA . GLU A 1 311 ? -4.336 -4.195 -19.547 1 88.12 311 GLU A CA 1
ATOM 2444 C C . GLU A 1 311 ? -4.652 -4.949 -18.25 1 88.12 311 GLU A C 1
ATOM 2446 O O . GLU A 1 311 ? -5.762 -4.848 -17.734 1 88.12 311 GLU A O 1
ATOM 2451 N N . LEU A 1 312 ? -3.742 -5.754 -17.719 1 88.38 312 LEU A N 1
ATOM 2452 C CA . LEU A 1 312 ? -4.012 -6.551 -16.531 1 88.38 312 LEU A CA 1
ATOM 2453 C C . LEU A 1 312 ? -4.199 -5.656 -15.305 1 88.38 312 LEU A C 1
ATOM 2455 O O . LEU A 1 312 ? -4.953 -5.996 -14.391 1 88.38 312 LEU A O 1
ATOM 2459 N N . THR A 1 313 ? -3.5 -4.52 -15.273 1 84 313 THR A N 1
ATOM 2460 C CA . THR A 1 313 ? -3.709 -3.557 -14.195 1 84 313 THR A CA 1
ATOM 2461 C C . THR A 1 313 ? -5.145 -3.039 -14.203 1 84 313 THR A C 1
ATOM 2463 O O . THR A 1 313 ? -5.793 -2.979 -13.156 1 84 313 THR A O 1
ATOM 2466 N N . GLN A 1 314 ? -5.598 -2.752 -15.391 1 82.06 314 GLN A N 1
ATOM 2467 C CA . GLN A 1 314 ? -6.961 -2.258 -15.523 1 82.06 314 GLN A CA 1
ATOM 2468 C C . GLN A 1 314 ? -7.977 -3.32 -15.109 1 82.06 314 GLN A C 1
ATOM 2470 O O . GLN A 1 314 ? -8.992 -3.008 -14.492 1 82.06 314 GLN A O 1
ATOM 2475 N N . VAL A 1 315 ? -7.723 -4.504 -15.422 1 87.06 315 VAL A N 1
ATOM 2476 C CA . VAL A 1 315 ? -8.586 -5.613 -15.047 1 87.06 315 VAL A CA 1
ATOM 2477 C C . VAL A 1 315 ? -8.641 -5.73 -13.523 1 87.06 315 VAL A C 1
ATOM 2479 O O . VAL A 1 315 ? -9.719 -5.867 -12.938 1 87.06 315 VAL A O 1
ATOM 2482 N N . LEU A 1 316 ? -7.523 -5.699 -12.914 1 85.81 316 LEU A N 1
ATOM 2483 C CA . LEU A 1 316 ? -7.441 -5.824 -11.461 1 85.81 316 LEU A CA 1
ATOM 2484 C C . LEU A 1 316 ? -8.156 -4.664 -10.773 1 85.81 316 LEU A C 1
ATOM 2486 O O . LEU A 1 316 ? -8.898 -4.871 -9.812 1 85.81 316 LEU A O 1
ATOM 2490 N N . LEU A 1 317 ? -7.957 -3.455 -11.273 1 79.62 317 LEU A N 1
ATOM 2491 C CA . LEU A 1 317 ? -8.602 -2.271 -10.711 1 79.62 317 LEU A CA 1
ATOM 2492 C C . LEU A 1 317 ? -10.117 -2.369 -10.836 1 79.62 317 LEU A C 1
ATOM 2494 O O . LEU A 1 317 ? -10.844 -2.068 -9.883 1 79.62 317 LEU A O 1
ATOM 2498 N N . LYS A 1 318 ? -10.523 -2.729 -12 1 83.12 318 LYS A N 1
ATOM 2499 C CA . LYS A 1 318 ? -11.953 -2.883 -12.211 1 83.12 318 LYS A CA 1
ATOM 2500 C C . LYS A 1 318 ? -12.539 -3.938 -11.273 1 83.12 318 LYS A C 1
ATOM 2502 O O . LYS A 1 318 ? -13.625 -3.752 -10.719 1 83.12 318 LYS A O 1
ATOM 2507 N N . MET A 1 319 ? -11.844 -4.984 -11.086 1 85.88 319 MET A N 1
ATOM 2508 C CA . MET A 1 319 ? -12.281 -6.066 -10.203 1 85.88 319 MET A CA 1
ATOM 2509 C C . MET A 1 319 ? -12.398 -5.582 -8.766 1 85.88 319 MET A C 1
ATOM 2511 O O . MET A 1 319 ? -13.359 -5.914 -8.07 1 85.88 319 MET A O 1
ATOM 2515 N N . MET A 1 320 ? -11.531 -4.773 -8.32 1 81.69 320 MET A N 1
ATOM 2516 C CA . MET A 1 320 ? -11.445 -4.383 -6.918 1 81.69 320 MET A CA 1
ATOM 2517 C C . MET A 1 320 ? -12.344 -3.184 -6.629 1 81.69 320 MET A C 1
ATOM 2519 O O . MET A 1 320 ? -12.852 -3.033 -5.516 1 81.69 320 MET A O 1
ATOM 2523 N N . THR A 1 321 ? -12.477 -2.309 -7.609 1 73.56 321 THR A N 1
ATOM 2524 C CA . THR A 1 321 ? -13.156 -1.047 -7.328 1 73.56 321 THR A CA 1
ATOM 2525 C C . THR A 1 321 ? -14.516 -0.993 -8.031 1 73.56 321 THR A C 1
ATOM 2527 O O . THR A 1 321 ? -15.359 -0.16 -7.695 1 73.56 321 THR A O 1
ATOM 2530 N N . GLY A 1 322 ? -14.773 -1.871 -9 1 71.56 322 GLY A N 1
ATOM 2531 C CA . GLY A 1 322 ? -16.016 -1.84 -9.766 1 71.56 322 GLY A CA 1
ATOM 2532 C C . GLY A 1 322 ? -16.016 -0.777 -10.844 1 71.56 322 GLY A C 1
ATOM 2533 O O . GLY A 1 322 ? -17 -0.613 -11.562 1 71.56 322 GLY A O 1
ATOM 2534 N N . LYS A 1 323 ? -15.094 0.12 -10.992 1 62.94 323 LYS A N 1
ATOM 2535 C CA . LYS A 1 323 ? -15.07 1.203 -11.969 1 62.94 323 LYS A CA 1
ATOM 2536 C C . LYS A 1 323 ? -14.055 0.931 -13.07 1 62.94 323 LYS A C 1
ATOM 2538 O O . LYS A 1 323 ? -13.055 0.242 -12.844 1 62.94 323 LYS A O 1
ATOM 2543 N N . MET B 1 1 ? 31.531 4.711 36.094 1 17.3 1 MET B N 1
ATOM 2544 C CA . MET B 1 1 ? 31.516 4.137 34.75 1 17.3 1 MET B CA 1
ATOM 2545 C C . MET B 1 1 ? 30.094 3.707 34.375 1 17.3 1 MET B C 1
ATOM 2547 O O . MET B 1 1 ? 29.625 2.645 34.781 1 17.3 1 MET B O 1
ATOM 2551 N N . ILE B 1 2 ? 29.172 4.523 34.312 1 20 2 ILE B N 1
ATOM 2552 C CA . ILE B 1 2 ? 27.734 4.391 34.562 1 20 2 ILE B CA 1
ATOM 2553 C C . ILE B 1 2 ? 27.062 3.742 33.344 1 20 2 ILE B C 1
ATOM 2555 O O . ILE B 1 2 ? 27.156 4.254 32.219 1 20 2 ILE B O 1
ATOM 2559 N N . GLN B 1 3 ? 27.156 2.414 33.281 1 18.19 3 GLN B N 1
ATOM 2560 C CA . GLN B 1 3 ? 26.719 1.51 32.219 1 18.19 3 GLN B CA 1
ATOM 2561 C C . GLN B 1 3 ? 25.266 1.8 31.812 1 18.19 3 GLN B C 1
ATOM 2563 O O . GLN B 1 3 ? 24.344 1.505 32.562 1 18.19 3 GLN B O 1
ATOM 2568 N N . GLU B 1 4 ? 24.984 2.947 31.406 1 18.72 4 GLU B N 1
ATOM 2569 C CA . GLU B 1 4 ? 23.625 3.459 31.219 1 18.72 4 GLU B CA 1
ATOM 2570 C C . GLU B 1 4 ? 22.844 2.615 30.219 1 18.72 4 GLU B C 1
ATOM 2572 O O . GLU B 1 4 ? 23.297 2.398 29.094 1 18.72 4 GLU B O 1
ATOM 2577 N N . SER B 1 5 ? 22.266 1.59 30.75 1 18.94 5 SER B N 1
ATOM 2578 C CA . SER B 1 5 ? 21.516 0.522 30.109 1 18.94 5 SER B CA 1
ATOM 2579 C C . SER B 1 5 ? 20.406 1.085 29.219 1 18.94 5 SER B C 1
ATOM 2581 O O . SER B 1 5 ? 19.609 1.906 29.672 1 18.94 5 SER B O 1
ATOM 2583 N N . PHE B 1 6 ? 20.766 1.443 28.125 1 18.48 6 PHE B N 1
ATOM 2584 C CA . PHE B 1 6 ? 19.938 2.018 27.078 1 18.48 6 PHE B CA 1
ATOM 2585 C C . PHE B 1 6 ? 18.672 1.188 26.875 1 18.48 6 PHE B C 1
ATOM 2587 O O . PHE B 1 6 ? 18.734 -0.034 26.734 1 18.48 6 PHE B O 1
ATOM 2594 N N . SER B 1 7 ? 17.797 1.591 27.719 1 18.83 7 SER B N 1
ATOM 2595 C CA . SER B 1 7 ? 16.547 0.833 27.781 1 18.83 7 SER B CA 1
ATOM 2596 C C . SER B 1 7 ? 15.93 0.667 26.406 1 18.83 7 SER B C 1
ATOM 2598 O O . SER B 1 7 ? 15.938 1.6 25.594 1 18.83 7 SER B O 1
ATOM 2600 N N . PRO B 1 8 ? 15.953 -0.493 25.953 1 20.16 8 PRO B N 1
ATOM 2601 C CA . PRO B 1 8 ? 15.57 -0.901 24.609 1 20.16 8 PRO B CA 1
ATOM 2602 C C . PRO B 1 8 ? 14.203 -0.357 24.188 1 20.16 8 PRO B C 1
ATOM 2604 O O . PRO B 1 8 ? 13.305 -0.225 25.031 1 20.16 8 PRO B O 1
ATOM 2607 N N . VAL B 1 9 ? 14.258 0.79 23.672 1 19.52 9 VAL B N 1
ATOM 2608 C CA . VAL B 1 9 ? 13.062 1.465 23.188 1 19.52 9 VAL B CA 1
ATOM 2609 C C . VAL B 1 9 ? 12.148 0.459 22.484 1 19.52 9 VAL B C 1
ATOM 2611 O O . VAL B 1 9 ? 12.602 -0.282 21.609 1 19.52 9 VAL B O 1
ATOM 2614 N N . ASN B 1 10 ? 11.352 -0.116 23.297 1 21.17 10 ASN B N 1
ATOM 2615 C CA . ASN B 1 10 ? 10.367 -1.108 22.859 1 21.17 10 ASN B CA 1
ATOM 2616 C C . ASN B 1 10 ? 9.469 -0.565 21.75 1 21.17 10 ASN B C 1
ATOM 2618 O O . ASN B 1 10 ? 8.844 0.482 21.922 1 21.17 10 ASN B O 1
ATOM 2622 N N . VAL B 1 11 ? 9.977 -0.4 20.719 1 18.75 11 VAL B N 1
ATOM 2623 C CA . VAL B 1 11 ? 9.07 -0.145 19.594 1 18.75 11 VAL B CA 1
ATOM 2624 C C . VAL B 1 11 ? 7.836 -1.032 19.719 1 18.75 11 VAL B C 1
ATOM 2626 O O . VAL B 1 11 ? 7.938 -2.26 19.656 1 18.75 11 VAL B O 1
ATOM 2629 N N . ARG B 1 12 ? 7.062 -0.646 20.703 1 18.84 12 ARG B N 1
ATOM 2630 C CA . ARG B 1 12 ? 5.938 -1.429 21.203 1 18.84 12 ARG B CA 1
ATOM 2631 C C . ARG B 1 12 ? 4.875 -1.621 20.125 1 18.84 12 ARG B C 1
ATOM 2633 O O . ARG B 1 12 ? 4.406 -0.65 19.531 1 18.84 12 ARG B O 1
ATOM 2640 N N . CYS B 1 13 ? 4.898 -2.635 19.281 1 20.05 13 CYS B N 1
ATOM 2641 C CA . CYS B 1 13 ? 3.562 -3.146 18.984 1 20.05 13 CYS B CA 1
ATOM 2642 C C . CYS B 1 13 ? 2.746 -3.318 20.25 1 20.05 13 CYS B C 1
ATOM 2644 O O . CYS B 1 13 ? 3.221 -3.914 21.219 1 20.05 13 CYS B O 1
ATOM 2646 N N . CYS B 1 14 ? 1.933 -2.367 20.656 1 22.08 14 CYS B N 1
ATOM 2647 C CA . CYS B 1 14 ? 1.547 -2.068 22.031 1 22.08 14 CYS B CA 1
ATOM 2648 C C . CYS B 1 14 ? 1.251 -3.348 22.812 1 22.08 14 CYS B C 1
ATOM 2650 O O . CYS B 1 14 ? 0.574 -3.312 23.844 1 22.08 14 CYS B O 1
ATOM 2652 N N . ARG B 1 15 ? 1.586 -4.648 22.516 1 21.8 15 ARG B N 1
ATOM 2653 C CA . ARG B 1 15 ? 1.264 -5.516 23.641 1 21.8 15 ARG B CA 1
ATOM 2654 C C . ARG B 1 15 ? 2.207 -5.266 24.812 1 21.8 15 ARG B C 1
ATOM 2656 O O . ARG B 1 15 ? 3.363 -4.883 24.609 1 21.8 15 ARG B O 1
ATOM 2663 N N . GLU B 1 16 ? 1.921 -5.02 26.156 1 22.03 16 GLU B N 1
ATOM 2664 C CA . GLU B 1 16 ? 2.689 -4.688 27.359 1 22.03 16 GLU B CA 1
ATOM 2665 C C . GLU B 1 16 ? 4.047 -5.383 27.359 1 22.03 16 GLU B C 1
ATOM 2667 O O . GLU B 1 16 ? 5.062 -4.773 27.688 1 22.03 16 GLU B O 1
ATOM 2672 N N . ASP B 1 17 ? 4.211 -6.668 27.672 1 23.09 17 ASP B N 1
ATOM 2673 C CA . ASP B 1 17 ? 5.324 -7.227 28.438 1 23.09 17 ASP B CA 1
ATOM 2674 C C . ASP B 1 17 ? 6.613 -7.207 27.625 1 23.09 17 ASP B C 1
ATOM 2676 O O . ASP B 1 17 ? 7.641 -6.703 28.094 1 23.09 17 ASP B O 1
ATOM 2680 N N . GLY B 1 18 ? 7.094 -8.438 27.188 1 20.5 18 GLY B N 1
ATOM 2681 C CA . GLY B 1 18 ? 8.43 -9 27.109 1 20.5 18 GLY B CA 1
ATOM 2682 C C . GLY B 1 18 ? 9.273 -8.375 26 1 20.5 18 GLY B C 1
ATOM 2683 O O . GLY B 1 18 ? 8.766 -8.07 24.922 1 20.5 18 GLY B O 1
ATOM 2684 N N . ILE B 1 19 ? 10.234 -7.59 26.391 1 20.39 19 ILE B N 1
ATOM 2685 C CA . ILE B 1 19 ? 11.328 -6.906 25.703 1 20.39 19 ILE B CA 1
ATOM 2686 C C . ILE B 1 19 ? 11.984 -7.859 24.703 1 20.39 19 ILE B C 1
ATOM 2688 O O . ILE B 1 19 ? 12.492 -8.914 25.078 1 20.39 19 ILE B O 1
ATOM 2692 N N . LEU B 1 20 ? 11.344 -8.133 23.609 1 19.7 20 LEU B N 1
ATOM 2693 C CA . LEU B 1 20 ? 12.141 -8.984 22.734 1 19.7 20 LEU B CA 1
ATOM 2694 C C . LEU B 1 20 ? 13.492 -8.344 22.438 1 19.7 20 LEU B C 1
ATOM 2696 O O . LEU B 1 20 ? 13.562 -7.246 21.891 1 19.7 20 LEU B O 1
ATOM 2700 N N . ASN B 1 21 ? 14.383 -8.398 23.375 1 19.94 21 ASN B N 1
ATOM 2701 C CA . ASN B 1 21 ? 15.781 -8.016 23.203 1 19.94 21 ASN B CA 1
ATOM 2702 C C . ASN B 1 21 ? 16.359 -8.578 21.906 1 19.94 21 ASN B C 1
ATOM 2704 O O . ASN B 1 21 ? 16.453 -9.797 21.75 1 19.94 21 ASN B O 1
ATOM 2708 N N . MET B 1 22 ? 15.898 -8.125 20.844 1 19.95 22 MET B N 1
ATOM 2709 C CA . MET B 1 22 ? 16.469 -8.57 19.578 1 19.95 22 MET B CA 1
ATOM 2710 C C . MET B 1 22 ? 17.969 -8.273 19.531 1 19.95 22 MET B C 1
ATOM 2712 O O . MET B 1 22 ? 18.391 -7.137 19.75 1 19.95 22 MET B O 1
ATOM 2716 N N . GLU B 1 23 ? 18.719 -9.117 19.953 1 21.42 23 GLU B N 1
ATOM 2717 C CA . GLU B 1 23 ? 20.156 -8.969 19.797 1 21.42 23 GLU B CA 1
ATOM 2718 C C . GLU B 1 23 ? 20.516 -8.508 18.391 1 21.42 23 GLU B C 1
ATOM 2720 O O . GLU B 1 23 ? 19.875 -8.922 17.406 1 21.42 23 GLU B O 1
ATOM 2725 N N . THR B 1 24 ? 21.141 -7.414 18.25 1 20.41 24 THR B N 1
ATOM 2726 C CA . THR B 1 24 ? 21.766 -6.555 17.234 1 20.41 24 THR B CA 1
ATOM 2727 C C . THR B 1 24 ? 22.656 -7.371 16.312 1 20.41 24 THR B C 1
ATOM 2729 O O . THR B 1 24 ? 23.812 -7.664 16.656 1 20.41 24 THR B O 1
ATOM 2732 N N . GLU B 1 25 ? 22.344 -8.617 15.953 1 22.42 25 GLU B N 1
ATOM 2733 C CA . GLU B 1 25 ? 23.438 -9.133 15.141 1 22.42 25 GLU B CA 1
ATOM 2734 C C . GLU B 1 25 ? 23.688 -8.242 13.922 1 22.42 25 GLU B C 1
ATOM 2736 O O . GLU B 1 25 ? 22.766 -7.605 13.414 1 22.42 25 GLU B O 1
ATOM 2741 N N . GLN B 1 26 ? 24.922 -7.941 13.625 1 20.33 26 GLN B N 1
ATOM 2742 C CA . GLN B 1 26 ? 25.641 -7.152 12.633 1 20.33 26 GLN B CA 1
ATOM 2743 C C . GLN B 1 26 ? 25.172 -7.48 11.219 1 20.33 26 GLN B C 1
ATOM 2745 O O . GLN B 1 26 ? 25.281 -8.625 10.773 1 20.33 26 GLN B O 1
ATOM 2750 N N . ILE B 1 27 ? 24.203 -6.949 10.898 1 21.41 27 ILE B N 1
ATOM 2751 C CA . ILE B 1 27 ? 23.703 -7.137 9.539 1 21.41 27 ILE B CA 1
ATOM 2752 C C . ILE B 1 27 ? 24.766 -6.68 8.539 1 21.41 27 ILE B C 1
ATOM 2754 O O . ILE B 1 27 ? 25.109 -5.496 8.484 1 21.41 27 ILE B O 1
ATOM 2758 N N . GLN B 1 28 ? 25.797 -7.527 8.336 1 21.78 28 GLN B N 1
ATOM 2759 C CA . GLN B 1 28 ? 26.812 -7.273 7.332 1 21.78 28 GLN B CA 1
ATOM 2760 C C . GLN B 1 28 ? 26.203 -7.023 5.961 1 21.78 28 GLN B C 1
ATOM 2762 O O . GLN B 1 28 ? 25.312 -7.766 5.527 1 21.78 28 GLN B O 1
ATOM 2767 N N . MET B 1 29 ? 26.312 -5.852 5.566 1 21.62 29 MET B N 1
ATOM 2768 C CA . MET B 1 29 ? 25.969 -5.215 4.297 1 21.62 29 MET B CA 1
ATOM 2769 C C . MET B 1 29 ? 26.609 -5.953 3.129 1 21.62 29 MET B C 1
ATOM 2771 O O . MET B 1 29 ? 27.828 -5.887 2.938 1 21.62 29 MET B O 1
ATOM 2775 N N . TYR B 1 30 ? 26.234 -7.242 2.887 1 23.78 30 TYR B N 1
ATOM 2776 C CA . TYR B 1 30 ? 26.984 -7.914 1.837 1 23.78 30 TYR B CA 1
ATOM 2777 C C . TYR B 1 30 ? 26.672 -7.312 0.471 1 23.78 30 TYR B C 1
ATOM 2779 O O . TYR B 1 30 ? 25.594 -6.758 0.264 1 23.78 30 TYR B O 1
ATOM 2787 N N . SER B 1 31 ? 27.719 -7.164 -0.361 1 22.64 31 SER B N 1
ATOM 2788 C CA . SER B 1 31 ? 27.75 -6.789 -1.771 1 22.64 31 SER B CA 1
ATOM 2789 C C . SER B 1 31 ? 26.719 -7.562 -2.582 1 22.64 31 SER B C 1
ATOM 2791 O O . SER B 1 31 ? 26.266 -8.625 -2.156 1 22.64 31 SER B O 1
ATOM 2793 N N . SER B 1 32 ? 26.344 -7.09 -3.805 1 24.45 32 SER B N 1
ATOM 2794 C CA . SER B 1 32 ? 25.297 -7.512 -4.727 1 24.45 32 SER B CA 1
ATOM 2795 C C . SER B 1 32 ? 25.328 -9.016 -4.949 1 24.45 32 SER B C 1
ATOM 2797 O O . SER B 1 32 ? 24.281 -9.664 -5.004 1 24.45 32 SER B O 1
ATOM 2799 N N . LYS B 1 33 ? 26.516 -9.68 -5.32 1 27.5 33 LYS B N 1
ATOM 2800 C CA . LYS B 1 33 ? 26.844 -11.094 -5.48 1 27.5 33 LYS B CA 1
ATOM 2801 C C . LYS B 1 33 ? 26.625 -11.859 -4.184 1 27.5 33 LYS B C 1
ATOM 2803 O O . LYS B 1 33 ? 26.141 -12.992 -4.203 1 27.5 33 LYS B O 1
ATOM 2808 N N . ASP B 1 34 ? 27.047 -11.273 -2.994 1 27.31 34 ASP B N 1
ATOM 2809 C CA . ASP B 1 34 ? 27.031 -11.883 -1.668 1 27.31 34 ASP B CA 1
ATOM 2810 C C . ASP B 1 34 ? 25.625 -11.891 -1.075 1 27.31 34 ASP B C 1
ATOM 2812 O O . ASP B 1 34 ? 25.344 -12.641 -0.139 1 27.31 34 ASP B O 1
ATOM 2816 N N . LEU B 1 35 ? 24.828 -10.969 -1.392 1 25.78 35 LEU B N 1
ATOM 2817 C CA . LEU B 1 35 ? 23.469 -11 -0.896 1 25.78 35 LEU B CA 1
ATOM 2818 C C . LEU B 1 35 ? 22.719 -12.211 -1.435 1 25.78 35 LEU B C 1
ATOM 2820 O O . LEU B 1 35 ? 21.969 -12.859 -0.702 1 25.78 35 LEU B O 1
ATOM 2824 N N . LEU B 1 36 ? 22.953 -12.625 -2.668 1 24.7 36 LEU B N 1
ATOM 2825 C CA . LEU B 1 36 ? 22.375 -13.867 -3.178 1 24.7 36 LEU B CA 1
ATOM 2826 C C . LEU B 1 36 ? 22.797 -15.055 -2.326 1 24.7 36 LEU B C 1
ATOM 2828 O O . LEU B 1 36 ? 21.984 -15.906 -1.978 1 24.7 36 LEU B O 1
ATOM 2832 N N . GLU B 1 37 ? 24.109 -15.203 -2.078 1 26.62 37 GLU B N 1
ATOM 2833 C CA . GLU B 1 37 ? 24.625 -16.297 -1.251 1 26.62 37 GLU B CA 1
ATOM 2834 C C . GLU B 1 37 ? 24.125 -16.172 0.185 1 26.62 37 GLU B C 1
ATOM 2836 O O . GLU B 1 37 ? 23.828 -17.188 0.823 1 26.62 37 GLU B O 1
ATOM 2841 N N . ASN B 1 38 ? 24.094 -15.031 0.715 1 27.56 38 ASN B N 1
ATOM 2842 C CA . ASN B 1 38 ? 23.703 -14.906 2.119 1 27.56 38 ASN B CA 1
ATOM 2843 C C . ASN B 1 38 ? 22.203 -15.078 2.316 1 27.56 38 ASN B C 1
ATOM 2845 O O . ASN B 1 38 ? 21.766 -15.461 3.396 1 27.56 38 ASN B O 1
ATOM 2849 N N . VAL B 1 39 ? 21.422 -14.547 1.481 1 26.95 39 VAL B N 1
ATOM 2850 C CA . VAL B 1 39 ? 20 -14.867 1.642 1 26.95 39 VAL B CA 1
ATOM 2851 C C . VAL B 1 39 ? 19.812 -16.375 1.564 1 26.95 39 VAL B C 1
ATOM 2853 O O . VAL B 1 39 ? 18.922 -16.938 2.219 1 26.95 39 VAL B O 1
ATOM 2856 N N . LEU B 1 40 ? 20.688 -17.109 0.76 1 24.58 40 LEU B N 1
ATOM 2857 C CA . LEU B 1 40 ? 20.625 -18.578 0.769 1 24.58 40 LEU B CA 1
ATOM 2858 C C . LEU B 1 40 ? 21.047 -19.125 2.123 1 24.58 40 LEU B C 1
ATOM 2860 O O . LEU B 1 40 ? 20.547 -20.172 2.561 1 24.58 40 LEU B O 1
ATOM 2864 N N . ARG B 1 41 ? 22.125 -18.625 2.678 1 22.95 41 ARG B N 1
ATOM 2865 C CA . ARG B 1 41 ? 22.656 -19.25 3.881 1 22.95 41 ARG B CA 1
ATOM 2866 C C . ARG B 1 41 ? 21.797 -18.906 5.102 1 22.95 41 ARG B C 1
ATOM 2868 O O . ARG B 1 41 ? 22.062 -19.391 6.203 1 22.95 41 ARG B O 1
ATOM 2875 N N . LYS B 1 42 ? 21.312 -17.75 5.094 1 26.86 42 LYS B N 1
ATOM 2876 C CA . LYS B 1 42 ? 20.703 -17.578 6.41 1 26.86 42 LYS B CA 1
ATOM 2877 C C . LYS B 1 42 ? 19.609 -18.609 6.656 1 26.86 42 LYS B C 1
ATOM 2879 O O . LYS B 1 42 ? 18.656 -18.719 5.887 1 26.86 42 LYS B O 1
ATOM 2884 N N . GLU B 1 43 ? 20 -19.703 7.379 1 22.28 43 GLU B N 1
ATOM 2885 C CA . GLU B 1 43 ? 19.375 -20.891 7.969 1 22.28 43 GLU B CA 1
ATOM 2886 C C . GLU B 1 43 ? 18.109 -20.516 8.742 1 22.28 43 GLU B C 1
ATOM 2888 O O . GLU B 1 43 ? 18.172 -19.828 9.758 1 22.28 43 GLU B O 1
ATOM 2893 N N . LEU B 1 44 ? 17.141 -20.016 8.07 1 21.72 44 LEU B N 1
ATOM 2894 C CA . LEU B 1 44 ? 15.906 -19.984 8.836 1 21.72 44 LEU B CA 1
ATOM 2895 C C . LEU B 1 44 ? 15.688 -21.297 9.57 1 21.72 44 LEU B C 1
ATOM 2897 O O . LEU B 1 44 ? 15.586 -22.359 8.945 1 21.72 44 LEU B O 1
ATOM 2901 N N . LYS B 1 45 ? 16.25 -21.406 10.703 1 22.42 45 LYS B N 1
ATOM 2902 C CA . LYS B 1 45 ? 15.898 -22.516 11.602 1 22.42 45 LYS B CA 1
ATOM 2903 C C . LYS B 1 45 ? 14.383 -22.641 11.75 1 22.42 45 LYS B C 1
ATOM 2905 O O . LYS B 1 45 ? 13.758 -21.859 12.461 1 22.42 45 LYS B O 1
ATOM 2910 N N . VAL B 1 46 ? 13.719 -22.859 10.664 1 22.61 46 VAL B N 1
ATOM 2911 C CA . VAL B 1 46 ? 12.352 -23.375 10.75 1 22.61 46 VAL B CA 1
ATOM 2912 C C . VAL B 1 46 ? 12.273 -24.453 11.82 1 22.61 46 VAL B C 1
ATOM 2914 O O . VAL B 1 46 ? 13.008 -25.438 11.773 1 22.61 46 VAL B O 1
ATOM 2917 N N . HIS B 1 47 ? 11.977 -24.047 12.992 1 22.48 47 HIS B N 1
ATOM 2918 C CA . HIS B 1 47 ? 11.656 -25.094 13.961 1 22.48 47 HIS B CA 1
ATOM 2919 C C . HIS B 1 47 ? 10.789 -26.172 13.336 1 22.48 47 HIS B C 1
ATOM 2921 O O . HIS B 1 47 ? 10 -25.906 12.43 1 22.48 47 HIS B O 1
ATOM 2927 N N . ASP B 1 48 ? 11.219 -27.344 13.445 1 21.08 48 ASP B N 1
ATOM 2928 C CA . ASP B 1 48 ? 10.734 -28.688 13.141 1 21.08 48 ASP B CA 1
ATOM 2929 C C . ASP B 1 48 ? 9.281 -28.859 13.57 1 21.08 48 ASP B C 1
ATOM 2931 O O . ASP B 1 48 ? 9 -29.234 14.711 1 21.08 48 ASP B O 1
ATOM 2935 N N . ALA B 1 49 ? 8.43 -27.922 13.359 1 25.98 49 ALA B N 1
ATOM 2936 C CA . ALA B 1 49 ? 7.098 -28.422 13.703 1 25.98 49 ALA B CA 1
ATOM 2937 C C . ALA B 1 49 ? 6.77 -29.672 12.898 1 25.98 49 ALA B C 1
ATOM 2939 O O . ALA B 1 49 ? 6.316 -29.594 11.758 1 25.98 49 ALA B O 1
ATOM 2940 N N . ASN B 1 50 ? 7.613 -30.672 12.766 1 23.27 50 ASN B N 1
ATOM 2941 C CA . ASN B 1 50 ? 7.656 -31.969 12.102 1 23.27 50 ASN B CA 1
ATOM 2942 C C . ASN B 1 50 ? 6.328 -32.688 12.219 1 23.27 50 ASN B C 1
ATOM 2944 O O . ASN B 1 50 ? 6.004 -33.531 11.383 1 23.27 50 ASN B O 1
ATOM 2948 N N . ALA B 1 51 ? 5.699 -32.969 13.453 1 23.36 51 ALA B N 1
ATOM 2949 C CA . ALA B 1 51 ? 5.238 -34.344 13.555 1 23.36 51 ALA B CA 1
ATOM 2950 C C . ALA B 1 51 ? 3.994 -34.594 12.695 1 23.36 51 ALA B C 1
ATOM 2952 O O . ALA B 1 51 ? 3.977 -35.469 11.844 1 23.36 51 ALA B O 1
ATOM 2953 N N . ASP B 1 52 ? 2.648 -34.75 13.484 1 25.47 52 ASP B N 1
ATOM 2954 C CA . ASP B 1 52 ? 1.57 -35.719 13.227 1 25.47 52 ASP B CA 1
ATOM 2955 C C . ASP B 1 52 ? 0.493 -35.094 12.344 1 25.47 52 ASP B C 1
ATOM 2957 O O . ASP B 1 52 ? -0.605 -34.781 12.812 1 25.47 52 ASP B O 1
ATOM 2961 N N . TYR B 1 53 ? 0.746 -34.156 11.641 1 25.11 53 TYR B N 1
ATOM 2962 C CA . TYR B 1 53 ? -0.408 -33.719 10.867 1 25.11 53 TYR B CA 1
ATOM 2963 C C . TYR B 1 53 ? -0.86 -34.812 9.891 1 25.11 53 TYR B C 1
ATOM 2965 O O . TYR B 1 53 ? -0.171 -35.094 8.914 1 25.11 53 TYR B O 1
ATOM 2973 N N . LYS B 1 54 ? -1.509 -35.781 10.453 1 27.7 54 LYS B N 1
ATOM 2974 C CA . LYS B 1 54 ? -2.223 -36.688 9.57 1 27.7 54 LYS B CA 1
ATOM 2975 C C . LYS B 1 54 ? -3.352 -36 8.828 1 27.7 54 LYS B C 1
ATOM 2977 O O . LYS B 1 54 ? -4.23 -35.406 9.453 1 27.7 54 LYS B O 1
ATOM 2982 N N . PRO B 1 55 ? -3.217 -35.594 7.754 1 26.88 55 PRO B N 1
ATOM 2983 C CA . PRO B 1 55 ? -4.324 -35 6.988 1 26.88 55 PRO B CA 1
ATOM 2984 C C . PRO B 1 55 ? -5.602 -35.844 7.078 1 26.88 55 PRO B C 1
ATOM 2986 O O . PRO B 1 55 ? -5.582 -37.031 6.805 1 26.88 55 PRO B O 1
ATOM 2989 N N . ARG B 1 56 ? -6.391 -35.656 7.98 1 29.03 56 ARG B N 1
ATOM 2990 C CA . ARG B 1 56 ? -7.645 -36.406 7.789 1 29.03 56 ARG B CA 1
ATOM 2991 C C . ARG B 1 56 ? -8.281 -36.031 6.449 1 29.03 56 ARG B C 1
ATOM 2993 O O . ARG B 1 56 ? -8.867 -34.969 6.301 1 29.03 56 ARG B O 1
ATOM 3000 N N . THR B 1 57 ? -7.66 -36.312 5.391 1 26.7 57 THR B N 1
ATOM 3001 C CA . THR B 1 57 ? -8.156 -36.062 4.039 1 26.7 57 THR B CA 1
ATOM 3002 C C . THR B 1 57 ? -9.547 -36.688 3.854 1 26.7 57 THR B C 1
ATOM 3004 O O . THR B 1 57 ? -9.695 -37.906 3.861 1 26.7 57 THR B O 1
ATOM 3007 N N . LYS B 1 58 ? -10.57 -36.281 4.512 1 31.22 58 LYS B N 1
ATOM 3008 C CA . LYS B 1 58 ? -11.773 -36.781 3.84 1 31.22 58 LYS B CA 1
ATOM 3009 C C . LYS B 1 58 ? -11.672 -36.594 2.328 1 31.22 58 LYS B C 1
ATOM 3011 O O . LYS B 1 58 ? -11.445 -35.5 1.848 1 31.22 58 LYS B O 1
ATOM 3016 N N . PHE B 1 59 ? -11.195 -37.625 1.607 1 26.7 59 PHE B N 1
ATOM 3017 C CA . PHE B 1 59 ? -11.125 -37.688 0.153 1 26.7 59 PHE B CA 1
ATOM 3018 C C . PHE B 1 59 ? -12.438 -37.219 -0.475 1 26.7 59 PHE B C 1
ATOM 3020 O O . PHE B 1 59 ? -13.477 -37.844 -0.292 1 26.7 59 PHE B O 1
ATOM 3027 N N . LEU B 1 60 ? -12.711 -35.938 -0.458 1 32.09 60 LEU B N 1
ATOM 3028 C CA . LEU B 1 60 ? -13.781 -35.531 -1.368 1 32.09 60 LEU B CA 1
ATOM 3029 C C . LEU B 1 60 ? -13.617 -36.188 -2.729 1 32.09 60 LEU B C 1
ATOM 3031 O O . LEU B 1 60 ? -12.492 -36.469 -3.154 1 32.09 60 LEU B O 1
ATOM 3035 N N . SER B 1 61 ? -14.633 -36.844 -3.186 1 29.48 61 SER B N 1
ATOM 3036 C CA . SER B 1 61 ? -14.75 -37.438 -4.516 1 29.48 61 SER B CA 1
ATOM 3037 C C . SER B 1 61 ? -14.211 -36.5 -5.586 1 29.48 61 SER B C 1
ATOM 3039 O O . SER B 1 61 ? -14.719 -35.375 -5.77 1 29.48 61 SER B O 1
ATOM 3041 N N . VAL B 1 62 ? -12.906 -36.344 -5.613 1 33.78 62 VAL B N 1
ATOM 3042 C CA . VAL B 1 62 ? -12.234 -35.688 -6.734 1 33.78 62 VAL B CA 1
ATOM 3043 C C . VAL B 1 62 ? -12.766 -36.25 -8.047 1 33.78 62 VAL B C 1
ATOM 3045 O O . VAL B 1 62 ? -12.68 -37.438 -8.297 1 33.78 62 VAL B O 1
ATOM 3048 N N . THR B 1 63 ? -13.836 -35.812 -8.508 1 33.72 63 THR B N 1
ATOM 3049 C CA . THR B 1 63 ? -14.133 -36.188 -9.891 1 33.72 63 THR B CA 1
ATOM 3050 C C . THR B 1 63 ? -12.906 -35.969 -10.781 1 33.72 63 THR B C 1
ATOM 3052 O O . THR B 1 63 ? -12.445 -34.844 -10.945 1 33.72 63 THR B O 1
ATOM 3055 N N . LEU B 1 64 ? -12.094 -36.938 -10.836 1 34.97 64 LEU B N 1
ATOM 3056 C CA . LEU B 1 64 ? -11.008 -36.938 -11.805 1 34.97 64 LEU B CA 1
ATOM 3057 C C . LEU B 1 64 ? -11.492 -36.531 -13.188 1 34.97 64 LEU B C 1
ATOM 3059 O O . LEU B 1 64 ? -12.305 -37.219 -13.805 1 34.97 64 LEU B O 1
ATOM 3063 N N . ILE B 1 65 ? -11.688 -35.312 -13.367 1 35.28 65 ILE B N 1
ATOM 3064 C CA . ILE B 1 65 ? -11.906 -34.906 -14.75 1 35.28 65 ILE B CA 1
ATOM 3065 C C . ILE B 1 65 ? -10.836 -35.531 -15.641 1 35.28 65 ILE B C 1
ATOM 3067 O O . ILE B 1 65 ? -9.656 -35.188 -15.531 1 35.28 65 ILE B O 1
ATOM 3071 N N . THR B 1 66 ? -10.938 -36.812 -15.805 1 36.09 66 THR B N 1
ATOM 3072 C CA . THR B 1 66 ? -10.133 -37.562 -16.781 1 36.09 66 THR B CA 1
ATOM 3073 C C . THR B 1 66 ? -10.117 -36.812 -18.125 1 36.09 66 THR B C 1
ATOM 3075 O O . THR B 1 66 ? -11.031 -36.969 -18.938 1 36.09 66 THR B O 1
ATOM 3078 N N . GLY B 1 67 ? -10.078 -35.531 -18.188 1 36.44 67 GLY B N 1
ATOM 3079 C CA . GLY B 1 67 ? -9.906 -35.062 -19.547 1 36.44 67 GLY B CA 1
ATOM 3080 C C . GLY B 1 67 ? -8.898 -35.906 -20.328 1 36.44 67 GLY B C 1
ATOM 3081 O O . GLY B 1 67 ? -8.258 -36.812 -19.781 1 36.44 67 GLY B O 1
ATOM 3082 N N . SER B 1 68 ? -8.594 -35.531 -21.641 1 41.06 68 SER B N 1
ATOM 3083 C CA . SER B 1 68 ? -7.742 -36.125 -22.656 1 41.06 68 SER B CA 1
ATOM 3084 C C . SER B 1 68 ? -6.383 -36.5 -22.094 1 41.06 68 SER B C 1
ATOM 3086 O O . SER B 1 68 ? -5.91 -35.906 -21.125 1 41.06 68 SER B O 1
ATOM 3088 N N . MET B 1 69 ? -5.918 -37.719 -22.078 1 46.94 69 MET B N 1
ATOM 3089 C CA . MET B 1 69 ? -4.535 -38.156 -21.906 1 46.94 69 MET B CA 1
ATOM 3090 C C . MET B 1 69 ? -3.568 -37 -22.109 1 46.94 69 MET B C 1
ATOM 3092 O O . MET B 1 69 ? -3.518 -36.406 -23.188 1 46.94 69 MET B O 1
ATOM 3096 N N . SER B 1 70 ? -3.227 -36.188 -21.031 1 62.5 70 SER B N 1
ATOM 3097 C CA . SER B 1 70 ? -2.438 -34.969 -20.953 1 62.5 70 SER B CA 1
ATOM 3098 C C . SER B 1 70 ? -1.246 -35.031 -21.906 1 62.5 70 SER B C 1
ATOM 3100 O O . SER B 1 70 ? -0.516 -36 -21.938 1 62.5 70 SER B O 1
ATOM 3102 N N . SER B 1 71 ? -1.27 -34.469 -23.125 1 78.12 71 SER B N 1
ATOM 3103 C CA . SER B 1 71 ? -0.305 -34.281 -24.203 1 78.12 71 SER B CA 1
ATOM 3104 C C . SER B 1 71 ? 1.121 -34.219 -23.672 1 78.12 71 SER B C 1
ATOM 3106 O O . SER B 1 71 ? 2.062 -34.656 -24.328 1 78.12 71 SER B O 1
ATOM 3108 N N . TRP B 1 72 ? 1.254 -34 -22.344 1 86.75 72 TRP B N 1
ATOM 3109 C CA . TRP B 1 72 ? 2.619 -33.906 -21.828 1 86.75 72 TRP B CA 1
ATOM 3110 C C . TRP B 1 72 ? 3.232 -35.281 -21.625 1 86.75 72 TRP B C 1
ATOM 3112 O O . TRP B 1 72 ? 4.457 -35.438 -21.672 1 86.75 72 TRP B O 1
ATOM 3122 N N . LYS B 1 73 ? 2.42 -36.344 -21.422 1 87.81 73 LYS B N 1
ATOM 3123 C CA . LYS B 1 73 ? 2.916 -37.688 -21.203 1 87.81 73 LYS B CA 1
ATOM 3124 C C . LYS B 1 73 ? 3.596 -38.219 -22.453 1 87.81 73 LYS B C 1
ATOM 3126 O O . LYS B 1 73 ? 4.41 -39.156 -22.375 1 87.81 73 LYS B O 1
ATOM 3131 N N . LYS B 1 74 ? 3.254 -37.656 -23.594 1 88.19 74 LYS B N 1
ATOM 3132 C CA . LYS B 1 74 ? 3.814 -38.094 -24.875 1 88.19 74 LYS B CA 1
ATOM 3133 C C . LYS B 1 74 ? 5.105 -37.344 -25.188 1 88.19 74 LYS B C 1
ATOM 3135 O O . LYS B 1 74 ? 5.816 -37.688 -26.125 1 88.19 74 LYS B O 1
ATOM 3140 N N . MET B 1 75 ? 5.426 -36.375 -24.391 1 91.06 75 MET B N 1
ATOM 3141 C CA . MET B 1 75 ? 6.617 -35.562 -24.641 1 91.06 75 MET B CA 1
ATOM 3142 C C . MET B 1 75 ? 7.863 -36.25 -24.094 1 91.06 75 MET B C 1
ATOM 3144 O O . MET B 1 75 ? 7.809 -36.906 -23.047 1 91.06 75 MET B O 1
ATOM 3148 N N . ASN B 1 76 ? 8.977 -36.125 -24.844 1 91.88 76 ASN B N 1
ATOM 3149 C CA . ASN B 1 76 ? 10.227 -36.625 -24.266 1 91.88 76 ASN B CA 1
ATOM 3150 C C . ASN B 1 76 ? 10.695 -35.719 -23.125 1 91.88 76 ASN B C 1
ATOM 3152 O O . ASN B 1 76 ? 10.195 -34.594 -22.969 1 91.88 76 ASN B O 1
ATOM 3156 N N . LYS B 1 77 ? 11.594 -36.188 -22.391 1 91.56 77 LYS B N 1
ATOM 3157 C CA . LYS B 1 77 ? 12.039 -35.531 -21.172 1 91.56 77 LYS B CA 1
ATOM 3158 C C . LYS B 1 77 ? 12.609 -34.156 -21.469 1 91.56 77 LYS B C 1
ATOM 3160 O O . LYS B 1 77 ? 12.359 -33.188 -20.734 1 91.56 77 LYS B O 1
ATOM 3165 N N . GLU B 1 78 ? 13.367 -34 -22.516 1 92.62 78 GLU B N 1
ATOM 3166 C CA . GLU B 1 78 ? 13.992 -32.75 -22.875 1 92.62 78 GLU B CA 1
ATOM 3167 C C . GLU B 1 78 ? 12.945 -31.688 -23.25 1 92.62 78 GLU B C 1
ATOM 3169 O O . GLU B 1 78 ? 13.031 -30.547 -22.812 1 92.62 78 GLU B O 1
ATOM 3174 N N . GLU B 1 79 ? 12.023 -32.156 -24.047 1 94.06 79 GLU B N 1
ATOM 3175 C CA . GLU B 1 79 ? 10.969 -31.234 -24.469 1 94.06 79 GLU B CA 1
ATOM 3176 C C . GLU B 1 79 ? 10.094 -30.828 -23.281 1 94.06 79 GLU B C 1
ATOM 3178 O O . GLU B 1 79 ? 9.703 -29.672 -23.156 1 94.06 79 GLU B O 1
ATOM 3183 N N . LEU B 1 80 ? 9.781 -31.797 -22.391 1 94.62 80 LEU B N 1
ATOM 3184 C CA . LEU B 1 80 ? 8.992 -31.5 -21.203 1 94.62 80 LEU B CA 1
ATOM 3185 C C . LEU B 1 80 ? 9.719 -30.5 -20.312 1 94.62 80 LEU B C 1
ATOM 3187 O O . LEU B 1 80 ? 9.109 -29.547 -19.828 1 94.62 80 LEU B O 1
ATOM 3191 N N . GLU B 1 81 ? 11.031 -30.672 -20.172 1 93.81 81 GLU B N 1
ATOM 3192 C CA . GLU B 1 81 ? 11.852 -29.734 -19.422 1 93.81 81 GLU B CA 1
ATOM 3193 C C . GLU B 1 81 ? 11.781 -28.328 -20.016 1 93.81 81 GLU B C 1
ATOM 3195 O O . GLU B 1 81 ? 11.617 -27.344 -19.281 1 93.81 81 GLU B O 1
ATOM 3200 N N . LYS B 1 82 ? 11.914 -28.266 -21.297 1 93.81 82 LYS B N 1
ATOM 3201 C CA . LYS B 1 82 ? 11.898 -26.984 -21.984 1 93.81 82 LYS B CA 1
ATOM 3202 C C . LYS B 1 82 ? 10.555 -26.281 -21.797 1 93.81 82 LYS B C 1
ATOM 3204 O O . LYS B 1 82 ? 10.508 -25.078 -21.547 1 93.81 82 LYS B O 1
ATOM 3209 N N . GLN B 1 83 ? 9.461 -27 -21.859 1 94.38 83 GLN B N 1
ATOM 3210 C CA . GLN B 1 83 ? 8.109 -26.453 -21.781 1 94.38 83 GLN B CA 1
ATOM 3211 C C . GLN B 1 83 ? 7.836 -25.891 -20.391 1 94.38 83 GLN B C 1
ATOM 3213 O O . GLN B 1 83 ? 7.059 -24.938 -20.234 1 94.38 83 GLN B O 1
ATOM 3218 N N . TYR B 1 84 ? 8.477 -26.359 -19.406 1 95.12 84 TYR B N 1
ATOM 3219 C CA . TYR B 1 84 ? 8.242 -25.906 -18.047 1 95.12 84 TYR B CA 1
ATOM 3220 C C . TYR B 1 84 ? 9.438 -25.125 -17.516 1 95.12 84 TYR B C 1
ATOM 3222 O O . TYR B 1 84 ? 9.633 -25.031 -16.297 1 95.12 84 TYR B O 1
ATOM 3230 N N . SER B 1 85 ? 10.234 -24.594 -18.453 1 92.44 85 SER B N 1
ATOM 3231 C CA . SER B 1 85 ? 11.289 -23.641 -18.156 1 92.44 85 SER B CA 1
ATOM 3232 C C . SER B 1 85 ? 10.977 -22.266 -18.75 1 92.44 85 SER B C 1
ATOM 3234 O O . SER B 1 85 ? 11.484 -21.922 -19.828 1 92.44 85 SER B O 1
ATOM 3236 N N . PRO B 1 86 ? 10.227 -21.484 -18.109 1 92.69 86 PRO B N 1
ATOM 3237 C CA . PRO B 1 86 ? 9.727 -20.219 -18.641 1 92.69 86 PRO B CA 1
ATOM 3238 C C . PRO B 1 86 ? 10.852 -19.344 -19.203 1 92.69 86 PRO B C 1
ATOM 3240 O O . PRO B 1 86 ? 10.656 -18.656 -20.203 1 92.69 86 PRO B O 1
ATOM 3243 N N . SER B 1 87 ? 12.008 -19.328 -18.578 1 90.38 87 SER B N 1
ATOM 3244 C CA . SER B 1 87 ? 13.094 -18.453 -19 1 90.38 87 SER B CA 1
ATOM 3245 C C . SER B 1 87 ? 13.531 -18.75 -20.438 1 90.38 87 SER B C 1
ATOM 3247 O O . SER B 1 87 ? 14.109 -17.891 -21.094 1 90.38 87 SER B O 1
ATOM 3249 N N . ARG B 1 88 ? 13.281 -19.953 -20.953 1 93.69 88 ARG B N 1
ATOM 3250 C CA . ARG B 1 88 ? 13.711 -20.359 -22.281 1 93.69 88 ARG B CA 1
ATOM 3251 C C . ARG B 1 88 ? 12.773 -19.812 -23.344 1 93.69 88 ARG B C 1
ATOM 3253 O O . ARG B 1 88 ? 13.023 -19.969 -24.547 1 93.69 88 ARG B O 1
ATOM 3260 N N . TRP B 1 89 ? 11.727 -19.156 -22.969 1 92.94 89 TRP B N 1
ATOM 3261 C CA . TRP B 1 89 ? 10.711 -18.75 -23.938 1 92.94 89 TRP B CA 1
ATOM 3262 C C . TRP B 1 89 ? 10.602 -17.219 -23.984 1 92.94 89 TRP B C 1
ATOM 3264 O O . TRP B 1 89 ? 9.719 -16.688 -24.656 1 92.94 89 TRP B O 1
ATOM 3274 N N . SER B 1 90 ? 11.453 -16.5 -23.203 1 91.69 90 SER B N 1
ATOM 3275 C CA . SER B 1 90 ? 11.453 -15.039 -23.266 1 91.69 90 SER B CA 1
ATOM 3276 C C . SER B 1 90 ? 11.898 -14.547 -24.641 1 91.69 90 SER B C 1
ATOM 3278 O O . SER B 1 90 ? 12.883 -15.039 -25.188 1 91.69 90 SER B O 1
ATOM 3280 N N . HIS B 1 91 ? 11.172 -13.648 -25.234 1 91.94 91 HIS B N 1
ATOM 3281 C CA . HIS B 1 91 ? 11.523 -13.07 -26.531 1 91.94 91 HIS B CA 1
ATOM 3282 C C . HIS B 1 91 ? 12.391 -11.82 -26.359 1 91.94 91 HIS B C 1
ATOM 3284 O O . HIS B 1 91 ? 12.93 -11.297 -27.344 1 91.94 91 HIS B O 1
ATOM 3290 N N . ARG B 1 92 ? 12.547 -11.328 -25.188 1 90.81 92 ARG B N 1
ATOM 3291 C CA . ARG B 1 92 ? 13.211 -10.055 -24.922 1 90.81 92 ARG B CA 1
ATOM 3292 C C . ARG B 1 92 ? 14.719 -10.25 -24.75 1 90.81 92 ARG B C 1
ATOM 3294 O O . ARG B 1 92 ? 15.508 -9.398 -25.156 1 90.81 92 ARG B O 1
ATOM 3301 N N . MET B 1 93 ? 15.125 -11.352 -24.109 1 90.5 93 MET B N 1
ATOM 3302 C CA . MET B 1 93 ? 16.531 -11.562 -23.781 1 90.5 93 MET B CA 1
ATOM 3303 C C . MET B 1 93 ? 16.812 -13.031 -23.516 1 90.5 93 MET B C 1
ATOM 3305 O O . MET B 1 93 ? 15.898 -13.859 -23.516 1 90.5 93 MET B O 1
ATOM 3309 N N . ASP B 1 94 ? 18.094 -13.344 -23.328 1 90.56 94 ASP B N 1
ATOM 3310 C CA . ASP B 1 94 ? 18.5 -14.727 -23.094 1 90.56 94 ASP B CA 1
ATOM 3311 C C . ASP B 1 94 ? 17.984 -15.234 -21.75 1 90.56 94 ASP B C 1
ATOM 3313 O O . ASP B 1 94 ? 17.609 -14.438 -20.891 1 90.56 94 ASP B O 1
ATOM 3317 N N . LYS B 1 95 ? 17.969 -16.547 -21.703 1 88.81 95 LYS B N 1
ATOM 3318 C CA . LYS B 1 95 ? 17.328 -17.234 -20.578 1 88.81 95 LYS B CA 1
ATOM 3319 C C . LYS B 1 95 ? 17.906 -16.766 -19.25 1 88.81 95 LYS B C 1
ATOM 3321 O O . LYS B 1 95 ? 17.172 -16.516 -18.297 1 88.81 95 LYS B O 1
ATOM 3326 N N . ASP B 1 96 ? 19.172 -16.578 -19.094 1 86.62 96 ASP B N 1
ATOM 3327 C CA . ASP B 1 96 ? 19.781 -16.156 -17.828 1 86.6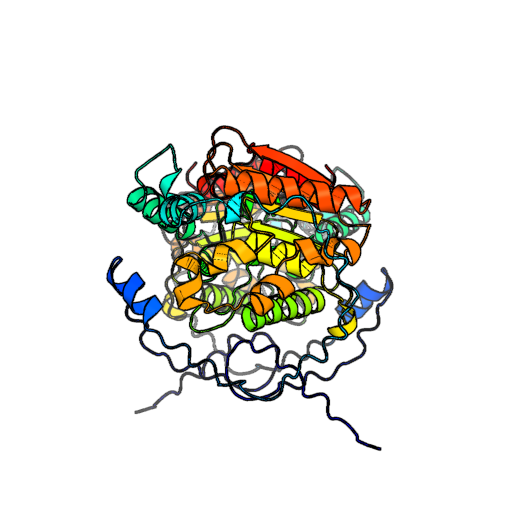2 96 ASP B CA 1
ATOM 3328 C C . ASP B 1 96 ? 19.594 -14.664 -17.594 1 86.62 96 ASP B C 1
ATOM 3330 O O . ASP B 1 96 ? 19.328 -14.242 -16.469 1 86.62 96 ASP B O 1
ATOM 3334 N N . ALA B 1 97 ? 19.656 -13.953 -18.609 1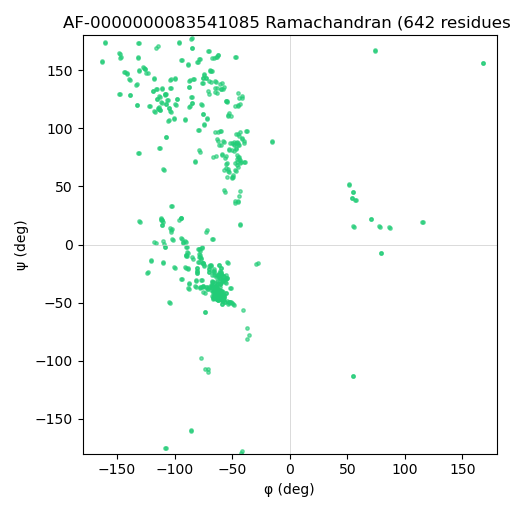 90 97 ALA B N 1
ATOM 3335 C CA . ALA B 1 97 ? 19.531 -12.5 -18.516 1 90 97 ALA B CA 1
ATOM 3336 C C . ALA B 1 97 ? 18.125 -12.094 -18.094 1 90 97 ALA B C 1
ATOM 3338 O O . ALA B 1 97 ? 17.938 -11.133 -17.344 1 90 97 ALA B O 1
ATOM 3339 N N . VAL B 1 98 ? 17.156 -12.82 -18.516 1 90.31 98 VAL B N 1
ATOM 3340 C CA . VAL B 1 98 ? 15.781 -12.469 -18.219 1 90.31 98 VAL B CA 1
ATOM 3341 C C . VAL B 1 98 ? 15.492 -12.719 -16.734 1 90.31 98 VAL B C 1
ATOM 3343 O O . VAL B 1 98 ? 14.742 -11.969 -16.109 1 90.31 98 VAL B O 1
ATOM 3346 N N . ILE B 1 99 ? 16.047 -13.805 -16.203 1 87.38 99 ILE B N 1
ATOM 3347 C CA . ILE B 1 99 ? 15.875 -14.102 -14.781 1 87.38 99 ILE B CA 1
ATOM 3348 C C . ILE B 1 99 ? 16.516 -12.992 -13.945 1 87.38 99 ILE B C 1
ATOM 3350 O O . ILE B 1 99 ? 15.898 -12.477 -13.008 1 87.38 99 ILE B O 1
ATOM 3354 N N . GLU B 1 100 ? 17.766 -12.586 -14.32 1 83.31 100 GLU B N 1
ATOM 3355 C CA . GLU B 1 100 ? 18.453 -11.516 -13.609 1 83.31 100 GLU B CA 1
ATOM 3356 C C . GLU B 1 100 ? 17.688 -10.195 -13.703 1 83.31 100 GLU B C 1
ATOM 3358 O O . GLU B 1 100 ? 17.562 -9.477 -12.711 1 83.31 100 GLU B O 1
ATOM 3363 N N . ALA B 1 101 ? 17.219 -9.938 -14.883 1 83.31 101 ALA B N 1
ATOM 3364 C CA . ALA B 1 101 ? 16.453 -8.719 -15.094 1 83.31 101 ALA B CA 1
ATOM 3365 C C . ALA B 1 101 ? 15.172 -8.727 -14.266 1 83.31 101 ALA B C 1
ATOM 3367 O O . ALA B 1 101 ? 14.766 -7.699 -13.711 1 83.31 101 ALA B O 1
ATOM 3368 N N . HIS B 1 102 ? 14.562 -9.875 -14.156 1 83.69 102 HIS B N 1
ATOM 3369 C CA . HIS B 1 102 ? 13.344 -10.016 -13.375 1 83.69 102 HIS B CA 1
ATOM 3370 C C . HIS B 1 102 ? 13.609 -9.781 -11.891 1 83.69 102 HIS B C 1
ATOM 3372 O O . HIS B 1 102 ? 12.859 -9.062 -11.227 1 83.69 102 HIS B O 1
ATOM 3378 N N . ILE B 1 103 ? 14.633 -10.359 -11.383 1 76.88 103 ILE B N 1
ATOM 3379 C CA . ILE B 1 103 ? 15.008 -10.203 -9.984 1 76.88 103 ILE B CA 1
ATOM 3380 C C . ILE B 1 103 ? 15.328 -8.734 -9.695 1 76.88 103 ILE B C 1
ATOM 3382 O O . ILE B 1 103 ? 14.898 -8.188 -8.68 1 76.88 103 ILE B O 1
ATOM 3386 N N . ARG B 1 104 ? 16.047 -8.086 -10.664 1 75.5 104 ARG B N 1
ATOM 3387 C CA . ARG B 1 104 ? 16.375 -6.668 -10.516 1 75.5 104 ARG B CA 1
ATOM 3388 C C . ARG B 1 104 ? 15.109 -5.812 -10.469 1 75.5 104 ARG B C 1
ATOM 3390 O O . ARG B 1 104 ? 15.023 -4.879 -9.664 1 75.5 104 ARG B O 1
ATOM 3397 N N . GLU B 1 105 ? 14.227 -6.18 -11.336 1 73.69 105 GLU B N 1
ATOM 3398 C CA . GLU B 1 105 ? 12.977 -5.426 -11.375 1 73.69 105 GLU B CA 1
ATOM 3399 C C . GLU B 1 105 ? 12.188 -5.59 -10.078 1 73.69 105 GLU B C 1
ATOM 3401 O O . GLU B 1 105 ? 11.586 -4.633 -9.586 1 73.69 105 GLU B O 1
ATOM 3406 N N . LEU B 1 106 ? 12.258 -6.785 -9.5 1 68.88 106 LEU B N 1
ATOM 3407 C CA . LEU B 1 106 ? 11.477 -7.082 -8.305 1 68.88 106 LEU B CA 1
ATOM 3408 C C . LEU B 1 106 ? 12.156 -6.527 -7.055 1 68.88 106 LEU B C 1
ATOM 3410 O O . LEU B 1 106 ? 11.531 -6.395 -6.004 1 68.88 106 LEU B O 1
ATOM 3414 N N . THR B 1 107 ? 13.477 -6.254 -7.141 1 64.69 107 THR B N 1
ATOM 3415 C CA . THR B 1 107 ? 14.227 -5.855 -5.961 1 64.69 107 THR B CA 1
ATOM 3416 C C . THR B 1 107 ? 14.461 -4.348 -5.949 1 64.69 107 THR B C 1
ATOM 3418 O O . THR B 1 107 ? 15.234 -3.836 -5.137 1 64.69 107 THR B O 1
ATOM 3421 N N . LYS B 1 108 ? 13.922 -3.594 -6.887 1 68.06 108 LYS B N 1
ATOM 3422 C CA . LYS B 1 108 ? 14.07 -2.143 -6.832 1 68.06 108 LYS B CA 1
ATOM 3423 C C . LYS B 1 108 ? 13.594 -1.589 -5.492 1 68.06 108 LYS B C 1
ATOM 3425 O O . LYS B 1 108 ? 12.547 -1.995 -4.988 1 68.06 108 LYS B O 1
ATOM 3430 N N . ALA B 1 109 ? 14.523 -0.86 -4.785 1 66.56 109 ALA B N 1
ATOM 3431 C CA . ALA B 1 109 ? 14.211 -0.292 -3.475 1 66.56 109 ALA B CA 1
ATOM 3432 C C . ALA B 1 109 ? 12.969 0.594 -3.539 1 66.56 109 ALA B C 1
ATOM 3434 O O . ALA B 1 109 ? 12.883 1.484 -4.391 1 66.56 109 ALA B O 1
ATOM 3435 N N . PRO B 1 110 ? 12.047 0.242 -2.738 1 71.25 110 PRO B N 1
ATOM 3436 C CA . PRO B 1 110 ? 10.828 1.053 -2.768 1 71.25 110 PRO B CA 1
ATOM 3437 C C . PRO B 1 110 ? 11.008 2.414 -2.1 1 71.25 110 PRO B C 1
ATOM 3439 O O . PRO B 1 110 ? 11.891 2.58 -1.254 1 71.25 110 PRO B O 1
ATOM 3442 N N . ALA B 1 111 ? 10.32 3.379 -2.641 1 79.12 111 ALA B N 1
ATOM 3443 C CA . ALA B 1 111 ? 10.156 4.629 -1.905 1 79.12 111 ALA B CA 1
ATOM 3444 C C . ALA B 1 111 ? 9.195 4.453 -0.735 1 79.12 111 ALA B C 1
ATOM 3446 O O . ALA B 1 111 ? 8.266 3.645 -0.802 1 79.12 111 ALA B O 1
ATOM 3447 N N . LEU B 1 112 ? 9.453 5.102 0.347 1 81.19 112 LEU B N 1
ATOM 3448 C CA . LEU B 1 112 ? 8.586 5.07 1.521 1 81.19 112 LEU B CA 1
ATOM 3449 C C . LEU B 1 112 ? 7.852 6.398 1.689 1 81.19 112 LEU B C 1
ATOM 3451 O O . LEU B 1 112 ? 8.477 7.457 1.732 1 81.19 112 LEU B O 1
ATOM 3455 N N . LEU B 1 113 ? 6.543 6.332 1.675 1 84.31 113 LEU B N 1
ATOM 3456 C CA . LEU B 1 113 ? 5.73 7.504 1.976 1 84.31 113 LEU B CA 1
ATOM 3457 C C . LEU B 1 113 ? 5.121 7.402 3.369 1 84.31 113 LEU B C 1
ATOM 3459 O O . LEU B 1 113 ? 4.391 6.453 3.664 1 84.31 113 LEU B O 1
ATOM 3463 N N . ILE B 1 114 ? 5.477 8.32 4.238 1 85.5 114 ILE B N 1
ATOM 3464 C CA . ILE B 1 114 ? 4.879 8.414 5.566 1 85.5 114 ILE B CA 1
ATOM 3465 C C . ILE B 1 114 ? 3.775 9.469 5.562 1 85.5 114 ILE B C 1
ATOM 3467 O O . ILE B 1 114 ? 4.012 10.617 5.18 1 85.5 114 ILE B O 1
ATOM 3471 N N . TYR B 1 115 ? 2.566 9.039 5.996 1 86.69 115 TYR B N 1
ATOM 3472 C CA . TYR B 1 115 ? 1.413 9.938 5.969 1 86.69 115 TYR B CA 1
ATOM 3473 C C . TYR B 1 115 ? 0.99 10.32 7.379 1 86.69 115 TYR B C 1
ATOM 3475 O O . TYR B 1 115 ? 0.883 9.469 8.258 1 86.69 115 TYR B O 1
ATOM 3483 N N . PHE B 1 116 ? 0.738 11.641 7.57 1 89.81 116 PHE B N 1
ATOM 3484 C CA . PHE B 1 116 ? 0.216 12.188 8.82 1 89.81 116 PHE B CA 1
ATOM 3485 C C . PHE B 1 116 ? -1.185 12.75 8.617 1 89.81 116 PHE B C 1
ATOM 3487 O O . PHE B 1 116 ? -1.366 13.734 7.895 1 89.81 116 PHE B O 1
ATOM 3494 N N . HIS B 1 117 ? -2.123 12.195 9.297 1 86.25 117 HIS B N 1
ATOM 3495 C CA . HIS B 1 117 ? -3.514 12.578 9.094 1 86.25 117 HIS B CA 1
ATOM 3496 C C . HIS B 1 117 ? -3.83 13.891 9.805 1 86.25 117 HIS B C 1
ATOM 3498 O O . HIS B 1 117 ? -3.143 14.273 10.75 1 86.25 117 HIS B O 1
ATOM 3504 N N . GLY B 1 118 ? -4.867 14.469 9.328 1 90.81 118 GLY B N 1
ATOM 3505 C CA . GLY B 1 118 ? -5.344 15.703 9.93 1 90.81 118 GLY B CA 1
ATOM 3506 C C . GLY B 1 118 ? -6.273 15.469 11.102 1 90.81 118 GLY B C 1
ATOM 3507 O O . GLY B 1 118 ? -6.125 14.492 11.836 1 90.81 118 GLY B O 1
ATOM 3508 N N . GLY B 1 119 ? -7.07 16.547 11.414 1 88.81 119 GLY B N 1
ATOM 3509 C CA . GLY B 1 119 ? -8.055 16.391 12.477 1 88.81 119 GLY B CA 1
ATOM 3510 C C . GLY B 1 119 ? -7.77 17.266 13.68 1 88.81 119 GLY B C 1
ATOM 3511 O O . GLY B 1 119 ? -8.195 16.953 14.797 1 88.81 119 GLY B O 1
ATOM 3512 N N . TYR B 1 120 ? -6.965 18.312 13.516 1 90.44 120 TYR B N 1
ATOM 3513 C CA . TYR B 1 120 ? -6.645 19.25 14.586 1 90.44 120 TYR B CA 1
ATOM 3514 C C . TYR B 1 120 ? -6.109 18.516 15.805 1 90.44 120 TYR B C 1
ATOM 3516 O O . TYR B 1 120 ? -6.488 18.828 16.938 1 90.44 120 TYR B O 1
ATOM 3524 N N . TRP B 1 121 ? -5.297 17.531 15.602 1 92.25 121 TRP B N 1
ATOM 3525 C CA . TRP B 1 121 ? -4.633 16.734 16.625 1 92.25 121 TRP B CA 1
ATOM 3526 C C . TRP B 1 121 ? -5.648 16.125 17.594 1 92.25 121 TRP B C 1
ATOM 3528 O O . TRP B 1 121 ? -5.309 15.781 18.719 1 92.25 121 TRP B O 1
ATOM 3538 N N . GLN B 1 122 ? -6.902 16.141 17.219 1 82.25 122 GLN B N 1
ATOM 3539 C CA . GLN B 1 122 ? -7.941 15.734 18.156 1 82.25 122 GLN B CA 1
ATOM 3540 C C . GLN B 1 122 ? -8.773 14.594 17.594 1 82.25 122 GLN B C 1
ATOM 3542 O O . GLN B 1 122 ? -9.453 13.883 18.328 1 82.25 122 GLN B O 1
ATOM 3547 N N . LEU B 1 123 ? -8.734 14.555 16.188 1 76.06 123 LEU B N 1
ATOM 3548 C CA . LEU B 1 123 ? -9.609 13.555 15.578 1 76.06 123 LEU B CA 1
ATOM 3549 C C . LEU B 1 123 ? -8.852 12.75 14.531 1 76.06 123 LEU B C 1
ATOM 3551 O O . LEU B 1 123 ? -7.66 12.992 14.297 1 76.06 123 LEU B O 1
ATOM 3555 N N . LEU B 1 124 ? -9.523 11.719 14 1 71.25 124 LEU B N 1
ATOM 3556 C CA . LEU B 1 124 ? -9.055 10.844 12.93 1 71.25 124 LEU B CA 1
ATOM 3557 C C . LEU B 1 124 ? -7.996 9.875 13.445 1 71.25 124 LEU B C 1
ATOM 3559 O O . LEU B 1 124 ? -7.68 9.867 14.633 1 71.25 124 LEU B O 1
ATOM 3563 N N . SER B 1 125 ? -7.707 8.906 12.703 1 61.94 125 SER B N 1
ATOM 3564 C CA . SER B 1 125 ? -6.734 7.859 12.984 1 61.94 125 SER B CA 1
ATOM 3565 C C . SER B 1 125 ? -6.07 7.359 11.711 1 61.94 125 SER B C 1
ATOM 3567 O O . SER B 1 125 ? -6.531 7.664 10.602 1 61.94 125 SER B O 1
ATOM 3569 N N . LYS B 1 126 ? -5.023 6.699 11.961 1 55.56 126 LYS B N 1
ATOM 3570 C CA . LYS B 1 126 ? -4.312 6.094 10.836 1 55.56 126 LYS B CA 1
ATOM 3571 C C . LYS B 1 126 ? -5.238 5.188 10.031 1 55.56 126 LYS B C 1
ATOM 3573 O O . LYS B 1 126 ? -5.035 5 8.828 1 55.56 126 LYS B O 1
ATOM 3578 N N . ASP B 1 127 ? -6.164 4.664 10.727 1 51.97 127 ASP B N 1
ATOM 3579 C CA . ASP B 1 127 ? -7.059 3.715 10.07 1 51.97 127 ASP B CA 1
ATOM 3580 C C . ASP B 1 127 ? -7.977 4.422 9.07 1 51.97 127 ASP B C 1
ATOM 3582 O O . ASP B 1 127 ? -8.516 3.789 8.156 1 51.97 127 ASP B O 1
ATOM 3586 N N . LEU B 1 128 ? -8.102 5.773 9.32 1 46.97 128 LEU B N 1
ATOM 3587 C CA . LEU B 1 128 ? -8.969 6.559 8.453 1 46.97 128 LEU B CA 1
ATOM 3588 C C . LEU B 1 128 ? -8.172 7.203 7.324 1 46.97 128 LEU B C 1
ATOM 3590 O O . LEU B 1 128 ? -8.727 7.938 6.504 1 46.97 128 LEU B O 1
ATOM 3594 N N . SER B 1 129 ? -6.906 6.898 7.195 1 50.44 129 SER B N 1
ATOM 3595 C CA . SER B 1 129 ? -6.062 7.539 6.191 1 50.44 129 SER B CA 1
ATOM 3596 C C . SER B 1 129 ? -5.668 6.555 5.094 1 50.44 129 SER B C 1
ATOM 3598 O O . SER B 1 129 ? -4.738 6.812 4.328 1 50.44 129 SER B O 1
ATOM 3600 N N . GLY B 1 130 ? -6.273 5.492 4.934 1 49.06 130 GLY B N 1
ATOM 3601 C CA . GLY B 1 130 ? -5.918 4.457 3.979 1 49.06 130 GLY B CA 1
ATOM 3602 C C . GLY B 1 130 ? -6.086 4.895 2.535 1 49.06 130 GLY B C 1
ATOM 3603 O O . GLY B 1 130 ? -5.828 4.117 1.612 1 49.06 130 GLY B O 1
ATOM 3604 N N . PHE B 1 131 ? -6.457 6.23 2.283 1 45.88 131 PHE B N 1
ATOM 3605 C CA . PHE B 1 131 ? -6.883 6.617 0.943 1 45.88 131 PHE B CA 1
ATOM 3606 C C . PHE B 1 131 ? -5.68 6.859 0.04 1 45.88 131 PHE B C 1
ATOM 3608 O O . PHE B 1 131 ? -5.781 6.746 -1.183 1 45.88 131 PHE B O 1
ATOM 3615 N N . MET B 1 132 ? -4.594 7.316 0.613 1 47.41 132 MET B N 1
ATOM 3616 C CA . MET B 1 132 ? -3.641 8.078 -0.191 1 47.41 132 MET B CA 1
ATOM 3617 C C . MET B 1 132 ? -2.887 7.16 -1.149 1 47.41 132 MET B C 1
ATOM 3619 O O . MET B 1 132 ? -2.188 7.633 -2.047 1 47.41 132 MET B O 1
ATOM 3623 N N . VAL B 1 133 ? -3.258 6.039 -1.293 1 49.12 133 VAL B N 1
ATOM 3624 C CA . VAL B 1 133 ? -2.094 5.238 -1.664 1 49.12 133 VAL B CA 1
ATOM 3625 C C . VAL B 1 133 ? -2.207 4.809 -3.125 1 49.12 133 VAL B C 1
ATOM 3627 O O . VAL B 1 133 ? -1.232 4.34 -3.717 1 49.12 133 VAL B O 1
ATOM 3630 N N . PRO B 1 134 ? -3.299 5.258 -3.902 1 46.72 134 PRO B N 1
ATOM 3631 C CA . PRO B 1 134 ? -3.336 4.391 -5.082 1 46.72 134 PRO B CA 1
ATOM 3632 C C . PRO B 1 134 ? -2.215 4.695 -6.074 1 46.72 134 PRO B C 1
ATOM 3634 O O . PRO B 1 134 ? -1.496 3.785 -6.496 1 46.72 134 PRO B O 1
ATOM 3637 N N . PRO B 1 135 ? -2.16 5.945 -6.547 1 46.47 135 PRO B N 1
ATOM 3638 C CA . PRO B 1 135 ? -1.146 6.23 -7.566 1 46.47 135 PRO B CA 1
ATOM 3639 C C . PRO B 1 135 ? 0.279 6.117 -7.027 1 46.47 135 PRO B C 1
ATOM 3641 O O . PRO B 1 135 ? 1.208 5.828 -7.789 1 46.47 135 PRO B O 1
ATOM 3644 N N . LEU B 1 136 ? 0.424 6.27 -5.746 1 51.41 136 LEU B N 1
ATOM 3645 C CA . LEU B 1 136 ? 1.762 6.277 -5.168 1 51.41 136 LEU B CA 1
ATOM 3646 C C . LEU B 1 136 ? 2.334 4.867 -5.102 1 51.41 136 LEU 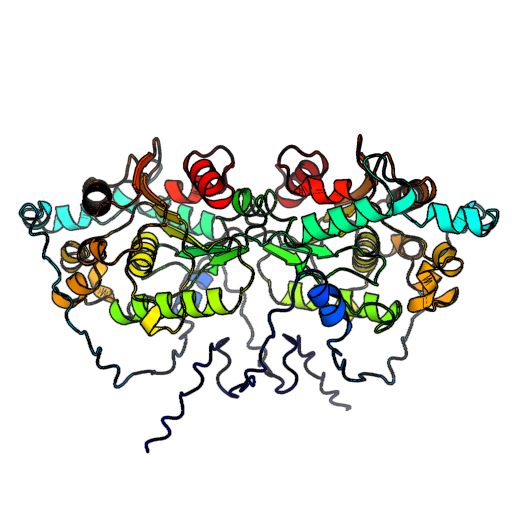B C 1
ATOM 3648 O O . LEU B 1 136 ? 3.539 4.672 -5.273 1 51.41 136 LEU B O 1
ATOM 3652 N N . VAL B 1 137 ? 1.476 4.035 -4.855 1 48.91 137 VAL B N 1
ATOM 3653 C CA . VAL B 1 137 ? 1.918 2.652 -4.727 1 48.91 137 VAL B CA 1
ATOM 3654 C C . VAL B 1 137 ? 2.34 2.113 -6.094 1 48.91 137 VAL B C 1
ATOM 3656 O O . VAL B 1 137 ? 3.271 1.312 -6.191 1 48.91 137 VAL B O 1
ATOM 3659 N N . ASN B 1 138 ? 1.754 2.799 -7.16 1 46.69 138 ASN B N 1
ATOM 3660 C CA . ASN B 1 138 ? 2.146 2.471 -8.531 1 46.69 138 ASN B CA 1
ATOM 3661 C C . ASN B 1 138 ? 3.656 2.566 -8.719 1 46.69 138 ASN B C 1
ATOM 3663 O O . ASN B 1 138 ? 4.227 1.87 -9.555 1 46.69 138 ASN B O 1
ATOM 3667 N N . SER B 1 139 ? 4.207 3.168 -7.793 1 49.69 139 SER B N 1
ATOM 3668 C CA . SER B 1 139 ? 5.629 3.449 -7.953 1 49.69 139 SER B CA 1
ATOM 3669 C C . SER B 1 139 ? 6.477 2.512 -7.098 1 49.69 139 SER B C 1
ATOM 3671 O O . SER B 1 139 ? 7.703 2.615 -7.082 1 49.69 139 SER B O 1
ATOM 3673 N N . GLY B 1 140 ? 5.75 1.348 -6.562 1 57.94 140 GLY B N 1
ATOM 3674 C CA . GLY B 1 140 ? 6.492 0.479 -5.664 1 57.94 140 GLY B CA 1
ATOM 3675 C C . GLY B 1 140 ? 6.77 1.114 -4.316 1 57.94 140 GLY B C 1
ATOM 3676 O O . GLY B 1 140 ? 7.645 0.66 -3.576 1 57.94 140 GLY B O 1
ATOM 3677 N N . ALA B 1 141 ? 5.938 2.076 -4.07 1 65.69 141 ALA B N 1
ATOM 3678 C CA . ALA B 1 141 ? 6.199 2.797 -2.826 1 65.69 141 ALA B CA 1
ATOM 3679 C C . ALA B 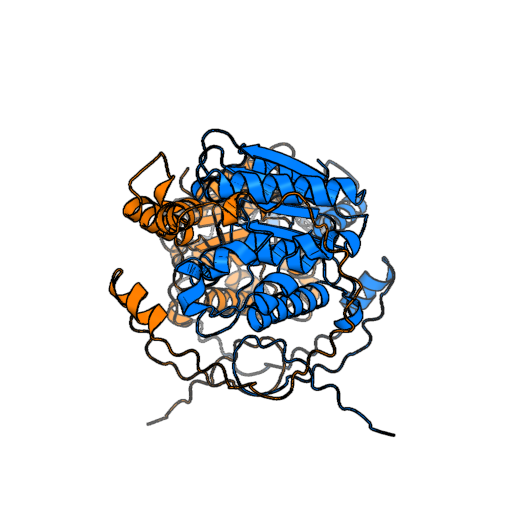1 141 ? 5.5 2.123 -1.647 1 65.69 141 ALA B C 1
ATOM 3681 O O . ALA B 1 141 ? 4.434 1.524 -1.809 1 65.69 141 ALA B O 1
ATOM 3682 N N . ILE B 1 142 ? 6.117 2.066 -0.524 1 70.44 142 ILE B N 1
ATOM 3683 C CA . ILE B 1 142 ? 5.52 1.692 0.754 1 70.44 142 ILE B CA 1
ATOM 3684 C C . ILE B 1 142 ? 4.867 2.914 1.396 1 70.44 142 ILE B C 1
ATOM 3686 O O . ILE B 1 142 ? 5.469 3.988 1.458 1 70.44 142 ILE B O 1
ATOM 3690 N N . VAL B 1 143 ? 3.525 2.768 1.655 1 76.25 143 VAL B N 1
ATOM 3691 C CA . VAL B 1 143 ? 2.836 3.857 2.338 1 76.25 143 VAL B CA 1
ATOM 3692 C C . VAL B 1 143 ? 2.545 3.459 3.783 1 76.25 143 VAL B C 1
ATOM 3694 O O . VAL B 1 143 ? 1.959 2.404 4.039 1 76.25 143 VAL B O 1
ATOM 3697 N N . VAL B 1 144 ? 2.998 4.262 4.73 1 75.06 144 VAL B N 1
ATOM 3698 C CA . VAL B 1 144 ? 2.756 4.027 6.152 1 75.06 144 VAL B CA 1
ATOM 3699 C C . VAL B 1 144 ? 2.035 5.23 6.758 1 75.06 144 VAL B C 1
ATOM 3701 O O . VAL B 1 144 ? 2.52 6.363 6.672 1 75.06 144 VAL B O 1
ATOM 3704 N N . ALA B 1 145 ? 0.854 5.043 7.277 1 79.12 145 ALA B N 1
ATOM 3705 C CA . ALA B 1 145 ? 0.15 6.082 8.023 1 79.12 145 ALA B CA 1
ATOM 3706 C C . ALA B 1 145 ? 0.531 6.047 9.5 1 79.12 145 ALA B C 1
ATOM 3708 O O . ALA B 1 145 ? 0.606 4.973 10.109 1 79.12 145 ALA B O 1
ATOM 3709 N N . VAL B 1 146 ? 0.791 7.164 10.117 1 80.88 146 VAL B N 1
ATOM 3710 C CA . VAL B 1 146 ? 1.256 7.254 11.492 1 80.88 146 VAL B CA 1
ATOM 3711 C C . VAL B 1 146 ? 0.143 7.809 12.383 1 80.88 146 VAL B C 1
ATOM 3713 O O . VAL B 1 146 ? -0.496 8.805 12.039 1 80.88 146 VAL B O 1
ATOM 3716 N N . ASP B 1 147 ? -0.089 7.094 13.445 1 81.25 147 ASP B N 1
ATOM 3717 C CA . ASP B 1 147 ? -0.982 7.613 14.477 1 81.25 147 ASP B CA 1
ATOM 3718 C C . ASP B 1 147 ? -0.199 8.328 15.57 1 81.25 147 ASP B C 1
ATOM 3720 O O . ASP B 1 147 ? 1.014 8.148 15.703 1 81.25 147 ASP B O 1
ATOM 3724 N N . TYR B 1 148 ? -0.922 9.148 16.234 1 85.81 148 TYR B N 1
ATOM 3725 C CA . TYR B 1 148 ? -0.394 9.859 17.391 1 85.81 148 TYR B CA 1
ATOM 3726 C C . TYR B 1 148 ? -1.482 10.086 18.438 1 85.81 148 TYR B C 1
ATOM 3728 O O . TYR B 1 148 ? -2.672 9.945 18.141 1 85.81 148 TYR B O 1
ATOM 3736 N N . ALA B 1 149 ? -1.027 10.375 19.672 1 85.06 149 ALA B N 1
ATOM 3737 C CA . ALA B 1 149 ? -1.996 10.672 20.719 1 85.06 149 ALA B CA 1
ATOM 3738 C C . ALA B 1 149 ? -2.842 11.883 20.359 1 85.06 149 ALA B C 1
ATOM 3740 O O . ALA B 1 149 ? -2.324 12.875 19.844 1 85.06 149 ALA B O 1
ATOM 3741 N N . LEU B 1 150 ? -4.098 11.766 20.641 1 84.94 150 LEU B N 1
ATOM 3742 C CA . LEU B 1 150 ? -5.012 12.867 20.359 1 84.94 150 LEU B CA 1
ATOM 3743 C C . LEU B 1 150 ? -5.285 13.672 21.625 1 84.94 150 LEU B C 1
ATOM 3745 O O . LEU B 1 150 ? -5.371 13.109 22.719 1 84.94 150 LEU B O 1
ATOM 3749 N N . ALA B 1 151 ? -5.395 14.898 21.453 1 89.31 151 ALA B N 1
ATOM 3750 C CA . ALA B 1 151 ? -5.816 15.742 22.562 1 89.31 151 ALA B CA 1
ATOM 3751 C C . ALA B 1 151 ? -7.238 15.398 23 1 89.31 151 ALA B C 1
ATOM 3753 O O . ALA B 1 151 ? -8.094 15.094 22.156 1 89.31 151 ALA B O 1
ATOM 3754 N N . PRO B 1 152 ? -7.418 15.406 24.312 1 90.81 152 PRO B N 1
ATOM 3755 C CA . PRO B 1 152 ? -6.547 15.867 25.406 1 90.81 152 PRO B CA 1
ATOM 3756 C C . PRO B 1 152 ? -5.672 14.758 25.969 1 90.81 152 PRO B C 1
ATOM 3758 O O . PRO B 1 152 ? -4.926 14.977 26.922 1 90.81 152 PRO B O 1
ATOM 3761 N N . LYS B 1 153 ? -5.754 13.57 25.406 1 87.88 153 LYS B N 1
ATOM 3762 C CA . LYS B 1 153 ? -4.918 12.484 25.922 1 87.88 153 LYS B CA 1
ATOM 3763 C C . LYS B 1 153 ? -3.438 12.812 25.75 1 87.88 153 LYS B C 1
ATOM 3765 O O . LYS B 1 153 ? -2.604 12.359 26.531 1 87.88 153 LYS B O 1
ATOM 3770 N N . GLY B 1 154 ? -3.096 13.586 24.781 1 91.38 154 GLY B N 1
ATOM 3771 C CA . GLY B 1 154 ? -1.743 14.07 24.562 1 91.38 154 GLY B CA 1
ATOM 3772 C C . GLY B 1 154 ? -1.686 15.562 24.297 1 91.38 154 GLY B C 1
ATOM 3773 O O . GLY B 1 154 ? -2.531 16.094 23.562 1 91.38 154 GLY B O 1
ATOM 3774 N N . ASN B 1 155 ? -0.704 16.172 24.906 1 94.19 155 ASN B N 1
ATOM 3775 C CA . ASN B 1 155 ? -0.464 17.562 24.562 1 94.19 155 ASN B CA 1
ATOM 3776 C C . ASN B 1 155 ? 0.437 17.688 23.344 1 94.19 155 ASN B C 1
ATOM 3778 O O . ASN B 1 155 ? 0.92 16.688 22.812 1 94.19 155 ASN B O 1
ATOM 3782 N N . MET B 1 156 ? 0.681 18.844 22.906 1 96.94 156 MET B N 1
ATOM 3783 C CA . MET B 1 156 ? 1.353 19.078 21.641 1 96.94 156 MET B CA 1
ATOM 3784 C C . MET B 1 156 ? 2.787 18.562 21.672 1 96.94 156 MET B C 1
ATOM 3786 O O . MET B 1 156 ? 3.262 17.953 20.719 1 96.94 156 MET B O 1
ATOM 3790 N N . ASP B 1 157 ? 3.504 18.812 22.781 1 95.38 157 ASP B N 1
ATOM 3791 C CA . ASP B 1 157 ? 4.867 18.312 22.922 1 95.38 157 ASP B CA 1
ATOM 3792 C C . ASP B 1 157 ? 4.914 16.797 22.781 1 95.38 157 ASP B C 1
ATOM 3794 O O . ASP B 1 157 ? 5.766 16.25 22.062 1 95.38 157 ASP B O 1
ATOM 3798 N N . LEU B 1 158 ? 4.051 16.141 23.391 1 94.06 158 LEU B N 1
ATOM 3799 C CA . LEU B 1 158 ? 3.99 14.688 23.328 1 94.06 158 LEU B CA 1
ATOM 3800 C C . LEU B 1 158 ? 3.656 14.219 21.922 1 94.06 158 LEU B C 1
ATOM 3802 O O . LEU B 1 158 ? 4.27 13.273 21.406 1 94.06 158 LEU B O 1
ATOM 3806 N N . ILE B 1 159 ? 2.705 14.859 21.328 1 95 159 ILE B N 1
ATOM 3807 C CA . ILE B 1 159 ? 2.266 14.492 19.984 1 95 159 ILE B CA 1
ATOM 3808 C C . ILE B 1 159 ? 3.439 14.586 19.016 1 95 159 ILE B C 1
ATOM 3810 O O . ILE B 1 159 ? 3.727 13.633 18.281 1 95 159 ILE B O 1
ATOM 3814 N N . VAL B 1 160 ? 4.156 15.656 19.031 1 96.38 160 VAL B N 1
ATOM 3815 C CA . VAL B 1 160 ? 5.285 15.875 18.141 1 96.38 160 VAL B CA 1
ATOM 3816 C C . VAL B 1 160 ? 6.379 14.852 18.422 1 96.38 160 VAL B C 1
ATOM 3818 O O . VAL B 1 160 ? 6.945 14.266 17.5 1 96.38 160 VAL B O 1
ATOM 3821 N N . SER B 1 161 ? 6.629 14.586 19.656 1 93.88 161 SER B N 1
ATOM 3822 C CA . SER B 1 161 ? 7.641 13.609 20.031 1 93.88 161 SER B CA 1
ATOM 3823 C C . SER B 1 161 ? 7.277 12.211 19.547 1 93.88 161 SER B C 1
ATOM 3825 O O . SER B 1 161 ? 8.133 11.484 19.047 1 93.88 161 SER B O 1
ATOM 3827 N N . GLN B 1 162 ? 6.066 11.914 19.703 1 92.06 162 GLN B N 1
ATOM 3828 C CA . GLN B 1 162 ? 5.598 10.602 19.281 1 92.06 162 GLN B CA 1
ATOM 3829 C C . GLN B 1 162 ? 5.742 10.438 17.766 1 92.06 162 GLN B C 1
ATOM 3831 O O . GLN B 1 162 ? 6.148 9.375 17.297 1 92.06 162 GLN B O 1
ATOM 3836 N N . VAL B 1 163 ? 5.395 11.406 17.047 1 94.75 163 VAL B N 1
ATOM 3837 C CA . VAL B 1 163 ? 5.496 11.352 15.602 1 94.75 163 VAL B CA 1
ATOM 3838 C C . VAL B 1 163 ? 6.957 11.188 15.188 1 94.75 163 VAL B C 1
ATOM 3840 O O . VAL B 1 163 ? 7.281 10.359 14.328 1 94.75 163 VAL B O 1
ATOM 3843 N N . ARG B 1 164 ? 7.863 11.898 15.844 1 94.62 164 ARG B N 1
ATOM 3844 C CA . ARG B 1 164 ? 9.289 11.781 15.555 1 94.62 164 ARG B CA 1
ATOM 3845 C C . ARG B 1 164 ? 9.789 10.367 15.844 1 94.62 164 ARG B C 1
ATOM 3847 O O . ARG B 1 164 ? 10.516 9.781 15.039 1 94.62 164 ARG B O 1
ATOM 3854 N N . ARG B 1 165 ? 9.398 9.844 16.906 1 92.06 165 ARG B N 1
ATOM 3855 C CA . ARG B 1 165 ? 9.805 8.492 17.281 1 92.06 165 ARG B CA 1
ATOM 3856 C C . ARG B 1 165 ? 9.258 7.465 16.281 1 92.06 165 ARG B C 1
ATOM 3858 O O . ARG B 1 165 ? 9.945 6.5 15.938 1 92.06 165 ARG B O 1
ATOM 3865 N N . SER B 1 166 ? 8.039 7.734 15.914 1 90 166 SER B N 1
ATOM 3866 C CA . SER B 1 166 ? 7.441 6.844 14.93 1 90 166 SER B CA 1
ATOM 3867 C C . SER B 1 166 ? 8.227 6.859 13.617 1 90 166 SER B C 1
ATOM 3869 O O . SER B 1 166 ? 8.508 5.805 13.047 1 90 166 SER B O 1
ATOM 3871 N N . VAL B 1 167 ? 8.57 8 13.148 1 92.31 167 VAL B N 1
ATOM 3872 C CA . VAL B 1 167 ? 9.336 8.133 11.914 1 92.31 167 VAL B CA 1
ATOM 3873 C C . VAL B 1 167 ? 10.68 7.414 12.055 1 92.31 167 VAL B C 1
ATOM 3875 O O . VAL B 1 167 ? 11.086 6.656 11.172 1 92.31 167 VAL B O 1
ATOM 3878 N N . ALA B 1 168 ? 11.375 7.598 13.156 1 91.06 168 ALA B N 1
ATOM 3879 C CA . ALA B 1 168 ? 12.648 6.93 13.406 1 91.06 168 ALA B CA 1
ATOM 3880 C C . ALA B 1 168 ? 12.492 5.414 13.359 1 91.06 168 ALA B C 1
ATOM 3882 O O . ALA B 1 168 ? 13.289 4.723 12.711 1 91.06 168 ALA B O 1
ATOM 3883 N N . SER B 1 169 ? 11.484 4.965 14.016 1 85.38 169 SER B N 1
ATOM 3884 C CA . SER B 1 169 ? 11.227 3.527 14.055 1 85.38 169 SER B CA 1
ATOM 3885 C C . SER B 1 169 ? 10.953 2.977 12.664 1 85.38 169 SER B C 1
ATOM 3887 O O . SER B 1 169 ? 11.453 1.908 12.305 1 85.38 169 SER B O 1
ATOM 3889 N N . ILE B 1 170 ? 10.164 3.686 11.859 1 81.56 170 ILE B N 1
ATOM 3890 C CA . ILE B 1 170 ? 9.781 3.254 10.516 1 81.56 170 ILE B CA 1
ATOM 3891 C C . ILE B 1 170 ? 11.016 3.186 9.617 1 81.56 170 ILE B C 1
ATOM 3893 O O . ILE B 1 170 ? 11.211 2.205 8.898 1 81.56 170 ILE B O 1
ATOM 3897 N N . VAL B 1 171 ? 11.836 4.152 9.68 1 86.31 171 VAL B N 1
ATOM 3898 C CA . VAL B 1 171 ? 13 4.207 8.812 1 86.31 171 VAL B CA 1
ATOM 3899 C C . VAL B 1 171 ? 13.984 3.1 9.188 1 86.31 171 VAL B C 1
ATOM 3901 O O . VAL B 1 171 ? 14.656 2.539 8.328 1 86.31 171 VAL B O 1
ATOM 3904 N N . GLN B 1 172 ? 14.055 2.828 10.438 1 81.69 172 GLN B N 1
ATOM 3905 C CA . GLN B 1 172 ? 14.922 1.742 10.891 1 81.69 172 GLN B CA 1
ATOM 3906 C C . GLN B 1 172 ? 14.391 0.389 10.422 1 81.69 172 GLN B C 1
ATOM 3908 O O . GLN B 1 172 ? 15.172 -0.529 10.156 1 81.69 172 GLN B O 1
ATOM 3913 N N . GLN B 1 173 ? 13.164 0.348 10.328 1 72.69 173 GLN B N 1
ATOM 3914 C CA . GLN B 1 173 ? 12.523 -0.9 9.93 1 72.69 173 GLN B CA 1
ATOM 3915 C C . GLN B 1 173 ? 12.742 -1.184 8.445 1 72.69 173 GLN B C 1
ATOM 3917 O O . GLN B 1 173 ? 12.875 -2.342 8.047 1 72.69 173 GLN B O 1
ATOM 3922 N N . TYR B 1 174 ? 12.742 -0.126 7.652 1 68.19 174 TYR B N 1
ATOM 3923 C CA . TYR B 1 174 ? 12.898 -0.285 6.211 1 68.19 174 TYR B CA 1
ATOM 3924 C C . TYR B 1 174 ? 14.273 0.169 5.754 1 68.19 174 TYR B C 1
ATOM 3926 O O . TYR B 1 174 ? 14.555 1.37 5.691 1 68.19 174 TYR B O 1
ATOM 3934 N N . SER B 1 175 ? 15.242 -0.615 5.66 1 61.59 175 SER B N 1
ATOM 3935 C CA . SER B 1 175 ? 16.625 -0.204 5.457 1 61.59 175 SER B CA 1
ATOM 3936 C C . SER B 1 175 ? 16.953 -0.113 3.971 1 61.59 175 SER B C 1
ATOM 3938 O O . SER B 1 175 ? 17.906 0.57 3.584 1 61.59 175 SER B O 1
ATOM 3940 N N . ALA B 1 176 ? 16.297 -0.686 3.111 1 69 176 ALA B N 1
ATOM 3941 C CA . ALA B 1 176 ? 16.641 -0.604 1.693 1 69 176 ALA B CA 1
ATOM 3942 C C . ALA B 1 176 ? 15.602 0.22 0.929 1 69 176 ALA B C 1
ATOM 3944 O O . ALA B 1 176 ? 14.945 -0.289 0.02 1 69 176 ALA B O 1
ATOM 3945 N N . LEU B 1 177 ? 15.609 1.537 1.356 1 74.75 177 LEU B N 1
ATOM 3946 C CA . LEU B 1 177 ? 14.648 2.451 0.739 1 74.75 177 LEU B CA 1
ATOM 3947 C C . LEU B 1 177 ? 15.344 3.354 -0.277 1 74.75 177 LEU B C 1
ATOM 3949 O O . LEU B 1 177 ? 16.5 3.723 -0.097 1 74.75 177 LEU B O 1
ATOM 3953 N N . SER B 1 178 ? 14.664 3.6 -1.346 1 77.69 178 SER B N 1
ATOM 3954 C CA . SER B 1 178 ? 15.211 4.547 -2.312 1 77.69 178 SER B CA 1
ATOM 3955 C C . SER B 1 178 ? 15.07 5.984 -1.818 1 77.69 178 SER B C 1
ATOM 3957 O O . SER B 1 178 ? 15.727 6.887 -2.336 1 77.69 178 SER B O 1
ATOM 3959 N N . GLY B 1 179 ? 14.219 6.18 -0.823 1 87.5 179 GLY B N 1
ATOM 3960 C CA . GLY B 1 179 ? 13.969 7.492 -0.249 1 87.5 179 GLY B CA 1
ATOM 3961 C C . GLY B 1 179 ? 12.758 7.516 0.667 1 87.5 179 GLY B C 1
ATOM 3962 O O . GLY B 1 179 ? 11.891 6.648 0.579 1 87.5 179 GLY B O 1
ATOM 3963 N N . VAL B 1 180 ? 12.789 8.469 1.535 1 90.25 180 VAL B N 1
ATOM 3964 C CA . VAL B 1 180 ? 11.664 8.703 2.434 1 90.25 180 VAL B CA 1
ATOM 3965 C C . VAL B 1 180 ? 10.922 9.969 2.021 1 90.25 180 VAL B C 1
ATOM 3967 O O . VAL B 1 180 ? 11.547 11 1.742 1 90.25 180 VAL B O 1
ATOM 3970 N N . TYR B 1 181 ? 9.656 9.828 1.907 1 90.25 181 TYR B N 1
ATOM 3971 C CA . TYR B 1 181 ? 8.797 10.953 1.556 1 90.25 181 TYR B CA 1
ATOM 3972 C C . TYR B 1 181 ? 7.699 11.148 2.596 1 90.25 181 TYR B C 1
ATOM 3974 O O . TYR B 1 181 ? 7.25 10.188 3.223 1 90.25 181 TYR B O 1
ATOM 3982 N N . LEU B 1 182 ? 7.297 12.391 2.805 1 92.94 182 LEU B N 1
ATOM 3983 C CA . LEU B 1 182 ? 6.27 12.734 3.779 1 92.94 182 LEU B CA 1
ATOM 3984 C C . LEU B 1 182 ? 5.062 13.367 3.096 1 92.94 182 LEU B C 1
ATOM 3986 O O . LEU B 1 182 ? 5.215 14.117 2.131 1 92.94 182 LEU B O 1
ATOM 3990 N N . CYS B 1 183 ? 3.934 13.047 3.607 1 91.69 183 CYS B N 1
ATOM 3991 C CA . CYS B 1 183 ? 2.699 13.727 3.23 1 91.69 183 CYS B CA 1
ATOM 3992 C C . CYS B 1 183 ? 1.818 13.977 4.449 1 91.69 183 CYS B C 1
ATOM 3994 O O . CYS B 1 183 ? 1.604 13.07 5.262 1 91.69 183 CYS B O 1
ATOM 3996 N N . GLY B 1 184 ? 1.384 15.164 4.625 1 93.25 184 GLY B N 1
ATOM 3997 C CA . GLY B 1 184 ? 0.522 15.5 5.746 1 93.25 184 GLY B CA 1
ATOM 3998 C C . GLY B 1 184 ? -0.579 16.484 5.383 1 93.25 184 GLY B C 1
ATOM 3999 O O . GLY B 1 184 ? -0.376 17.375 4.555 1 93.25 184 GLY B O 1
ATOM 4000 N N . HIS B 1 185 ? -1.705 16.328 6.031 1 92.94 185 HIS B N 1
ATOM 4001 C CA . HIS B 1 185 ? -2.861 17.188 5.812 1 92.94 185 HIS B CA 1
ATOM 4002 C C . HIS B 1 185 ? -3.248 17.922 7.086 1 92.94 185 HIS B C 1
ATOM 4004 O O . HIS B 1 185 ? -3.414 17.312 8.141 1 92.94 185 HIS B O 1
ATOM 4010 N N . SER B 1 186 ? -3.467 19.281 6.941 1 95.94 186 SER B N 1
ATOM 4011 C CA . SER B 1 186 ? -3.93 20.094 8.062 1 95.94 186 SER B CA 1
ATOM 4012 C C . SER B 1 186 ? -3.012 19.953 9.273 1 95.94 186 SER B C 1
ATOM 4014 O O . SER B 1 186 ? -1.819 20.25 9.195 1 95.94 186 SER B O 1
ATOM 4016 N N . ALA B 1 187 ? -3.502 19.328 10.438 1 96.06 187 ALA B N 1
ATOM 4017 C CA . ALA B 1 187 ? -2.66 19.047 11.594 1 96.06 187 ALA B CA 1
ATOM 4018 C C . ALA B 1 187 ? -1.507 18.125 11.219 1 96.06 187 ALA B C 1
ATOM 4020 O O . ALA B 1 187 ? -0.404 18.234 11.766 1 96.06 187 ALA B O 1
ATOM 4021 N N . GLY B 1 188 ? -1.745 17.25 10.297 1 95.38 188 GLY B N 1
ATOM 4022 C CA . GLY B 1 188 ? -0.699 16.375 9.812 1 95.38 188 GLY B CA 1
ATOM 4023 C C . GLY B 1 188 ? 0.387 17.094 9.039 1 95.38 188 GLY B C 1
ATOM 4024 O O . GLY B 1 188 ? 1.557 16.703 9.094 1 95.38 188 GLY B O 1
ATOM 4025 N N . ALA B 1 189 ? -0.031 18.094 8.258 1 97.69 189 ALA B N 1
ATOM 4026 C CA . ALA B 1 189 ? 0.969 18.922 7.578 1 97.69 189 ALA B CA 1
ATOM 4027 C C . ALA B 1 189 ? 1.89 19.594 8.586 1 97.69 189 ALA B C 1
ATOM 4029 O O . ALA B 1 189 ? 3.094 19.719 8.352 1 97.69 189 ALA B O 1
ATOM 4030 N N . HIS B 1 190 ? 1.326 20.062 9.68 1 98.31 190 HIS B N 1
ATOM 4031 C CA . HIS B 1 190 ? 2.117 20.594 10.781 1 98.31 190 HIS B CA 1
ATOM 4032 C C . HIS B 1 190 ? 3.127 19.562 11.281 1 98.31 190 HIS B C 1
ATOM 4034 O O . HIS B 1 190 ? 4.312 19.859 11.422 1 98.31 190 HIS B O 1
ATOM 4040 N N . LEU B 1 191 ? 2.66 18.375 11.523 1 97.69 191 LEU B N 1
ATOM 4041 C CA . LEU B 1 191 ? 3.521 17.312 12.039 1 97.69 191 LEU B CA 1
ATOM 4042 C C . LEU B 1 191 ? 4.617 16.969 11.031 1 97.69 191 LEU B C 1
ATOM 4044 O O . LEU B 1 191 ? 5.77 16.75 11.414 1 97.69 191 LEU B O 1
ATOM 4048 N N . GLY B 1 192 ? 4.258 16.891 9.766 1 97.62 192 GLY B N 1
ATOM 4049 C CA . GLY B 1 192 ? 5.262 16.688 8.742 1 97.62 192 GLY B CA 1
ATOM 4050 C C . GLY B 1 192 ? 6.34 17.75 8.734 1 97.62 192 GLY B C 1
ATOM 4051 O O . GLY B 1 192 ? 7.527 17.453 8.609 1 97.62 192 GLY B O 1
ATOM 4052 N N . ALA B 1 193 ? 5.93 18.984 8.867 1 98.06 193 ALA B N 1
ATOM 4053 C CA . ALA B 1 193 ? 6.879 20.094 8.906 1 98.06 193 ALA B CA 1
ATOM 4054 C C . ALA B 1 193 ? 7.773 20 10.141 1 98.06 193 ALA B C 1
ATOM 4056 O O . ALA B 1 193 ? 8.961 20.312 10.078 1 98.06 193 ALA B O 1
ATOM 4057 N N . MET B 1 194 ? 7.191 19.594 11.266 1 97.69 194 MET B N 1
ATOM 4058 C CA . MET B 1 194 ? 7.992 19.406 12.477 1 97.69 194 MET B CA 1
ATOM 4059 C C . MET B 1 194 ? 9.031 18.312 12.266 1 97.69 194 MET B C 1
ATOM 4061 O O . MET B 1 194 ? 10.164 18.422 12.742 1 97.69 194 MET B O 1
ATOM 4065 N N . VAL B 1 195 ? 8.648 17.266 11.578 1 97 195 VAL B N 1
ATOM 4066 C CA . VAL B 1 195 ? 9.562 16.172 11.266 1 97 195 VAL B CA 1
ATOM 4067 C C . VAL B 1 195 ? 10.727 16.703 10.422 1 97 195 VAL B C 1
ATOM 4069 O O . VAL B 1 195 ? 11.883 16.344 10.656 1 97 195 VAL B O 1
ATOM 4072 N N . LEU B 1 196 ? 10.438 17.578 9.445 1 96.69 196 LEU B N 1
ATOM 4073 C CA . LEU B 1 196 ? 11.461 18.141 8.578 1 96.69 196 LEU B CA 1
ATOM 4074 C C . LEU B 1 196 ? 12.477 18.953 9.375 1 96.69 196 LEU B C 1
ATOM 4076 O O . LEU B 1 196 ? 13.633 19.062 8.977 1 96.69 196 LEU B O 1
ATOM 4080 N N . CYS B 1 197 ? 12.039 19.469 10.523 1 94.44 197 CYS B N 1
ATOM 4081 C CA . CYS B 1 197 ? 12.898 20.328 11.344 1 94.44 197 CYS B CA 1
ATOM 4082 C C . CYS B 1 197 ? 13.438 19.562 12.547 1 94.44 197 CYS B C 1
ATOM 4084 O O . CYS B 1 197 ? 13.641 20.141 13.609 1 94.44 197 CYS B O 1
ATOM 4086 N N . THR B 1 198 ? 13.664 18.359 12.422 1 94.38 198 THR B N 1
ATOM 4087 C CA . THR B 1 198 ? 14.117 17.516 13.516 1 94.38 198 THR B CA 1
ATOM 4088 C C . THR B 1 198 ? 15.609 17.234 13.391 1 94.38 198 THR B C 1
ATOM 4090 O O . THR B 1 198 ? 16.109 16.969 12.297 1 94.38 198 THR B O 1
ATOM 4093 N N . ASP B 1 199 ? 16.312 17.344 14.477 1 90.88 199 ASP B N 1
ATOM 4094 C CA . ASP B 1 199 ? 17.672 16.828 14.562 1 90.88 199 ASP B CA 1
ATOM 4095 C C . ASP B 1 199 ? 17.688 15.32 14.789 1 90.88 199 ASP B C 1
ATOM 4097 O O . ASP B 1 199 ? 17.625 14.859 15.93 1 90.88 199 ASP B O 1
ATOM 4101 N N . TRP B 1 200 ? 17.859 14.625 13.773 1 92.25 200 TRP B N 1
ATOM 4102 C CA . TRP B 1 200 ? 17.672 13.18 13.797 1 92.25 200 TRP B CA 1
ATOM 4103 C C . TRP B 1 200 ? 18.828 12.484 14.492 1 92.25 200 TRP B C 1
ATOM 4105 O O . TRP B 1 200 ? 18.734 11.32 14.867 1 92.25 200 TRP B O 1
ATOM 4115 N N . ALA B 1 201 ? 19.906 13.195 14.664 1 89.69 201 ALA B N 1
ATOM 4116 C CA . ALA B 1 201 ? 21 12.641 15.445 1 89.69 201 ALA B CA 1
ATOM 4117 C C . ALA B 1 201 ? 20.547 12.273 16.844 1 89.69 201 ALA B C 1
ATOM 4119 O O . ALA B 1 201 ? 21.031 11.297 17.438 1 89.69 201 ALA B O 1
ATOM 4120 N N . GLU B 1 202 ? 19.594 12.992 17.344 1 88.81 202 GLU B N 1
ATOM 4121 C CA . GLU B 1 202 ? 19.047 12.75 18.672 1 88.81 202 GLU B CA 1
ATOM 4122 C C . GLU B 1 202 ? 18.281 11.43 18.719 1 88.81 202 GLU B C 1
ATOM 4124 O O . GLU B 1 202 ? 18.047 10.883 19.797 1 88.81 202 GLU B O 1
ATOM 4129 N N . TYR B 1 203 ? 17.906 10.93 17.625 1 90.75 203 TYR B N 1
ATOM 4130 C CA . TYR B 1 203 ? 17.109 9.711 17.547 1 90.75 203 TYR B CA 1
ATOM 4131 C C . TYR B 1 203 ? 17.922 8.539 17.031 1 90.75 203 TYR B C 1
ATOM 4133 O O . TYR B 1 203 ? 17.406 7.445 16.812 1 90.75 203 TYR B O 1
ATOM 4141 N N . GLY B 1 204 ? 19.156 8.789 16.703 1 90.06 204 GLY B N 1
ATOM 4142 C CA . GLY B 1 204 ? 20.078 7.738 16.281 1 90.06 204 GLY B CA 1
ATOM 4143 C C . GLY B 1 204 ? 19.859 7.281 14.859 1 90.06 204 GLY B C 1
ATOM 4144 O O . GLY B 1 204 ? 20.219 6.164 14.492 1 90.06 204 GLY B O 1
ATOM 4145 N N . VAL B 1 205 ? 19.109 8.102 14.117 1 89.62 205 VAL B N 1
ATOM 4146 C CA . VAL B 1 205 ? 18.875 7.777 12.719 1 89.62 205 VAL B CA 1
ATOM 4147 C C . VAL B 1 205 ? 19.141 9.008 11.852 1 89.62 205 VAL B C 1
ATOM 4149 O O . VAL B 1 205 ? 19.25 10.125 12.367 1 89.62 205 VAL B O 1
ATOM 4152 N N . LEU B 1 206 ? 19.344 8.797 10.594 1 89.31 206 LEU B N 1
ATOM 4153 C CA . LEU B 1 206 ? 19.422 9.859 9.602 1 89.31 206 LEU B CA 1
ATOM 4154 C C . LEU B 1 206 ? 18.547 9.547 8.398 1 89.31 206 LEU B C 1
ATOM 4156 O O . LEU B 1 206 ? 19.047 9.094 7.363 1 89.31 206 LEU B O 1
ATOM 4160 N N . PRO B 1 207 ? 17.266 9.797 8.602 1 91.12 207 PRO B N 1
ATOM 4161 C CA . PRO B 1 207 ? 16.375 9.492 7.477 1 91.12 207 PRO B CA 1
ATOM 4162 C C . PRO B 1 207 ? 16.719 10.281 6.215 1 91.12 207 PRO B C 1
ATOM 4164 O O . PRO B 1 207 ? 17.062 11.469 6.297 1 91.12 207 PRO B O 1
ATOM 4167 N N . ASP B 1 208 ? 16.766 9.609 5.074 1 92.31 208 ASP B N 1
ATOM 4168 C CA . ASP B 1 208 ? 16.969 10.266 3.789 1 92.31 208 ASP B CA 1
ATOM 4169 C C . ASP B 1 208 ? 15.648 10.828 3.252 1 92.31 208 ASP B C 1
ATOM 4171 O O . ASP B 1 208 ? 15.102 10.312 2.279 1 92.31 208 ASP B O 1
ATOM 4175 N N . ILE B 1 209 ? 15.172 11.891 3.893 1 94.5 209 ILE B N 1
ATOM 4176 C CA . ILE B 1 209 ? 13.922 12.516 3.479 1 94.5 209 ILE B CA 1
ATOM 4177 C C . ILE B 1 209 ? 14.148 13.328 2.207 1 94.5 209 ILE B C 1
ATOM 4179 O O . ILE B 1 209 ? 14.8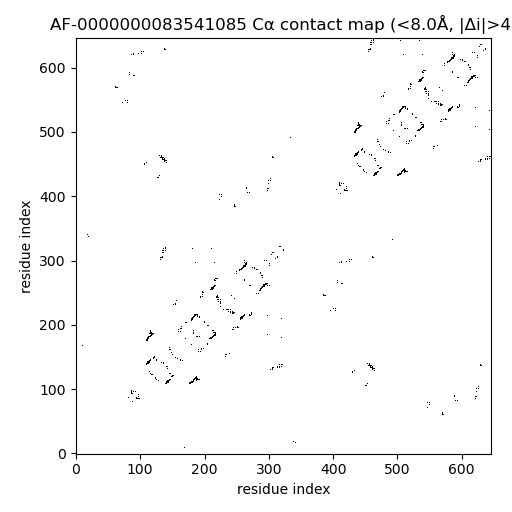05 14.375 2.238 1 94.5 209 ILE B O 1
ATOM 4183 N N . LYS B 1 210 ? 13.562 12.852 1.143 1 93.81 210 LYS B N 1
ATOM 4184 C CA . LYS B 1 210 ? 13.844 13.438 -0.167 1 93.81 210 LYS B CA 1
ATOM 4185 C C . LYS B 1 210 ? 12.734 14.398 -0.588 1 93.81 210 LYS B C 1
ATOM 4187 O O . LYS B 1 210 ? 12.93 15.219 -1.486 1 93.81 210 LYS B O 1
ATOM 4192 N N . GLY B 1 211 ? 11.609 14.25 0.038 1 94.38 211 GLY B N 1
ATOM 4193 C CA . GLY B 1 211 ? 10.508 15.117 -0.34 1 94.38 211 GLY B CA 1
ATOM 4194 C C . GLY B 1 211 ? 9.391 15.156 0.691 1 94.38 211 GLY B C 1
ATOM 4195 O O . GLY B 1 211 ? 9.266 14.234 1.506 1 94.38 211 GLY B O 1
ATOM 4196 N N . ALA B 1 212 ? 8.594 16.219 0.676 1 96.12 212 ALA B N 1
ATOM 4197 C CA . ALA B 1 212 ? 7.445 16.375 1.563 1 96.12 212 ALA B CA 1
ATOM 4198 C C . ALA B 1 212 ? 6.332 17.172 0.882 1 96.12 212 ALA B C 1
ATOM 4200 O O . ALA B 1 212 ? 6.59 18.188 0.241 1 96.12 212 ALA B O 1
ATOM 4201 N N . LEU B 1 213 ? 5.156 16.641 0.91 1 95.38 213 LEU B N 1
ATOM 4202 C CA . LEU B 1 213 ? 3.945 17.344 0.488 1 95.38 213 LEU B CA 1
ATOM 4203 C C . LEU B 1 213 ? 3.115 17.766 1.693 1 95.38 213 LEU B C 1
ATOM 4205 O O . LEU B 1 213 ? 2.502 16.922 2.359 1 95.38 213 LEU B O 1
ATOM 4209 N N . LEU B 1 214 ? 3.109 19.031 1.987 1 97.88 214 LEU B N 1
ATOM 4210 C CA . LEU B 1 214 ? 2.396 19.594 3.121 1 97.88 214 LEU B CA 1
ATOM 4211 C C . LEU B 1 214 ? 1.123 20.297 2.662 1 97.88 214 LEU B C 1
ATOM 4213 O O . LEU B 1 214 ? 1.187 21.328 1.98 1 97.88 214 LEU B O 1
ATOM 4217 N N . VAL B 1 215 ? -0.052 19.766 3.084 1 96.94 215 VAL B N 1
ATOM 4218 C CA . VAL B 1 215 ? -1.319 20.172 2.486 1 96.94 215 VAL B CA 1
ATOM 4219 C C . VAL B 1 215 ? -2.168 20.906 3.527 1 96.94 215 VAL B C 1
ATOM 4221 O O . VAL B 1 215 ? -2.562 20.312 4.535 1 96.94 215 VAL B O 1
ATOM 4224 N N . SER B 1 216 ? -2.451 22.172 3.277 1 98 216 SER B N 1
ATOM 4225 C CA . SER B 1 216 ? -3.354 22.984 4.086 1 98 216 SER B CA 1
ATOM 4226 C C . SER B 1 216 ? -2.984 22.922 5.562 1 98 216 SER B C 1
ATOM 4228 O O . SER B 1 216 ? -3.846 22.688 6.414 1 98 216 SER B O 1
ATOM 4230 N N . GLY B 1 217 ? -1.77 23.172 5.875 1 98.12 217 GLY B N 1
ATOM 4231 C CA . GLY B 1 217 ? -1.256 23 7.227 1 98.12 217 GLY B CA 1
ATOM 4232 C C . GLY B 1 217 ? -1.254 24.297 8.031 1 98.12 217 GLY B C 1
ATOM 4233 O O . GLY B 1 217 ? -1.606 25.359 7.508 1 98.12 217 GLY B O 1
ATOM 4234 N N . ILE B 1 218 ? -0.908 24.188 9.32 1 97.94 218 ILE B N 1
ATOM 4235 C CA . ILE B 1 218 ? -0.627 25.266 10.258 1 97.94 218 ILE B CA 1
ATOM 4236 C C . ILE B 1 218 ? 0.835 25.203 10.695 1 97.94 218 ILE B C 1
ATOM 4238 O O . ILE B 1 218 ? 1.304 24.156 11.172 1 97.94 218 ILE B O 1
ATOM 4242 N N . TYR B 1 219 ? 1.523 26.328 10.508 1 98.44 219 TYR B N 1
ATOM 4243 C CA . TYR B 1 219 ? 2.967 26.297 10.703 1 98.44 219 TYR B CA 1
ATOM 4244 C C . TYR B 1 219 ? 3.393 27.281 11.781 1 98.44 219 TYR B C 1
ATOM 4246 O O . TYR B 1 219 ? 4.555 27.297 12.203 1 98.44 219 TYR B O 1
ATOM 4254 N N . ASP B 1 220 ? 2.529 28.172 12.164 1 97.19 220 ASP B N 1
ATOM 4255 C CA . ASP B 1 220 ? 2.545 29 13.375 1 97.19 220 ASP B CA 1
ATOM 4256 C C . ASP B 1 220 ? 1.339 28.688 14.258 1 97.19 220 ASP B C 1
ATOM 4258 O O . ASP B 1 220 ? 0.204 29.016 13.906 1 97.19 220 ASP B O 1
ATOM 4262 N N . LEU B 1 221 ? 1.639 28.109 15.477 1 97.62 221 LEU B N 1
ATOM 4263 C CA . LEU B 1 221 ? 0.543 27.656 16.328 1 97.62 221 LEU B CA 1
ATOM 4264 C C . LEU B 1 221 ? 0.063 28.766 17.25 1 97.62 221 LEU B C 1
ATOM 4266 O O . LEU B 1 221 ? -0.961 28.625 17.922 1 97.62 221 LEU B O 1
ATOM 4270 N N . CYS B 1 222 ? 0.621 29.891 17.25 1 94.81 222 CYS B N 1
ATOM 4271 C CA . CYS B 1 222 ? 0.326 30.953 18.203 1 94.81 222 CYS B CA 1
ATOM 4272 C C . CYS B 1 222 ? -1.128 31.406 18.094 1 94.81 222 CYS B C 1
ATOM 4274 O O . CYS B 1 222 ? -1.816 31.531 19.109 1 94.81 222 CYS B O 1
ATOM 4276 N N . PRO B 1 223 ? -1.635 31.656 16.875 1 95.56 223 PRO B N 1
ATOM 4277 C CA . PRO B 1 223 ? -3.041 32.062 16.812 1 95.56 223 PRO B CA 1
ATOM 4278 C C . PRO B 1 223 ? -3.986 31 17.375 1 95.56 223 PRO B C 1
ATOM 4280 O O . PRO B 1 223 ? -5.055 31.328 17.891 1 95.56 223 PRO B O 1
ATOM 4283 N N . ILE B 1 224 ? -3.592 29.703 17.266 1 96.06 224 ILE B N 1
ATOM 4284 C CA . ILE B 1 224 ? -4.438 28.594 17.688 1 96.06 224 ILE B CA 1
ATOM 4285 C C . ILE B 1 224 ? -4.688 28.688 19.188 1 96.06 224 ILE B C 1
ATOM 4287 O O . ILE B 1 224 ? -5.758 28.312 19.672 1 96.06 224 ILE B O 1
ATOM 4291 N N . VAL B 1 225 ? -3.758 29.188 19.984 1 95.31 225 VAL B N 1
ATOM 4292 C CA . VAL B 1 225 ? -3.848 29.328 21.438 1 95.31 225 VAL B CA 1
ATOM 4293 C C . VAL B 1 225 ? -5.09 30.141 21.812 1 95.31 225 VAL B C 1
ATOM 4295 O O . VAL B 1 225 ? -5.664 29.938 22.875 1 95.31 225 VAL B O 1
ATOM 4298 N N . HIS B 1 226 ? -5.559 31.016 20.906 1 93.88 226 HIS B N 1
ATOM 4299 C CA . HIS B 1 226 ? -6.652 31.938 21.188 1 93.88 226 HIS B CA 1
ATOM 4300 C C . HIS B 1 226 ? -7.953 31.469 20.562 1 93.88 226 HIS B C 1
ATOM 4302 O O . HIS B 1 226 ? -8.891 32.25 20.391 1 93.88 226 HIS B O 1
ATOM 4308 N N . THR B 1 227 ? -7.992 30.266 20.078 1 94.06 227 THR B N 1
ATOM 4309 C CA . THR B 1 227 ? -9.195 29.672 19.516 1 94.06 227 THR B CA 1
ATOM 4310 C C . THR B 1 227 ? -9.664 28.484 20.359 1 94.06 227 THR B C 1
ATOM 4312 O O . THR B 1 227 ? -8.93 28 21.219 1 94.06 227 THR B O 1
ATOM 4315 N N . SER B 1 228 ? -10.867 27.969 20.062 1 92.75 228 SER B N 1
ATOM 4316 C CA . SER B 1 228 ? -11.438 26.828 20.766 1 92.75 228 SER B CA 1
ATOM 4317 C C . SER B 1 228 ? -10.688 25.547 20.438 1 92.75 228 SER B C 1
ATOM 4319 O O . SER B 1 228 ? -10.812 24.547 21.156 1 92.75 228 SER B O 1
ATOM 4321 N N . VAL B 1 229 ? -9.938 25.547 19.359 1 93.25 229 VAL B N 1
ATOM 4322 C CA . VAL B 1 229 ? -9.133 24.391 18.984 1 93.25 229 VAL B CA 1
ATOM 4323 C C . VAL B 1 229 ? -8.164 24.047 20.109 1 93.25 229 VAL B C 1
ATOM 4325 O O . VAL B 1 229 ? -7.816 22.875 20.312 1 93.25 229 VAL B O 1
ATOM 4328 N N . ASN B 1 230 ? -7.77 25 20.906 1 95.69 230 ASN B N 1
ATOM 4329 C CA . ASN B 1 230 ? -6.75 24.828 21.938 1 95.69 230 ASN B CA 1
ATOM 4330 C C . ASN B 1 230 ? -7.34 24.266 23.219 1 95.69 230 ASN B C 1
ATOM 4332 O O . ASN B 1 230 ? -6.605 23.922 24.141 1 95.69 230 ASN B O 1
ATOM 4336 N N . ASP B 1 231 ? -8.633 24.234 23.359 1 93.31 231 ASP B N 1
ATOM 4337 C CA . ASP B 1 231 ? -9.266 23.797 24.594 1 93.31 231 ASP B CA 1
ATOM 4338 C C . ASP B 1 231 ? -8.75 22.438 25.031 1 93.31 231 ASP B C 1
ATOM 4340 O O . ASP B 1 231 ? -8.281 22.281 26.172 1 93.31 231 ASP B O 1
ATOM 4344 N N . PRO B 1 232 ? -8.727 21.484 24.125 1 92.94 232 PRO B N 1
ATOM 4345 C CA . PRO B 1 232 ? -8.211 20.188 24.562 1 92.94 232 PRO B CA 1
ATOM 4346 C C . PRO B 1 232 ? -6.688 20.141 24.578 1 92.94 232 PRO B C 1
ATOM 4348 O O . PRO B 1 232 ? -6.105 19.312 25.297 1 92.94 232 PRO B O 1
ATOM 4351 N N . LEU B 1 233 ? -6.016 20.969 23.844 1 95 233 LEU B N 1
ATOM 4352 C CA . LEU B 1 233 ? -4.559 20.953 23.734 1 95 233 LEU B CA 1
ATOM 4353 C C . LEU B 1 233 ? -3.914 21.688 24.906 1 95 233 LEU B C 1
ATOM 4355 O O . LEU B 1 233 ? -2.811 21.328 25.328 1 95 233 LEU B O 1
ATOM 4359 N N . GLN B 1 234 ? -4.586 22.781 25.359 1 96.06 234 GLN B N 1
ATOM 4360 C CA . GLN B 1 234 ? -4.164 23.594 26.484 1 96.06 234 GLN B CA 1
ATOM 4361 C C . GLN B 1 234 ? -2.732 24.094 26.297 1 96.06 234 GLN B C 1
ATOM 4363 O O . GLN B 1 234 ? -1.918 24.016 27.219 1 96.06 234 GLN B O 1
ATOM 4368 N N . MET B 1 235 ? -2.48 24.547 25.125 1 96.44 235 MET B N 1
ATOM 4369 C CA . MET B 1 235 ? -1.153 25.094 24.859 1 96.44 235 MET B CA 1
ATOM 4370 C C . MET B 1 235 ? -0.996 26.469 25.484 1 96.44 235 MET B C 1
ATOM 4372 O O . MET B 1 235 ? -1.92 27.297 25.438 1 96.44 235 MET B O 1
ATOM 4376 N N . THR B 1 236 ? 0.135 26.688 26.031 1 95.81 236 THR B N 1
ATOM 4377 C CA . THR B 1 236 ? 0.582 28.047 26.312 1 95.81 236 THR B CA 1
ATOM 4378 C C . THR B 1 236 ? 1.24 28.656 25.078 1 95.81 236 THR B C 1
ATOM 4380 O O . THR B 1 236 ? 1.471 27.969 24.078 1 95.81 236 THR B O 1
ATOM 4383 N N . GLU B 1 237 ? 1.492 29.938 25.125 1 91.81 237 GLU B N 1
ATOM 4384 C CA . GLU B 1 237 ? 2.215 30.578 24.047 1 91.81 237 GLU B CA 1
ATOM 4385 C C . GLU B 1 237 ? 3.594 29.953 23.844 1 91.81 237 GLU B C 1
ATOM 4387 O O . GLU B 1 237 ? 4.07 29.828 22.719 1 91.81 237 GLU B O 1
ATOM 4392 N N . GLY B 1 238 ? 4.254 29.625 24.953 1 93.19 238 GLY B N 1
ATOM 4393 C CA . GLY B 1 238 ? 5.543 28.953 24.875 1 93.19 238 GLY B CA 1
ATOM 4394 C C . GLY B 1 238 ? 5.477 27.609 24.188 1 93.19 238 GLY B C 1
ATOM 4395 O O . GLY B 1 238 ? 6.324 27.281 23.344 1 93.19 238 GLY B O 1
ATOM 4396 N N . ASP B 1 239 ? 4.441 26.781 24.516 1 95.75 239 ASP B N 1
ATOM 4397 C CA . ASP B 1 239 ? 4.219 25.516 23.844 1 95.75 239 ASP B CA 1
ATOM 4398 C C . ASP B 1 239 ? 4.039 25.703 22.328 1 95.75 239 ASP B C 1
ATOM 4400 O O . ASP B 1 239 ? 4.625 24.984 21.531 1 95.75 239 ASP B O 1
ATOM 4404 N N . ALA B 1 240 ? 3.172 26.688 22.016 1 96 240 ALA B N 1
ATOM 4405 C CA . ALA B 1 240 ? 2.867 26.969 20.625 1 96 240 ALA B CA 1
ATOM 4406 C C . ALA B 1 240 ? 4.125 27.375 19.859 1 96 240 ALA B C 1
ATOM 4408 O O . ALA B 1 240 ? 4.371 26.891 18.75 1 96 240 ALA B O 1
ATOM 4409 N N . LEU B 1 241 ? 4.918 28.203 20.438 1 93.81 241 LEU B N 1
ATOM 4410 C CA . LEU B 1 241 ? 6.125 28.688 19.781 1 93.81 241 LEU B CA 1
ATOM 4411 C C . LEU B 1 241 ? 7.105 27.547 19.531 1 93.81 241 LEU B C 1
ATOM 4413 O O . LEU B 1 241 ? 7.648 27.438 18.422 1 93.81 241 LEU B O 1
ATOM 4417 N N . ARG B 1 242 ? 7.344 26.703 20.453 1 93.88 242 ARG B N 1
ATOM 4418 C CA . ARG B 1 242 ? 8.352 25.656 20.297 1 93.88 242 ARG B CA 1
ATOM 4419 C C . ARG B 1 242 ? 7.844 24.531 19.422 1 93.88 242 ARG B C 1
ATOM 4421 O O . ARG B 1 242 ? 8.609 23.656 19.016 1 93.88 242 ARG B O 1
ATOM 4428 N N . ASN B 1 243 ? 6.547 24.531 19.141 1 97.31 243 ASN B N 1
ATOM 4429 C CA . ASN B 1 243 ? 5.98 23.547 18.234 1 97.31 243 ASN B CA 1
ATOM 4430 C C . ASN B 1 243 ? 5.508 24.203 16.938 1 97.31 243 ASN B C 1
ATOM 4432 O O . ASN B 1 243 ? 4.621 23.672 16.266 1 97.31 243 ASN B O 1
ATOM 4436 N N . SER B 1 244 ? 5.996 25.344 16.609 1 97.25 244 SER B N 1
ATOM 4437 C CA . SER B 1 244 ? 5.734 26.016 15.336 1 97.25 244 SER B CA 1
ATOM 4438 C C . SER B 1 244 ? 6.895 25.844 14.359 1 97.25 244 SER B C 1
ATOM 4440 O O . SER B 1 244 ? 7.938 26.484 14.508 1 97.25 244 SER B O 1
ATOM 4442 N N . PRO B 1 245 ? 6.676 25.031 13.328 1 97.5 245 PRO B N 1
ATOM 4443 C CA . PRO B 1 245 ? 7.785 24.75 12.422 1 97.5 245 PRO B CA 1
ATOM 4444 C C . PRO B 1 245 ? 8.344 26 11.758 1 97.5 245 PRO B C 1
ATOM 4446 O O . PRO B 1 245 ? 9.516 26.031 11.367 1 97.5 245 PRO B O 1
ATOM 4449 N N . LEU B 1 246 ? 7.555 27.047 11.656 1 95.56 246 LEU B N 1
ATOM 4450 C CA . LEU B 1 246 ? 8.016 28.312 11.094 1 95.56 246 LEU B CA 1
ATOM 4451 C C . LEU B 1 246 ? 9.258 28.797 11.82 1 95.56 246 LEU B C 1
ATOM 4453 O O . LEU B 1 246 ? 10.109 29.469 11.219 1 95.56 246 LEU B O 1
ATOM 4457 N N . GLN B 1 247 ? 9.406 28.453 13.07 1 93 247 GLN B N 1
ATOM 4458 C CA . GLN B 1 247 ? 10.516 28.906 13.906 1 93 247 GLN B CA 1
ATOM 4459 C C . GLN B 1 247 ? 11.797 28.141 13.602 1 93 247 GLN B C 1
ATOM 4461 O O . GLN B 1 247 ? 12.883 28.547 14.008 1 93 247 GLN B O 1
ATOM 4466 N N . PHE B 1 248 ? 11.695 27.094 12.805 1 94.06 248 PHE B N 1
ATOM 4467 C CA . PHE B 1 248 ? 12.82 26.172 12.734 1 94.06 248 PHE B CA 1
ATOM 4468 C C . PHE B 1 248 ? 13.211 25.891 11.289 1 94.06 248 PHE B C 1
ATOM 4470 O O . PHE B 1 248 ? 13.852 24.875 11 1 94.06 248 PHE B O 1
ATOM 4477 N N . VAL B 1 249 ? 12.859 26.672 10.352 1 92.31 249 VAL B N 1
ATOM 4478 C CA . VAL B 1 249 ? 13.102 26.453 8.93 1 92.31 249 VAL B CA 1
ATOM 4479 C C . VAL B 1 249 ? 14.602 26.359 8.672 1 92.31 249 VAL B C 1
ATOM 4481 O O . VAL B 1 249 ? 15.039 25.656 7.754 1 92.31 249 VAL B O 1
ATOM 4484 N N . ASN B 1 250 ? 15.391 26.938 9.484 1 86.75 250 ASN B N 1
ATOM 4485 C CA . ASN B 1 250 ? 16.828 27.016 9.258 1 86.75 250 ASN B CA 1
ATOM 4486 C C . ASN B 1 250 ? 17.531 25.719 9.625 1 86.75 250 ASN B C 1
ATOM 4488 O O . ASN B 1 250 ? 18.688 25.5 9.242 1 86.75 250 ASN B O 1
ATOM 4492 N N . ILE B 1 251 ? 16.859 24.859 10.352 1 84.88 251 ILE B N 1
ATOM 4493 C CA . ILE B 1 251 ? 17.469 23.609 10.766 1 84.88 251 ILE B CA 1
ATOM 4494 C C . ILE B 1 251 ? 17.188 22.531 9.719 1 84.88 251 ILE B C 1
ATOM 4496 O O . ILE B 1 251 ? 17.797 21.453 9.758 1 84.88 251 ILE B O 1
ATOM 4500 N N . MET B 1 252 ? 16.375 22.766 8.781 1 88.12 252 MET B N 1
ATOM 4501 C CA . MET B 1 252 ? 15.984 21.781 7.785 1 88.12 252 MET B CA 1
ATOM 4502 C C . MET B 1 252 ? 17.141 21.453 6.848 1 88.12 252 MET B C 1
ATOM 4504 O O . MET B 1 252 ? 17.953 22.328 6.547 1 88.12 252 MET B O 1
ATOM 4508 N N . LYS B 1 253 ? 17.094 20.234 6.398 1 82.38 253 LYS B N 1
ATOM 4509 C CA . LYS B 1 253 ? 18.141 19.781 5.484 1 82.38 253 LYS B CA 1
ATOM 4510 C C . LYS B 1 253 ? 17.859 20.266 4.059 1 82.38 253 LYS B C 1
ATOM 4512 O O . LYS B 1 253 ? 16.703 20.344 3.637 1 82.38 253 LYS B O 1
ATOM 4517 N N . ARG B 1 254 ? 18.922 20.344 3.264 1 76.12 254 ARG B N 1
ATOM 4518 C CA . ARG B 1 254 ? 18.859 21.016 1.965 1 76.12 254 ARG B CA 1
ATOM 4519 C C . ARG B 1 254 ? 18.422 20.047 0.876 1 76.12 254 ARG B C 1
ATOM 4521 O O . ARG B 1 254 ? 17.859 20.453 -0.143 1 76.12 254 ARG B O 1
ATOM 4528 N N . HIS B 1 255 ? 18.516 18.766 0.986 1 85.06 255 HIS B N 1
ATOM 4529 C CA . HIS B 1 255 ? 18.297 17.875 -0.146 1 85.06 255 HIS B CA 1
ATOM 4530 C C . HIS B 1 255 ? 16.859 17.375 -0.186 1 85.06 255 HIS B C 1
ATOM 4532 O O . HIS B 1 255 ? 16.531 16.438 -0.921 1 85.06 255 HIS B O 1
ATOM 4538 N N . CYS B 1 256 ? 15.938 18.078 0.41 1 91.75 256 CYS B N 1
ATOM 4539 C CA . CYS B 1 256 ? 14.539 17.672 0.466 1 91.75 256 CYS B CA 1
ATOM 4540 C C . CYS B 1 256 ? 13.672 18.609 -0.368 1 91.75 256 CYS B C 1
ATOM 4542 O O . CYS B 1 256 ? 13.742 19.844 -0.216 1 91.75 256 CYS B O 1
ATOM 4544 N N . GLU B 1 257 ? 12.93 18.062 -1.372 1 95 257 GLU B N 1
ATOM 4545 C CA . GLU B 1 257 ? 11.945 18.844 -2.121 1 95 257 GLU B CA 1
ATOM 4546 C C . GLU B 1 257 ? 10.664 19.047 -1.312 1 95 257 GLU B C 1
ATOM 4548 O O . GLU B 1 257 ? 10.008 18.078 -0.934 1 95 257 GLU B O 1
ATOM 4553 N N . ILE B 1 258 ? 10.32 20.281 -1.069 1 97.12 258 ILE B N 1
ATOM 4554 C CA . ILE B 1 258 ? 9.156 20.562 -0.238 1 97.12 258 ILE B CA 1
ATOM 4555 C C . ILE B 1 258 ? 8.062 21.219 -1.087 1 97.12 258 ILE B C 1
ATOM 4557 O O . ILE B 1 258 ? 8.328 22.141 -1.849 1 97.12 258 ILE B O 1
ATOM 4561 N N . VAL B 1 259 ? 6.875 20.688 -1.058 1 97.38 259 VAL B N 1
ATOM 4562 C CA . VAL B 1 259 ? 5.707 21.281 -1.703 1 97.38 259 VAL B CA 1
ATOM 4563 C C . VAL B 1 259 ? 4.699 21.734 -0.644 1 97.38 259 VAL B C 1
ATOM 4565 O O . VAL B 1 259 ? 4.203 20.906 0.132 1 97.38 259 VAL B O 1
ATOM 4568 N N . VAL B 1 260 ? 4.453 22.969 -0.559 1 98.25 260 VAL B N 1
ATOM 4569 C CA . VAL B 1 260 ? 3.422 23.531 0.308 1 98.25 260 VAL B CA 1
ATOM 4570 C C . VAL B 1 260 ? 2.166 23.828 -0.508 1 98.25 260 VAL B C 1
ATOM 4572 O O . VAL B 1 260 ? 2.217 24.578 -1.485 1 98.25 260 VAL B O 1
ATOM 4575 N N . SER B 1 261 ? 1.079 23.234 -0.144 1 98.06 261 SER B N 1
ATOM 4576 C CA . SER B 1 261 ? -0.152 23.422 -0.904 1 98.06 261 SER B CA 1
ATOM 4577 C C . SER B 1 261 ? -1.3 23.859 0.002 1 98.06 261 SER B C 1
ATOM 4579 O O . SER B 1 261 ? -1.289 23.578 1.202 1 98.06 261 SER B O 1
ATOM 4581 N N . VAL B 1 262 ? -2.201 24.547 -0.561 1 98.19 262 VAL B N 1
ATOM 4582 C CA . VAL B 1 262 ? -3.391 25.016 0.141 1 98.19 262 VAL B CA 1
ATOM 4583 C C . VAL B 1 262 ? -4.59 24.984 -0.803 1 98.19 262 VAL B C 1
ATOM 4585 O O . VAL B 1 262 ? -4.438 25.109 -2.02 1 98.19 262 VAL B O 1
ATOM 4588 N N . ALA B 1 263 ? -5.77 24.75 -0.262 1 97.56 263 ALA B N 1
ATOM 4589 C CA . ALA B 1 263 ? -6.988 24.734 -1.065 1 97.56 263 ALA B CA 1
ATOM 4590 C C . ALA B 1 263 ? -7.422 26.141 -1.443 1 97.56 263 ALA B C 1
ATOM 4592 O O . ALA B 1 263 ? -7.336 27.062 -0.629 1 97.56 263 ALA B O 1
ATOM 4593 N N . GLN B 1 264 ? -7.926 26.25 -2.611 1 96.5 264 GLN B N 1
ATOM 4594 C CA . GLN B 1 264 ? -8.43 27.547 -3.08 1 96.5 264 GLN B CA 1
ATOM 4595 C C . GLN B 1 264 ? -9.477 28.109 -2.125 1 96.5 264 GLN B C 1
ATOM 4597 O O . GLN B 1 264 ? -9.531 29.312 -1.905 1 96.5 264 GLN B O 1
ATOM 4602 N N . HIS B 1 265 ? -10.227 27.25 -1.5 1 95.75 265 HIS B N 1
ATOM 4603 C CA . HIS B 1 265 ? -11.32 27.719 -0.667 1 95.75 265 HIS B CA 1
ATOM 4604 C C . HIS B 1 265 ? -11.039 27.484 0.812 1 95.75 265 HIS B C 1
ATOM 4606 O O . HIS B 1 265 ? -11.969 27.375 1.616 1 95.75 265 HIS B O 1
ATOM 4612 N N . ASP B 1 266 ? -9.805 27.297 1.155 1 97.12 266 ASP B N 1
ATOM 4613 C CA . ASP B 1 266 ? -9.414 27.422 2.555 1 97.12 266 ASP B CA 1
ATOM 4614 C C . ASP B 1 266 ? -9.641 28.844 3.061 1 97.12 266 ASP B C 1
ATOM 4616 O O . ASP B 1 266 ? -9.844 29.766 2.266 1 97.12 266 ASP B O 1
ATOM 4620 N N . SER B 1 267 ? -9.688 29 4.367 1 96 267 SER B N 1
ATOM 4621 C CA . SER B 1 267 ? -9.797 30.344 4.918 1 96 267 SER B CA 1
ATOM 4622 C C . SER B 1 267 ? -8.57 31.188 4.555 1 96 267 SER B C 1
ATOM 4624 O O . SER B 1 267 ? -7.539 30.656 4.152 1 96 267 SER B O 1
ATOM 4626 N N . ASP B 1 268 ? -8.68 32.406 4.672 1 95.38 268 ASP B N 1
ATOM 4627 C CA . ASP B 1 268 ? -7.562 33.312 4.414 1 95.38 268 ASP B CA 1
ATOM 4628 C C . ASP B 1 268 ? -6.395 33.031 5.352 1 95.38 268 ASP B C 1
ATOM 4630 O O . ASP B 1 268 ? -5.23 33.094 4.949 1 95.38 268 ASP B O 1
ATOM 4634 N N . GLU B 1 269 ? -6.684 32.688 6.566 1 95.12 269 GLU B N 1
ATOM 4635 C CA . GLU B 1 269 ? -5.609 32.438 7.523 1 95.12 269 GLU B CA 1
ATOM 4636 C C . GLU B 1 269 ? -4.852 31.156 7.176 1 95.12 269 GLU B C 1
ATOM 4638 O O . GLU B 1 269 ? -3.639 31.078 7.371 1 95.12 269 GLU B O 1
ATOM 4643 N N . PHE B 1 270 ? -5.535 30.156 6.703 1 96.69 270 PHE B N 1
ATOM 4644 C CA . PHE B 1 270 ? -4.832 28.953 6.238 1 96.69 270 PHE B CA 1
ATOM 4645 C C . PHE B 1 270 ? -3.955 29.281 5.035 1 96.69 270 PHE B C 1
ATOM 4647 O O . PHE B 1 270 ? -2.836 28.781 4.922 1 96.69 270 PHE B O 1
ATOM 4654 N N . LYS B 1 271 ? -4.469 30.062 4.129 1 96.94 271 LYS B N 1
ATOM 4655 C CA . LYS B 1 271 ? -3.668 30.5 2.986 1 96.94 271 LYS B CA 1
ATOM 4656 C C . LYS B 1 271 ? -2.445 31.297 3.441 1 96.94 271 LYS B C 1
ATOM 4658 O O . LYS B 1 271 ? -1.343 31.094 2.928 1 96.94 271 LYS B O 1
ATOM 4663 N N . LYS B 1 272 ? -2.656 32.125 4.375 1 96.25 272 LYS B N 1
ATOM 4664 C CA . LYS B 1 272 ? -1.557 32.906 4.914 1 96.25 272 LYS B CA 1
ATOM 4665 C C . LYS B 1 272 ? -0.515 32.031 5.586 1 96.25 272 LYS B C 1
ATOM 4667 O O . LYS B 1 272 ? 0.688 32.219 5.387 1 96.25 272 LYS B O 1
ATOM 4672 N N . GLN B 1 273 ? -0.971 31.062 6.445 1 97.06 273 GLN B N 1
ATOM 4673 C CA . GLN B 1 273 ? -0.081 30.094 7.055 1 97.06 273 GLN B CA 1
ATOM 4674 C C . GLN B 1 273 ? 0.8 29.422 6.008 1 97.06 273 GLN B C 1
ATOM 4676 O O . GLN B 1 273 ? 2.02 29.344 6.168 1 97.06 273 GLN B O 1
ATOM 4681 N N . SER B 1 274 ? 0.183 28.953 4.945 1 97.94 274 SER B N 1
ATOM 4682 C CA . SER B 1 274 ? 0.891 28.234 3.895 1 97.94 274 SER B CA 1
ATOM 4683 C C . SER B 1 274 ? 1.859 29.141 3.152 1 97.94 274 SER B C 1
ATOM 4685 O O . SER B 1 274 ? 3.004 28.766 2.895 1 97.94 274 SER B O 1
ATOM 4687 N N . GLN B 1 275 ? 1.426 30.344 2.865 1 96.12 275 GLN B N 1
ATOM 4688 C CA . GLN B 1 275 ? 2.256 31.297 2.139 1 96.12 275 GLN B CA 1
ATOM 4689 C C . GLN B 1 275 ? 3.457 31.719 2.975 1 96.12 275 GLN B C 1
ATOM 4691 O O . GLN B 1 275 ? 4.578 31.797 2.467 1 96.12 275 GLN B O 1
ATOM 4696 N N . GLU B 1 276 ? 3.219 32.062 4.234 1 96.06 276 GLU B N 1
ATOM 4697 C CA . GLU B 1 276 ? 4.301 32.469 5.117 1 96.06 276 GLU B CA 1
ATOM 4698 C C . GLU B 1 276 ? 5.332 31.359 5.297 1 96.06 276 GLU B C 1
ATOM 4700 O O . GLU B 1 276 ? 6.535 31.625 5.301 1 96.06 276 GLU B O 1
ATOM 4705 N N . TYR B 1 277 ? 4.879 30.172 5.469 1 97.44 277 TYR B N 1
ATOM 4706 C CA . TYR B 1 277 ? 5.809 29.062 5.605 1 97.44 277 TYR B CA 1
ATOM 4707 C C . TYR B 1 277 ? 6.613 28.859 4.324 1 97.44 277 TYR B C 1
ATOM 4709 O O . TYR B 1 277 ? 7.832 28.688 4.375 1 97.44 277 TYR B O 1
ATOM 4717 N N . TYR B 1 278 ? 5.949 28.875 3.176 1 97.25 278 TYR B N 1
ATOM 4718 C CA . TYR B 1 278 ? 6.617 28.781 1.884 1 97.25 278 TYR B CA 1
ATOM 4719 C C . TYR B 1 278 ? 7.727 29.828 1.768 1 97.25 278 TYR B C 1
ATOM 4721 O O . TYR B 1 278 ? 8.859 29.5 1.41 1 97.25 278 TYR B O 1
ATOM 4729 N N . GLN B 1 279 ? 7.41 31.031 2.072 1 96.06 279 GLN B N 1
ATOM 4730 C CA . GLN B 1 279 ? 8.367 32.125 1.951 1 96.06 279 GLN B CA 1
ATOM 4731 C C . GLN B 1 279 ? 9.555 31.922 2.891 1 96.06 279 GLN B C 1
ATOM 4733 O O . GLN B 1 279 ? 10.695 32.188 2.516 1 96.06 279 GLN B O 1
ATOM 4738 N N . ALA B 1 280 ? 9.258 31.516 4.121 1 95.31 280 ALA B N 1
ATOM 4739 C CA . ALA B 1 280 ? 10.328 31.281 5.094 1 95.31 280 ALA B CA 1
ATOM 4740 C C . ALA B 1 280 ? 11.266 30.172 4.617 1 95.31 280 ALA B C 1
ATOM 4742 O O . ALA B 1 280 ? 12.484 30.312 4.707 1 95.31 280 ALA B O 1
ATOM 4743 N N . VAL B 1 281 ? 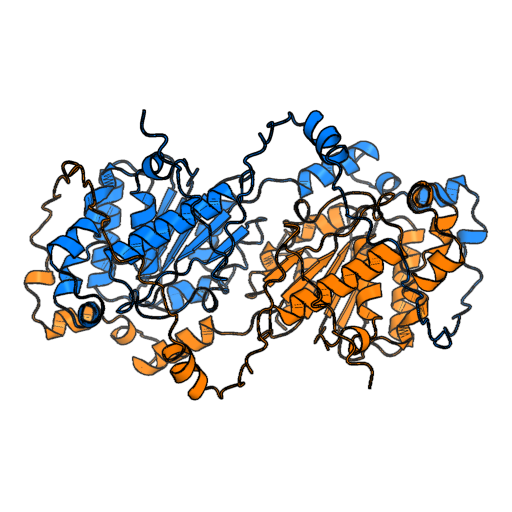10.695 29.109 4.125 1 96.06 281 VAL B N 1
ATOM 4744 C CA . VAL B 1 281 ? 11.484 27.984 3.633 1 96.06 281 VAL B CA 1
ATOM 4745 C C . VAL B 1 281 ? 12.312 28.422 2.426 1 96.06 281 VAL B C 1
ATOM 4747 O O . VAL B 1 281 ? 13.492 28.078 2.322 1 96.06 281 VAL B O 1
ATOM 4750 N N . LYS B 1 282 ? 11.719 29.109 1.52 1 94.5 282 LYS B N 1
ATOM 4751 C CA . LYS B 1 282 ? 12.406 29.641 0.346 1 94.5 282 LYS B CA 1
ATOM 4752 C C . LYS B 1 282 ? 13.57 30.547 0.751 1 94.5 282 LYS B C 1
ATOM 4754 O O . LYS B 1 282 ? 14.664 30.438 0.201 1 94.5 282 LYS B O 1
ATOM 4759 N N . ALA B 1 283 ? 13.305 31.391 1.681 1 93.06 283 ALA B N 1
ATOM 4760 C CA . ALA B 1 283 ? 14.32 32.344 2.146 1 93.06 283 ALA B CA 1
ATOM 4761 C C . ALA B 1 283 ? 15.5 31.609 2.783 1 93.06 283 ALA B C 1
ATOM 4763 O O . ALA B 1 283 ? 16.625 32.094 2.758 1 93.06 283 ALA B O 1
ATOM 4764 N N . ALA B 1 284 ? 15.227 30.453 3.318 1 92.06 284 ALA B N 1
ATOM 4765 C CA . ALA B 1 284 ? 16.266 29.641 3.93 1 92.06 284 ALA B CA 1
ATOM 4766 C C . ALA B 1 284 ? 17.094 28.922 2.867 1 92.06 284 ALA B C 1
ATOM 4768 O O . ALA B 1 284 ? 18.062 28.219 3.189 1 92.06 284 ALA B O 1
ATOM 4769 N N . GLY B 1 285 ? 16.734 29.047 1.569 1 91.31 285 GLY B N 1
ATOM 4770 C CA . GLY B 1 285 ? 17.5 28.469 0.474 1 91.31 285 GLY B CA 1
ATOM 4771 C C . GLY B 1 285 ? 17.125 27.031 0.176 1 91.31 285 GLY B C 1
ATOM 4772 O O . GLY B 1 285 ? 17.875 26.312 -0.472 1 91.31 285 GLY B O 1
ATOM 4773 N N . LEU B 1 286 ? 16.047 26.625 0.682 1 93.44 286 LEU B N 1
ATOM 4774 C CA . LEU B 1 286 ? 15.602 25.25 0.483 1 93.44 286 LEU B CA 1
ATOM 4775 C C . LEU B 1 286 ? 14.766 25.125 -0.784 1 93.44 286 LEU B C 1
ATOM 4777 O O . LEU B 1 286 ? 14.266 26.125 -1.3 1 93.44 286 LEU B O 1
ATOM 4781 N N . ASN B 1 287 ? 14.711 23.922 -1.372 1 94.38 287 ASN B N 1
ATOM 4782 C CA . ASN B 1 287 ? 13.898 23.625 -2.545 1 94.38 287 ASN B CA 1
ATOM 4783 C C . ASN B 1 287 ? 12.414 23.531 -2.184 1 94.38 287 ASN B C 1
ATOM 4785 O O . ASN B 1 287 ? 11.984 22.531 -1.603 1 94.38 287 ASN B O 1
ATOM 4789 N N . VAL B 1 288 ? 11.688 24.578 -2.51 1 96.31 288 VAL B N 1
ATOM 4790 C CA . VAL B 1 288 ? 10.281 24.609 -2.109 1 96.31 288 VAL B CA 1
ATOM 4791 C C . VAL B 1 288 ? 9.43 25.172 -3.242 1 96.31 288 VAL B C 1
ATOM 4793 O O . VAL B 1 288 ? 9.875 26.047 -3.98 1 96.31 288 VAL B O 1
ATOM 4796 N N . CYS B 1 289 ? 8.242 24.625 -3.447 1 96.5 289 CYS B N 1
ATOM 4797 C CA . CYS B 1 289 ? 7.23 25.156 -4.355 1 96.5 289 CYS B CA 1
ATOM 4798 C C . CYS B 1 289 ? 5.902 25.359 -3.641 1 96.5 289 CYS B C 1
ATOM 4800 O O . CYS B 1 289 ? 5.637 24.719 -2.623 1 96.5 289 CYS B O 1
ATOM 4802 N N . PHE B 1 290 ? 5.16 26.312 -4.129 1 97.06 290 PHE B N 1
ATOM 4803 C CA . PHE B 1 290 ? 3.861 26.641 -3.555 1 97.06 290 PHE B CA 1
ATOM 4804 C C . PHE B 1 290 ? 2.742 26.375 -4.555 1 97.06 290 PHE B C 1
ATOM 4806 O O . PHE B 1 290 ? 2.863 26.703 -5.734 1 97.06 290 PHE B O 1
ATOM 4813 N N . GLN B 1 291 ? 1.681 25.719 -4.055 1 96.31 291 GLN B N 1
ATOM 4814 C CA . GLN B 1 291 ? 0.549 25.438 -4.93 1 96.31 291 GLN B CA 1
ATOM 4815 C C . GLN B 1 291 ? -0.771 25.812 -4.266 1 96.31 291 GLN B C 1
ATOM 4817 O O . GLN B 1 291 ? -1.083 25.344 -3.172 1 96.31 291 GLN B O 1
ATOM 4822 N N . ASN B 1 292 ? -1.507 26.719 -4.891 1 97.19 292 ASN B N 1
ATOM 4823 C CA . ASN B 1 292 ? -2.918 26.938 -4.594 1 97.19 292 ASN B CA 1
ATOM 4824 C C . ASN B 1 292 ? -3.82 26.078 -5.469 1 97.19 292 ASN B C 1
ATOM 4826 O O . ASN B 1 292 ? -3.992 26.359 -6.656 1 97.19 292 ASN B O 1
ATOM 4830 N N . VAL B 1 293 ? -4.422 25.078 -4.922 1 96.62 293 VAL B N 1
ATOM 4831 C CA . VAL B 1 293 ? -5.078 24.031 -5.707 1 96.62 293 VAL B CA 1
ATOM 4832 C C . VAL B 1 293 ? -6.512 24.453 -6.027 1 96.62 293 VAL B C 1
ATOM 4834 O O . VAL B 1 293 ? -7.332 24.609 -5.125 1 96.62 293 VAL B O 1
ATOM 4837 N N . PRO B 1 294 ? -6.832 24.578 -7.27 1 95.56 294 PRO B N 1
ATOM 4838 C CA . PRO B 1 294 ? -8.133 25.125 -7.664 1 95.56 294 PRO B CA 1
ATOM 4839 C C . PRO B 1 294 ? -9.289 24.188 -7.305 1 95.56 294 PRO B C 1
ATOM 4841 O O . PRO B 1 294 ? -9.125 22.969 -7.301 1 95.56 294 PRO B O 1
ATOM 4844 N N . ASN B 1 295 ? -10.398 24.766 -7.027 1 95 295 ASN B N 1
ATOM 4845 C CA . ASN B 1 295 ? -11.68 24.094 -6.855 1 95 295 ASN B CA 1
ATOM 4846 C C . ASN B 1 295 ? -11.617 23.031 -5.758 1 95 295 ASN B C 1
ATOM 4848 O O . ASN B 1 295 ? -12.078 21.906 -5.945 1 95 295 ASN B O 1
ATOM 4852 N N . THR B 1 296 ? -10.922 23.344 -4.742 1 95.69 296 THR B N 1
ATOM 4853 C CA . THR B 1 296 ? -10.859 22.453 -3.582 1 95.69 296 THR B CA 1
ATOM 4854 C C . THR B 1 296 ? -11.109 23.234 -2.295 1 95.69 296 THR B C 1
ATOM 4856 O O . THR B 1 296 ? -10.867 24.438 -2.234 1 95.69 296 THR B O 1
ATOM 4859 N N . ASP B 1 297 ? -11.656 22.562 -1.367 1 95.81 297 ASP B N 1
ATOM 4860 C CA . ASP B 1 297 ? -11.719 23.062 0.007 1 95.81 297 ASP B CA 1
ATOM 4861 C C . ASP B 1 297 ? -10.766 22.281 0.91 1 95.81 297 ASP B C 1
ATOM 4863 O O . ASP B 1 297 ? -9.984 21.453 0.432 1 95.81 297 ASP B O 1
ATOM 4867 N N . HIS B 1 298 ? -10.836 22.594 2.211 1 94.81 298 HIS B N 1
ATOM 4868 C CA . HIS B 1 298 ? -9.891 22.047 3.18 1 94.81 298 HIS B CA 1
ATOM 4869 C C . HIS B 1 298 ? -9.945 20.531 3.219 1 94.81 298 HIS B C 1
ATOM 4871 O O . HIS B 1 298 ? -8.984 19.875 3.633 1 94.81 298 HIS B O 1
ATOM 4877 N N . PHE B 1 299 ? -11.039 19.953 2.74 1 89.38 299 PHE B N 1
ATOM 4878 C CA . PHE B 1 299 ? -11.273 18.531 2.924 1 89.38 299 PHE B CA 1
ATOM 4879 C C . PHE B 1 299 ? -11.008 17.766 1.629 1 89.38 299 PHE B C 1
ATOM 4881 O O . PHE B 1 299 ? -10.234 16.812 1.61 1 89.38 299 PHE B O 1
ATOM 4888 N N . ASP B 1 300 ? -11.555 18.188 0.577 1 89.25 300 ASP B N 1
ATOM 4889 C CA . ASP B 1 300 ? -11.453 17.391 -0.644 1 89.25 300 ASP B CA 1
ATOM 4890 C C . ASP B 1 300 ? -10.094 17.578 -1.308 1 89.25 300 ASP B C 1
ATOM 4892 O O . ASP B 1 300 ? -9.719 16.812 -2.203 1 89.25 300 ASP B O 1
ATOM 4896 N N . ILE B 1 301 ? -9.297 18.578 -0.838 1 92.38 301 ILE B N 1
ATOM 4897 C CA . ILE B 1 301 ? -7.949 18.734 -1.364 1 92.38 301 ILE B CA 1
ATOM 4898 C C . ILE B 1 301 ? -7.137 17.469 -1.091 1 92.38 301 ILE B C 1
ATOM 4900 O O . ILE B 1 301 ? -6.285 17.078 -1.896 1 92.38 301 ILE B O 1
ATOM 4904 N N . ILE B 1 302 ? -7.391 16.828 -0.001 1 88.31 302 ILE B N 1
ATOM 4905 C CA . ILE B 1 302 ? -6.641 15.617 0.339 1 88.31 302 ILE B CA 1
ATOM 4906 C C . ILE B 1 302 ? -7.395 14.383 -0.146 1 88.31 302 ILE B C 1
ATOM 4908 O O . ILE B 1 302 ? -6.785 13.383 -0.522 1 88.31 302 ILE B O 1
ATOM 4912 N N . GLU B 1 303 ? -8.711 14.438 -0.199 1 80.88 303 GLU B N 1
ATOM 4913 C CA . GLU B 1 303 ? -9.523 13.312 -0.646 1 80.88 303 GLU B CA 1
ATOM 4914 C C . GLU B 1 303 ? -9.234 12.969 -2.102 1 80.88 303 GLU B C 1
ATOM 4916 O O . GLU B 1 303 ? -9.234 11.789 -2.477 1 80.88 303 GLU B O 1
ATOM 4921 N N . LYS B 1 304 ? -8.938 13.953 -2.895 1 82.62 304 LYS B N 1
ATOM 4922 C CA . LYS B 1 304 ? -8.781 13.797 -4.34 1 82.62 304 LYS B CA 1
ATOM 4923 C C . LYS B 1 304 ? -7.445 13.141 -4.684 1 82.62 304 LYS B C 1
ATOM 4925 O O . LYS B 1 304 ? -7.207 12.781 -5.836 1 82.62 304 LYS B O 1
ATOM 4930 N N . LEU B 1 305 ? -6.609 12.867 -3.723 1 81.38 305 LEU B N 1
ATOM 4931 C CA . LEU B 1 305 ? -5.355 12.164 -3.971 1 81.38 305 LEU B CA 1
ATOM 4932 C C . LEU B 1 305 ? -5.621 10.766 -4.535 1 81.38 305 LEU B C 1
ATOM 4934 O O . LEU B 1 305 ? -4.734 10.164 -5.141 1 81.38 305 LEU B O 1
ATOM 4938 N N . MET B 1 306 ? -6.773 10.312 -4.383 1 73.44 306 MET B N 1
ATOM 4939 C CA . MET B 1 306 ? -7.125 9 -4.914 1 73.44 306 MET B CA 1
ATOM 4940 C C . MET B 1 306 ? -7.289 9.047 -6.43 1 73.44 306 MET B C 1
ATOM 4942 O O . MET B 1 306 ? -7.309 8.008 -7.094 1 73.44 306 MET B O 1
ATOM 4946 N N . GLU B 1 307 ? -7.465 10.289 -6.945 1 75.38 307 GLU B N 1
ATOM 4947 C CA . GLU B 1 307 ? -7.617 10.469 -8.391 1 75.38 307 GLU B CA 1
ATOM 4948 C C . GLU B 1 307 ? -6.258 10.57 -9.07 1 75.38 307 GLU B C 1
ATOM 4950 O O . GLU B 1 307 ? -5.453 11.445 -8.742 1 75.38 307 GLU B O 1
ATOM 4955 N N . GLU B 1 308 ? -5.973 9.82 -10.047 1 71.31 308 GLU B N 1
ATOM 4956 C CA . GLU B 1 308 ? -4.672 9.703 -10.703 1 71.31 308 GLU B CA 1
ATOM 4957 C C . GLU B 1 308 ? -4.277 11.016 -11.383 1 71.31 308 GLU B C 1
ATOM 4959 O O . GLU B 1 308 ? -3.111 11.406 -11.352 1 71.31 308 GLU B O 1
ATOM 4964 N N . ASN B 1 309 ? -5.23 11.617 -11.984 1 76.38 309 ASN B N 1
ATOM 4965 C CA . ASN B 1 309 ? -4.906 12.797 -12.773 1 76.38 309 ASN B CA 1
ATOM 4966 C C . ASN B 1 309 ? -4.988 14.07 -11.93 1 76.38 309 ASN B C 1
ATOM 4968 O O . ASN B 1 309 ? -4.781 15.172 -12.445 1 76.38 309 ASN B O 1
ATOM 4972 N N . TYR B 1 310 ? -5.281 13.859 -10.703 1 85 310 TYR B N 1
ATOM 4973 C CA . TYR B 1 310 ? -5.332 14.984 -9.773 1 85 310 TYR B CA 1
ATOM 4974 C C . TYR B 1 310 ? -3.961 15.641 -9.641 1 85 310 TYR B C 1
ATOM 4976 O O . TYR B 1 310 ? -2.941 14.945 -9.562 1 85 310 TYR B O 1
ATOM 4984 N N . GLU B 1 311 ? -3.928 16.906 -9.68 1 87.94 311 GLU B N 1
ATOM 4985 C CA . GLU B 1 311 ? -2.691 17.672 -9.727 1 87.94 311 GLU B CA 1
ATOM 4986 C C . GLU B 1 311 ? -1.749 17.281 -8.594 1 87.94 311 GLU B C 1
ATOM 4988 O O . GLU B 1 311 ? -0.564 17.031 -8.82 1 87.94 311 GLU B O 1
ATOM 4993 N N . LEU B 1 312 ? -2.191 17.25 -7.34 1 88.25 312 LEU B N 1
ATOM 4994 C CA . LEU B 1 312 ? -1.324 16.953 -6.207 1 88.25 312 LEU B CA 1
ATOM 4995 C C . LEU B 1 312 ? -0.832 15.508 -6.258 1 88.25 312 LEU B C 1
ATOM 4997 O O . LEU B 1 312 ? 0.276 15.211 -5.809 1 88.25 312 LEU B O 1
ATOM 5001 N N . THR B 1 313 ? -1.657 14.617 -6.789 1 83.94 313 THR B N 1
ATOM 5002 C CA . THR B 1 313 ? -1.219 13.234 -6.98 1 83.94 313 THR B CA 1
ATOM 5003 C C . THR B 1 313 ? -0.033 13.172 -7.938 1 83.94 313 THR B C 1
ATOM 5005 O O . THR B 1 313 ? 0.958 12.492 -7.664 1 83.94 313 THR B O 1
ATOM 5008 N N . GLN B 1 314 ? -0.157 13.93 -8.984 1 82.12 314 GLN B N 1
ATOM 5009 C CA . GLN B 1 314 ? 0.921 13.961 -9.969 1 82.12 314 GLN B CA 1
ATOM 5010 C C . GLN B 1 314 ? 2.195 14.547 -9.367 1 82.12 314 GLN B C 1
ATOM 5012 O O . GLN B 1 314 ? 3.299 14.078 -9.656 1 82.12 314 GLN B O 1
ATOM 5017 N N . VAL B 1 315 ? 2.059 15.508 -8.578 1 86.94 315 VAL B N 1
ATOM 5018 C CA . VAL B 1 315 ? 3.197 16.125 -7.898 1 86.94 315 VAL B CA 1
ATOM 5019 C C . VAL B 1 315 ? 3.873 15.102 -6.992 1 86.94 315 VAL B C 1
ATOM 5021 O O . VAL B 1 315 ? 5.098 14.969 -7 1 86.94 315 VAL B O 1
ATOM 5024 N N . LEU B 1 316 ? 3.109 14.422 -6.227 1 85.69 316 LEU B N 1
ATOM 5025 C CA . LEU B 1 316 ? 3.637 13.43 -5.297 1 85.69 316 LEU B CA 1
ATOM 5026 C C . LEU B 1 316 ? 4.336 12.305 -6.047 1 85.69 316 LEU B C 1
ATOM 5028 O O . LEU B 1 316 ? 5.426 11.875 -5.656 1 85.69 316 LEU B O 1
ATOM 5032 N N . LEU B 1 317 ? 3.736 11.836 -7.133 1 79.56 317 LEU B N 1
ATOM 5033 C CA . LEU B 1 317 ? 4.316 10.773 -7.945 1 79.56 317 LEU B CA 1
ATOM 5034 C C . LEU B 1 317 ? 5.648 11.211 -8.547 1 79.56 317 LEU B C 1
ATOM 5036 O O . LEU B 1 317 ? 6.621 10.461 -8.523 1 79.56 317 LEU B O 1
ATOM 5040 N N . LYS B 1 318 ? 5.617 12.367 -9.078 1 83.06 318 LYS B N 1
ATOM 5041 C CA . LYS B 1 318 ? 6.848 12.891 -9.656 1 83.06 318 LYS B CA 1
ATOM 5042 C C . LYS B 1 318 ? 7.941 13.016 -8.602 1 83.06 318 LYS B C 1
ATOM 5044 O O . LYS B 1 318 ? 9.102 12.688 -8.867 1 83.06 318 LYS B O 1
ATOM 5049 N N . MET B 1 319 ? 7.586 13.43 -7.461 1 85.81 319 MET B N 1
ATOM 5050 C CA . MET B 1 319 ? 8.531 13.578 -6.355 1 85.81 319 MET B CA 1
ATOM 5051 C C . MET B 1 319 ? 9.117 12.234 -5.957 1 85.81 319 MET B C 1
ATOM 5053 O O . MET B 1 319 ? 10.32 12.125 -5.707 1 85.81 319 MET B O 1
ATOM 5057 N N . MET B 1 320 ? 8.367 11.227 -5.957 1 81.56 320 MET B N 1
ATOM 5058 C CA . MET B 1 320 ? 8.773 9.93 -5.43 1 81.56 320 MET B CA 1
ATOM 5059 C C . MET B 1 320 ? 9.469 9.102 -6.504 1 81.56 320 MET B C 1
ATOM 5061 O O . MET B 1 320 ? 10.344 8.281 -6.195 1 81.56 320 MET B O 1
ATOM 5065 N N . THR B 1 321 ? 9.047 9.258 -7.738 1 73.5 321 THR B N 1
ATOM 5066 C CA . THR B 1 321 ? 9.531 8.359 -8.773 1 73.5 321 THR B CA 1
ATOM 5067 C C . THR B 1 321 ? 10.461 9.094 -9.734 1 73.5 321 THR B C 1
ATOM 5069 O O . THR B 1 321 ? 11.203 8.461 -10.492 1 73.5 321 THR B O 1
ATOM 5072 N N . GLY B 1 322 ? 10.469 10.43 -9.742 1 71.25 322 GLY B N 1
ATOM 5073 C CA . GLY B 1 322 ? 11.273 11.203 -10.68 1 71.25 322 GLY B CA 1
ATOM 5074 C C . GLY B 1 322 ? 10.648 11.297 -12.055 1 71.25 322 GLY B C 1
ATOM 5075 O O . GLY B 1 322 ? 11.219 11.898 -12.961 1 71.25 322 GLY B O 1
ATOM 5076 N N . LYS B 1 323 ? 9.594 10.648 -12.438 1 62.59 323 LYS B N 1
ATOM 5077 C CA . LYS B 1 323 ? 8.992 10.648 -13.766 1 62.59 323 LYS B CA 1
ATOM 5078 C C . LYS B 1 323 ? 7.691 11.453 -13.773 1 62.59 323 LYS B C 1
ATOM 5080 O O . LYS B 1 323 ? 7.012 11.555 -12.75 1 62.59 323 LYS B O 1
#

Foldseek 3Di:
DCVPPPQQPCPDPPPPDDRPPPPPPDPPPDDPVVVVVVVVPPPPPPPCPDDDPPPPPPPDPPPPPPPDPPVLVVDDPVVNVCVPLVLPVDPPDHSVVVVVVVVVVVPQAAEEEEEEEADLLADDAQVRQPQQPDLPCVQVHHYHYDGFHGFPRDALVRRLVRLLLNVLVVCVVRPRHPAYEYEYAACGLLSVLSNQLDDCVVVVDDGRHQEYERELYAQQCQVVCVDPSCVRNVDDNVNRQVSRSLNRLLSGDANYAYEQEYELPEDPVSVVRSVSSQVSNVVSVHHYYYYHAYPDYSPVLSVCSSPCPRPVVVVVNCSRNVD/DCVPPPPQPCPDPPPPDDDPPPPPPDPPPDDPVVVVVVVVPPPPPPPCPPDDPPPPPPPDPPPPPPPDPPVLVVDDPVVNVCVPLVLPVDPPDHSVVVVVVVVVVVPQAAEEEEEEEADLLADDAQVRQVQQPDLPCVQVHHYHYDGFHGFPVDALVRRLVRLLLVVLVVCVVRPRHPAYEYEYAACGLLSVLSNQLDDCVVVVDDGRHQEYERELYAQQCQVVCVDPSCVRNVDDNVNRQVSRSLNRLLSGDANYAYEQEYELPEDPVSVVRSVSSQVSNVVSVHHYDYYHAYPDYSPVLSVCSNPCPRPVVVVSNCSRNVD

Nearest PDB structures (foldseek):
  2pbl-assembly4_D  TM=8.657E-01  e=1.886E-14  Ruegeria sp. TM1040
  3v9a-assembly1_A  TM=7.366E-01  e=1.701E-10  uncultured bacterium
  3dnm-assembly3_C  TM=7.639E-01  e=4.382E-10  uncultured bacterium
  3dnm-assembly1_A  TM=7.879E-01  e=1.430E-09  uncultured bacterium
  3dnm-assembly4_D  TM=7.669E-01  e=1.197E-09  uncultured bacterium

Radius of gyration: 27.29 Å; Cα contacts (8 Å, |Δi|>4): 1111; chains: 2; bounding box: 55×81×61 Å

Sequence (646 aa):
MIQESFSPVNVRCCREDGILNMETEQIQMYSSKDLLENVLRKELKVHDANADYKPRTKFLSVTLITGSMSSWKKMNKEELEKQYSPSRWSHRMDKDAVIEAHIRELTKAPALLIYFHGGYWQLLSKDLSGFMVPPLVNSGAIVVAVDYALAPKGNMDLIVSQVRRSVASIVQQYSALSGVYLCGHSAGAHLGAMVLCTDWAEYGVLPDIKGALLVSGIYDLCPIVHTSVNDPLQMTEGDALRNSPLQFVNIMKRHCEIVVSVAQHDSDEFKKQSQEYYQAVKAAGLNVCFQNVPNTDHFDIIEKLMEENYELTQVLLKMMTGKMIQESFSPVNVRCCREDGILNMETEQIQMYSSKDLLENVLRKELKVHDANADYKPRTKFLSVTLITGSMSSWKKMNKEELEKQYSPSRWSHRMDKDAVIEAHIRELTKAPALLIYFHGGYWQLLSKDLSGFMVPPLVNSGAIVVAVDYALAPKGNMDLIVSQVRRSVASIVQQYSALSGVYLCGHSAGAHLGAMVLCTDWAEYGVLPDIKGALLVSGIYDLCPIVHTSVNDPLQMTEGDALRNSPLQFVNIMKRHCEIVVSVAQHDSDEFKKQSQEYYQAVKAAGLNVCFQNVPNTDHFDIIEKLMEENYELTQVLLKMMTGK

Secondary structure (DSSP, 8-state):
-------------S--S--------------HHHHHHHHHHS--------S----------------S--GGGGS-HHHHHHHT-GGGG-SSS-HHHHHHHHHHHHTPPPEEEEEE--STTTS--GGG-TTSHHHHHTTT-EEEEE--PPTTTS-HHHHHHHHHHHHHHHHHH--S-SEEEEEEETHHHHHHHHHHT--GGGGT----EEEEEEES-----GGGGGSTTHHHH---HHHHHHT-GGGGGGGS-TT-EEEEEEETTS-HHHHHHHHHHHHHHHHTT--EEEEEETT--TTHHHHGGGSTT-HHHHHHHHHHH--/-------------S--S--------------HHHHHHHHHHS--------S----------------S--GGGGS-HHHHHHHT-GGGG-SSS-HHHHHHHHHHHHTPPPEEEEEE--STTTS--GGG-TTSHHHHHTTT-EEEEE--PPTTTS-HHHHHHHHHHHHHHHHHH--S-SEEEEEEETHHHHHHHHHHT--GGGGT----EEEEEEES-----GGGGGSGGGTTT---HHHHHHT-GGGGGGGS-TT-EEEEEEETTS-HHHHHHHHHHHHHHHHTT-EEEEEEETT--TTHHHHGGGSTT-HHHHHHHHHHH--

pLDDT: mean 73.68, std 27.96, range [17.3, 98.44]

InterPro domains:
  IPR013094 Alpha/beta hydrolase fold-3 [PF07859] (113-298)
  IPR029058 Alpha/Beta hydrolase fold [G3DSA:3.40.50.1820] (63-318)
  IPR029058 Alpha/Beta hydrolase fold [SSF53474] (108-313)
  IPR050300 GDXG lipolytic enzyme [PTHR48081] (53-308)

Organism: Scyliorhinus torazame (NCBI:txid75743)

Solvent-accessible surface area (backbone atoms only — not comparable to full-atom values): 35503 Å² total; per-residue (Å²): 132,81,78,71,73,73,69,73,75,64,78,58,70,79,71,85,80,82,72,77,74,68,76,81,70,80,76,72,82,56,55,84,77,47,39,60,54,43,66,66,56,61,70,72,78,66,73,77,81,67,82,81,80,68,72,79,66,72,76,64,84,56,64,72,76,74,60,75,82,61,70,66,77,76,46,53,64,67,58,49,39,54,40,74,34,58,49,76,38,38,85,87,47,54,44,67,55,44,53,53,51,48,52,51,65,32,56,57,50,28,30,33,36,43,34,28,58,32,48,72,51,49,40,83,48,37,80,36,51,52,42,61,34,0,53,45,14,22,66,22,30,46,76,45,63,49,64,62,57,34,33,59,84,22,38,64,71,53,28,54,50,46,43,48,50,47,52,49,52,51,49,66,69,51,75,68,52,69,33,33,31,36,35,12,31,29,43,7,11,28,51,48,45,40,54,54,44,50,70,40,73,82,71,77,42,77,80,59,52,43,31,34,42,30,33,46,25,55,32,64,38,54,70,46,54,72,30,76,78,21,66,52,39,65,52,49,67,68,55,19,52,80,67,14,39,64,55,35,50,78,66,37,67,65,76,27,44,35,37,37,29,30,31,59,35,36,33,68,54,40,48,46,34,39,50,54,42,46,51,51,35,40,72,64,68,36,48,63,49,78,44,74,41,75,95,21,21,69,58,52,56,64,62,43,32,36,37,68,84,31,67,68,32,44,51,51,38,28,70,70,68,73,97,132,80,78,72,72,72,69,74,77,67,80,59,68,80,72,84,78,82,74,75,75,70,76,80,70,80,77,73,82,57,55,85,77,46,40,60,55,44,65,66,57,59,71,73,77,67,74,76,83,66,80,82,80,66,74,79,65,76,75,64,84,56,63,70,76,74,60,75,82,61,71,65,79,76,45,54,62,70,59,48,37,53,40,72,33,54,49,75,38,39,84,86,46,54,43,66,55,44,53,52,51,47,52,52,65,31,55,57,51,28,29,34,37,41,35,28,60,34,48,71,51,51,42,82,47,37,80,38,51,52,45,61,33,0,53,46,14,23,64,22,29,46,76,45,63,50,63,62,58,36,33,61,84,21,39,65,72,53,27,53,49,46,43,47,51,48,52,51,52,52,49,67,71,52,75,67,51,69,32,32,32,37,36,12,33,29,42,7,11,27,52,46,44,41,54,53,45,50,70,40,72,81,70,76,43,76,80,59,53,43,31,35,42,30,32,46,24,53,32,65,37,55,70,44,56,72,30,76,77,21,66,53,40,64,51,47,68,69,55,20,52,78,66,14,39,62,56,34,48,79,67,38,68,68,75,27,43,36,37,39,30,31,30,59,33,35,32,69,54,39,47,46,34,39,50,53,42,47,51,50,36,41,72,63,69,36,48,62,49,80,43,76,42,75,94,21,21,69,58,53,54,63,62,43,31,36,36,68,85,30,66,70,32,45,50,51,38,26,70,70,66,72,97